Protein AF-0000000082784583 (afdb_homodimer)

Structure (mmCIF, N/CA/C/O backbone):
data_AF-0000000082784583-model_v1
#
loop_
_entity.id
_entity.type
_entity.pdbx_description
1 polymer Ependymin-like
#
loop_
_atom_site.group_PDB
_atom_site.id
_atom_site.type_symbol
_atom_site.label_atom_id
_atom_site.label_alt_id
_atom_site.label_comp_id
_atom_site.label_asym_id
_atom_site.label_entity_id
_atom_site.label_seq_id
_atom_site.pdbx_PDB_ins_code
_atom_site.Cartn_x
_atom_site.Cartn_y
_atom_site.Cartn_z
_atom_site.occupancy
_atom_site.B_iso_or_equiv
_atom_site.auth_seq_id
_atom_site.auth_comp_id
_atom_site.auth_asym_id
_atom_site.auth_atom_id
_atom_site.pdbx_PDB_model_num
ATOM 1 N N . SER A 1 1 ? 24.812 -27.5 45.125 1 31.61 1 SER A N 1
ATOM 2 C CA . SER A 1 1 ? 24.766 -26.297 44.312 1 31.61 1 SER A CA 1
ATOM 3 C C . SER A 1 1 ? 23.641 -26.375 43.281 1 31.61 1 SER A C 1
ATOM 5 O O . SER A 1 1 ? 23.688 -27.219 42.375 1 31.61 1 SER A O 1
ATOM 7 N N . LEU A 1 2 ? 22.359 -26.047 43.656 1 35.88 2 LEU A N 1
ATOM 8 C CA . LEU A 1 2 ? 21.047 -26 43.031 1 35.88 2 LEU A CA 1
ATOM 9 C C . LEU A 1 2 ? 21.047 -25 41.875 1 35.88 2 LEU A C 1
ATOM 11 O O . LEU A 1 2 ? 21.266 -23.797 42.062 1 35.88 2 LEU A O 1
ATOM 15 N N . LEU A 1 3 ? 21.453 -25.453 40.688 1 36.31 3 LEU A N 1
ATOM 16 C CA . LEU A 1 3 ? 21.406 -24.703 39.438 1 36.31 3 LEU A CA 1
ATOM 17 C C . LEU A 1 3 ? 20.031 -24.094 39.188 1 36.31 3 LEU A C 1
ATOM 19 O O . LEU A 1 3 ? 19.062 -24.812 38.969 1 36.31 3 LEU A O 1
ATOM 23 N N . LEU A 1 4 ? 19.672 -23.031 39.906 1 37.41 4 LEU A N 1
ATOM 24 C CA . LEU A 1 4 ? 18.5 -22.219 39.594 1 37.41 4 LEU A CA 1
ATOM 25 C C . LEU A 1 4 ? 18.453 -21.875 38.125 1 37.41 4 LEU A C 1
ATOM 27 O O . LEU A 1 4 ? 19.312 -21.141 37.625 1 37.41 4 LEU A O 1
ATOM 31 N N . CYS A 1 5 ? 18.141 -22.812 37.219 1 35.94 5 CYS A N 1
ATOM 32 C CA . CYS A 1 5 ? 17.766 -22.469 35.844 1 35.94 5 CYS A CA 1
ATOM 33 C C . CYS A 1 5 ? 16.781 -21.312 35.844 1 35.94 5 CYS A C 1
ATOM 35 O O . CYS A 1 5 ? 15.617 -21.469 36.219 1 35.94 5 CYS A O 1
ATOM 37 N N . LEU A 1 6 ? 17.188 -20.094 36.188 1 35.5 6 LEU A N 1
ATOM 38 C CA . LEU A 1 6 ? 16.344 -18.953 35.844 1 35.5 6 LEU A CA 1
ATOM 39 C C . LEU A 1 6 ? 15.828 -19.047 34.406 1 35.5 6 LEU A C 1
ATOM 41 O O . LEU A 1 6 ? 16.609 -18.922 33.469 1 35.5 6 LEU A O 1
ATOM 45 N N . ALA A 1 7 ? 14.883 -19.922 34.094 1 37.84 7 ALA A N 1
ATOM 46 C CA . ALA A 1 7 ? 14.07 -19.828 32.906 1 37.84 7 ALA A CA 1
ATOM 47 C C . ALA A 1 7 ? 13.766 -18.359 32.562 1 37.84 7 ALA A C 1
ATOM 49 O O . ALA A 1 7 ? 12.992 -17.703 33.25 1 37.84 7 ALA A O 1
ATOM 50 N N . ALA A 1 8 ? 14.734 -17.594 32.219 1 39.69 8 ALA A N 1
ATOM 51 C CA . ALA A 1 8 ? 14.398 -16.344 31.516 1 39.69 8 ALA A CA 1
ATOM 52 C C . ALA A 1 8 ? 13.234 -16.562 30.547 1 39.69 8 ALA A C 1
ATOM 54 O O . ALA A 1 8 ? 13.391 -17.219 29.516 1 39.69 8 ALA A O 1
ATOM 55 N N . GLY A 1 9 ? 12.047 -16.844 31 1 40.56 9 GLY A N 1
ATOM 56 C CA . GLY A 1 9 ? 10.953 -16.734 30.047 1 40.56 9 GLY A CA 1
ATOM 57 C C . GLY A 1 9 ? 11.188 -15.688 28.984 1 40.56 9 GLY A C 1
ATOM 58 O O . GLY A 1 9 ? 11.438 -14.523 29.297 1 40.56 9 GLY A O 1
ATOM 59 N N . CYS A 1 10 ? 11.953 -15.938 28.031 1 45 10 CYS A N 1
ATOM 60 C CA . CYS A 1 10 ? 11.906 -15.094 26.844 1 45 10 CYS A CA 1
ATOM 61 C C . CYS A 1 10 ? 10.508 -14.539 26.625 1 45 10 CYS A C 1
ATOM 63 O O . CYS A 1 10 ? 9.625 -15.25 26.125 1 45 10 CYS A O 1
ATOM 65 N N . PHE A 1 11 ? 9.828 -13.758 27.516 1 40.94 11 PHE A N 1
ATOM 66 C CA . PHE A 1 11 ? 8.602 -13.023 27.234 1 40.94 11 PHE A CA 1
ATOM 67 C C . PHE A 1 11 ? 8.602 -12.5 25.797 1 40.94 11 PHE A C 1
ATOM 69 O O . PHE A 1 11 ? 9.359 -11.586 25.469 1 40.94 11 PHE A O 1
ATOM 76 N N . ALA A 1 12 ? 8.523 -13.258 24.828 1 51.56 12 ALA A N 1
ATOM 77 C CA . ALA A 1 12 ? 8.156 -12.742 23.516 1 51.56 12 ALA A CA 1
ATOM 78 C C . ALA A 1 12 ? 7.309 -11.477 23.641 1 51.56 12 ALA A C 1
ATOM 80 O O . ALA A 1 12 ? 6.172 -11.531 24.125 1 51.56 12 ALA A O 1
ATOM 81 N N . GLN A 1 13 ? 7.762 -10.289 24.047 1 61.06 13 GLN A N 1
ATOM 82 C CA . GLN A 1 13 ? 7.109 -9 24.297 1 61.06 13 GLN A CA 1
ATOM 83 C C . GLN A 1 13 ? 6.07 -8.703 23.219 1 61.06 13 GLN A C 1
ATOM 85 O O . GLN A 1 13 ? 6.344 -8.852 22.016 1 61.06 13 GLN A O 1
ATOM 90 N N . THR A 1 14 ? 4.742 -8.82 23.422 1 78.06 14 THR A N 1
ATOM 91 C CA . THR A 1 14 ? 3.588 -8.461 22.609 1 78.06 14 THR A CA 1
ATOM 92 C C . THR A 1 14 ? 3.803 -7.105 21.938 1 78.06 14 THR A C 1
ATOM 94 O O . THR A 1 14 ? 4.219 -6.145 22.594 1 78.06 14 THR A O 1
ATOM 97 N N . PRO A 1 15 ? 3.75 -7.086 20.688 1 86.75 15 PRO A N 1
ATOM 98 C CA . PRO A 1 15 ? 3.9 -5.789 20.016 1 86.75 15 PRO A CA 1
ATOM 99 C C . PRO A 1 15 ? 3.023 -4.703 20.625 1 86.75 15 PRO A C 1
ATOM 101 O O . PRO A 1 15 ? 1.896 -4.977 21.047 1 86.75 15 PRO A O 1
ATOM 104 N N . GLN A 1 16 ? 3.531 -3.557 20.922 1 92.94 16 GLN A N 1
ATOM 105 C CA . GLN A 1 16 ? 2.797 -2.441 21.5 1 92.94 16 GLN A CA 1
ATOM 106 C C . GLN A 1 16 ? 2.58 -1.327 20.484 1 92.94 16 GLN A C 1
ATOM 108 O O . GLN A 1 16 ? 3.428 -1.098 19.625 1 92.94 16 GLN A O 1
ATOM 113 N N . PRO A 1 17 ? 1.4 -0.692 20.672 1 96.06 17 PRO A N 1
ATOM 114 C CA . PRO A 1 17 ? 1.2 0.5 19.844 1 96.06 17 PRO A CA 1
ATOM 115 C C . PRO A 1 17 ? 2.338 1.51 19.984 1 96.06 17 PRO A C 1
ATOM 117 O O . PRO A 1 17 ? 2.959 1.607 21.047 1 96.06 17 PRO A O 1
ATOM 120 N N . CYS A 1 18 ? 2.607 2.203 18.938 1 97.62 18 CYS A N 1
ATOM 121 C CA . CYS A 1 18 ? 3.752 3.107 18.922 1 97.62 18 CYS A CA 1
ATOM 122 C C . CYS A 1 18 ? 3.344 4.496 18.438 1 97.62 18 CYS A C 1
ATOM 124 O O . CYS A 1 18 ? 2.197 4.707 18.031 1 97.62 18 CYS A O 1
ATOM 126 N N . THR A 1 19 ? 4.273 5.461 18.594 1 97.62 19 THR A N 1
ATOM 127 C CA . THR A 1 19 ? 4.051 6.852 18.219 1 97.62 19 THR A CA 1
ATOM 128 C C . THR A 1 19 ? 5.145 7.336 17.266 1 97.62 19 THR A C 1
ATOM 130 O O . THR A 1 19 ? 6.328 7.047 17.484 1 97.62 19 THR A O 1
ATOM 133 N N . ALA A 1 20 ? 4.672 7.953 16.234 1 97.94 20 ALA A N 1
ATOM 134 C CA . ALA A 1 20 ? 5.633 8.523 15.289 1 97.94 20 ALA A CA 1
ATOM 135 C C . ALA A 1 20 ? 6.453 9.633 15.945 1 97.94 20 ALA A C 1
ATOM 137 O O . ALA A 1 20 ? 6.074 10.156 16.984 1 97.94 20 ALA A O 1
ATOM 138 N N . PRO A 1 21 ? 7.633 9.938 15.336 1 97.81 21 PRO A N 1
ATOM 139 C CA . PRO A 1 21 ? 8.383 11.094 15.836 1 97.81 21 PRO A CA 1
ATOM 140 C C . PRO A 1 21 ? 7.555 12.375 15.859 1 97.81 21 PRO A C 1
ATOM 142 O O . PRO A 1 21 ? 6.688 12.57 15.008 1 97.81 21 PRO A O 1
ATOM 145 N N . PRO A 1 22 ? 7.82 13.25 16.766 1 98.06 22 PRO A N 1
ATOM 146 C CA . PRO A 1 22 ? 6.977 14.438 16.938 1 98.06 22 PRO A CA 1
ATOM 147 C C . PRO A 1 22 ? 7.117 15.43 15.789 1 98.06 22 PRO A C 1
ATOM 149 O O . PRO A 1 22 ? 6.266 16.312 15.617 1 98.06 22 PRO A O 1
ATOM 152 N N . LEU A 1 23 ? 8.234 15.391 15.117 1 98.31 23 LEU A N 1
ATOM 153 C CA . LEU A 1 23 ? 8.438 16.188 13.914 1 98.31 23 LEU A CA 1
ATOM 154 C C . LEU A 1 23 ? 8.648 15.297 12.695 1 98.31 23 LEU A C 1
ATOM 156 O O . LEU A 1 23 ? 9.562 14.469 12.68 1 98.31 23 LEU A O 1
ATOM 160 N N . LEU A 1 24 ? 7.766 15.383 11.758 1 98.31 24 LEU A N 1
ATOM 161 C CA . LEU A 1 24 ? 7.777 14.531 10.57 1 98.31 24 LEU A CA 1
ATOM 162 C C . LEU A 1 24 ? 7.273 15.297 9.352 1 98.31 24 LEU A C 1
ATOM 164 O O . LEU A 1 24 ? 6.359 16.109 9.461 1 98.31 24 LEU A O 1
ATOM 168 N N . MET A 1 25 ? 7.855 15.062 8.211 1 98.62 25 MET A N 1
ATOM 169 C CA . MET A 1 25 ? 7.352 15.586 6.941 1 98.62 25 MET A CA 1
ATOM 170 C C . MET A 1 25 ? 7.504 14.555 5.828 1 98.62 25 MET A C 1
ATOM 172 O O . MET A 1 25 ? 8.289 13.617 5.949 1 98.62 25 MET A O 1
ATOM 176 N N . GLY A 1 26 ? 6.75 14.719 4.762 1 98.38 26 GLY A N 1
ATOM 177 C CA . GLY A 1 26 ? 6.809 13.781 3.652 1 98.38 26 GLY A CA 1
ATOM 178 C C . GLY A 1 26 ? 5.691 13.977 2.646 1 98.38 26 GLY A C 1
ATOM 179 O O . GLY A 1 26 ? 5.055 15.031 2.611 1 98.38 26 GLY A O 1
ATOM 180 N N . GLY A 1 27 ? 5.641 13.047 1.764 1 98.19 27 GLY A N 1
ATOM 181 C CA . GLY A 1 27 ? 4.566 13.016 0.784 1 98.19 27 GLY A CA 1
ATOM 182 C C . GLY A 1 27 ? 3.5 11.984 1.091 1 98.19 27 GLY A C 1
ATOM 183 O O . GLY A 1 27 ? 3.711 11.094 1.923 1 98.19 27 GLY A O 1
ATOM 184 N N . PHE A 1 28 ? 2.348 12.18 0.474 1 97.12 28 PHE A N 1
ATOM 185 C CA . PHE A 1 28 ? 1.3 11.172 0.612 1 97.12 28 PHE A CA 1
ATOM 186 C C . PHE A 1 28 ? 0.411 11.148 -0.625 1 97.12 28 PHE A C 1
ATOM 188 O O . PHE A 1 28 ? 0.353 12.117 -1.377 1 97.12 28 PHE A O 1
ATOM 195 N N . THR A 1 29 ? -0.112 10.016 -0.937 1 95.06 29 THR A N 1
ATOM 196 C CA . THR A 1 29 ? -1.164 9.844 -1.932 1 95.06 29 THR A CA 1
ATOM 197 C C . THR A 1 29 ? -2.438 9.312 -1.284 1 95.06 29 THR A C 1
ATOM 199 O O . THR A 1 29 ? -2.377 8.523 -0.334 1 95.06 29 THR A O 1
ATOM 202 N N . THR A 1 30 ? -3.572 9.805 -1.72 1 92.75 30 THR A N 1
ATOM 203 C CA . THR A 1 30 ? -4.859 9.328 -1.229 1 92.75 30 THR A CA 1
ATOM 204 C C . THR A 1 30 ? -5.742 8.867 -2.385 1 92.75 30 THR A C 1
ATOM 206 O O . THR A 1 30 ? -5.7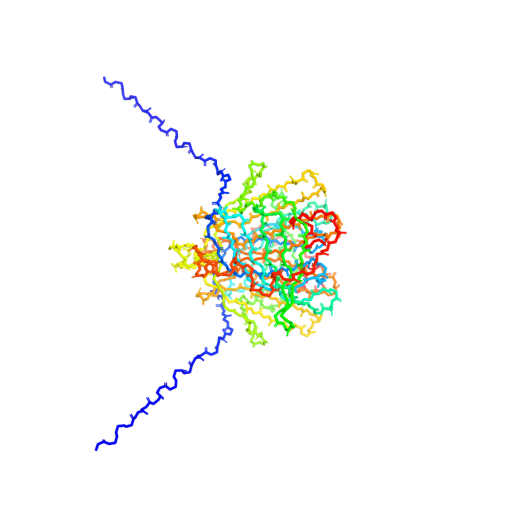66 9.492 -3.445 1 92.75 30 THR A O 1
ATOM 209 N N . SER A 1 31 ? -6.363 7.719 -2.205 1 88.75 31 SER A N 1
ATOM 210 C CA . SER A 1 31 ? -7.289 7.207 -3.211 1 88.75 31 SER A CA 1
ATOM 211 C C . SER A 1 31 ? -8.508 6.566 -2.561 1 88.75 31 SER A C 1
ATOM 213 O O . SER A 1 31 ? -8.391 5.879 -1.545 1 88.75 31 SER A O 1
ATOM 215 N N . SER A 1 32 ? -9.656 6.945 -3.127 1 85.56 32 SER A N 1
ATOM 216 C CA . SER A 1 32 ? -10.875 6.312 -2.637 1 85.56 32 SER A CA 1
ATOM 217 C C . SER A 1 32 ? -11.211 5.059 -3.441 1 85.56 32 SER A C 1
ATOM 219 O O . SER A 1 32 ? -10.75 4.898 -4.57 1 85.56 32 SER A O 1
ATOM 221 N N . GLN A 1 33 ? -12.023 4.242 -2.834 1 75.06 33 GLN A N 1
ATOM 222 C CA . GLN A 1 33 ? -12.398 2.961 -3.428 1 75.06 33 GLN A CA 1
ATOM 223 C C . GLN A 1 33 ? -13.062 3.16 -4.789 1 75.06 33 GLN A C 1
ATOM 225 O O . GLN A 1 33 ? -12.812 2.393 -5.723 1 75.06 33 GLN A O 1
ATOM 230 N N . ASN A 1 34 ? -13.836 4.129 -4.859 1 73.62 34 ASN A N 1
ATOM 231 C CA . ASN A 1 34 ? -14.602 4.34 -6.082 1 73.62 34 ASN A CA 1
ATOM 232 C C . ASN A 1 34 ? -13.836 5.203 -7.082 1 73.62 34 ASN A C 1
ATOM 234 O O . ASN A 1 34 ? -14.352 5.523 -8.156 1 73.62 34 ASN A O 1
ATOM 238 N N . GLY A 1 35 ? -12.625 5.504 -6.754 1 73.69 35 GLY A N 1
ATOM 239 C CA . GLY A 1 35 ? -11.797 6.301 -7.648 1 73.69 35 GLY A CA 1
ATOM 240 C C . GLY A 1 35 ? -12.203 7.762 -7.695 1 73.69 35 GLY A C 1
ATOM 241 O O . GLY A 1 35 ? -11.648 8.539 -8.477 1 73.69 35 GLY A O 1
ATOM 242 N N . GLU A 1 36 ? -13.094 8.055 -6.922 1 81.06 36 GLU A N 1
ATOM 243 C CA . GLU A 1 36 ? -13.594 9.422 -6.945 1 81.06 36 GLU A CA 1
ATOM 244 C C . GLU A 1 36 ? -12.547 10.406 -6.426 1 81.06 36 GLU A C 1
ATOM 246 O O . GLU A 1 36 ? -12.531 11.57 -6.828 1 81.06 36 GLU A O 1
ATOM 251 N N . VAL A 1 37 ? -11.758 9.852 -5.559 1 85.25 37 VAL A N 1
ATOM 252 C CA . VAL A 1 37 ? -10.711 10.711 -5.016 1 85.25 37 VAL A CA 1
ATOM 253 C C . VAL A 1 37 ? -9.336 10.148 -5.379 1 85.25 37 VAL A C 1
ATOM 255 O O . VAL A 1 37 ? -9.086 8.953 -5.203 1 85.25 37 VAL A O 1
ATOM 258 N N . MET A 1 38 ? -8.578 10.836 -5.918 1 88.56 38 MET A N 1
ATOM 259 C CA . MET A 1 38 ? -7.16 10.578 -6.145 1 88.56 38 MET A CA 1
ATOM 260 C C . MET A 1 38 ? -6.336 11.844 -5.941 1 88.56 38 MET A C 1
ATOM 262 O O . MET A 1 38 ? -6.551 12.844 -6.629 1 88.56 38 MET A O 1
ATOM 266 N N . SER A 1 39 ? -5.469 11.805 -5.078 1 93.19 39 SER A N 1
ATOM 267 C CA . SER A 1 39 ? -4.73 13.023 -4.781 1 93.19 39 SER A CA 1
ATOM 268 C C . SER A 1 39 ? -3.322 12.719 -4.285 1 93.19 39 SER A C 1
ATOM 270 O O . SER A 1 39 ? -3.025 11.578 -3.918 1 93.19 39 SER A O 1
ATOM 272 N N . THR A 1 40 ? -2.471 13.609 -4.398 1 95.62 40 THR A N 1
ATOM 273 C CA . THR A 1 40 ? -1.104 13.555 -3.895 1 95.62 40 THR A CA 1
ATOM 274 C C . THR A 1 40 ? -0.718 14.883 -3.238 1 95.62 40 THR A C 1
ATOM 276 O O . THR A 1 40 ? -1.341 15.914 -3.498 1 95.62 40 THR A O 1
ATOM 279 N N . GLY A 1 41 ? 0.193 14.758 -2.268 1 96.88 41 GLY A N 1
ATOM 280 C CA . GLY A 1 41 ? 0.553 15.977 -1.567 1 96.88 41 GLY A CA 1
ATOM 281 C C . GLY A 1 41 ? 1.744 15.812 -0.644 1 96.88 41 GLY A C 1
ATOM 282 O O . GLY A 1 41 ? 2.439 14.797 -0.698 1 96.88 41 GLY A O 1
ATOM 283 N N . LYS A 1 42 ? 1.916 16.906 0.108 1 97.81 42 LYS A N 1
ATOM 284 C CA . LYS A 1 42 ? 2.965 16.953 1.122 1 97.81 42 LYS A CA 1
ATOM 285 C C . LYS A 1 42 ? 2.395 17.328 2.486 1 97.81 42 LYS A C 1
ATOM 287 O O . LYS A 1 42 ? 1.422 18.078 2.572 1 97.81 42 LYS A O 1
ATOM 292 N N . TYR A 1 43 ? 3.006 16.781 3.428 1 97.5 43 TYR A N 1
ATOM 293 C CA . TYR A 1 43 ? 2.594 17.141 4.777 1 97.5 43 TYR A CA 1
ATOM 294 C C . TYR A 1 43 ? 3.797 17.531 5.629 1 97.5 43 TYR A C 1
ATOM 296 O O . TYR A 1 43 ? 4.914 17.078 5.379 1 97.5 43 TYR A O 1
ATOM 304 N N . THR A 1 44 ? 3.594 18.422 6.543 1 98.31 44 THR A N 1
ATOM 305 C CA . THR A 1 44 ? 4.492 18.766 7.637 1 98.31 44 THR A CA 1
ATOM 306 C C . THR A 1 44 ? 3.785 18.625 8.984 1 98.31 44 THR A C 1
ATOM 308 O O . THR A 1 44 ? 2.729 19.219 9.203 1 98.31 44 THR A O 1
ATOM 311 N N . TYR A 1 45 ? 4.312 17.781 9.758 1 98.12 45 TYR A N 1
ATOM 312 C CA . TYR A 1 45 ? 3.709 17.375 11.023 1 98.12 45 TYR A CA 1
ATOM 313 C C . TYR A 1 45 ? 4.566 17.828 12.203 1 98.12 45 TYR A C 1
ATOM 315 O O . TYR A 1 45 ? 5.727 17.422 12.32 1 98.12 45 TYR A O 1
ATOM 323 N N . ASP A 1 46 ? 3.967 18.688 13.039 1 98.31 46 ASP A N 1
ATOM 324 C CA . ASP A 1 46 ? 4.605 19.203 14.25 1 98.31 46 ASP A CA 1
ATOM 325 C C . ASP A 1 46 ? 3.746 18.922 15.484 1 98.31 46 ASP A C 1
ATOM 327 O O . ASP A 1 46 ? 2.883 19.734 15.836 1 98.31 46 ASP A O 1
ATOM 331 N N . ALA A 1 47 ? 4.098 17.844 16.141 1 97.62 47 ALA A N 1
ATOM 332 C CA . ALA A 1 47 ? 3.318 17.453 17.312 1 97.62 47 ALA A CA 1
ATOM 333 C C . ALA A 1 47 ? 3.645 18.344 18.5 1 97.62 47 ALA A C 1
ATOM 335 O O . ALA A 1 47 ? 2.789 18.578 19.359 1 97.62 47 ALA A O 1
ATOM 336 N N . LEU A 1 48 ? 4.824 18.812 18.578 1 96.94 48 LEU A N 1
ATOM 337 C CA . LEU A 1 48 ? 5.219 19.672 19.688 1 96.94 48 LEU A CA 1
ATOM 338 C C . LEU A 1 48 ? 4.426 20.969 19.656 1 96.94 48 LEU A C 1
ATOM 340 O O . LEU A 1 48 ? 3.938 21.422 20.703 1 96.94 48 LEU A O 1
ATOM 344 N N . GLY A 1 49 ? 4.297 21.531 18.484 1 96.94 49 GLY A N 1
ATOM 345 C CA . GLY A 1 49 ? 3.545 22.766 18.328 1 96.94 49 GLY A CA 1
ATOM 346 C C . GLY A 1 49 ? 2.08 22.531 18.016 1 96.94 49 GLY A C 1
ATOM 347 O O . GLY A 1 49 ? 1.297 23.484 17.953 1 96.94 49 GLY A O 1
ATOM 348 N N . GLN A 1 50 ? 1.676 21.297 17.812 1 97.31 50 GLN A N 1
ATOM 349 C CA . GLN A 1 50 ? 0.321 20.891 17.469 1 97.31 50 GLN A CA 1
ATOM 350 C C . GLN A 1 50 ? -0.161 21.594 16.203 1 97.31 50 GLN A C 1
ATOM 352 O O . GLN A 1 50 ? -1.244 22.172 16.188 1 97.31 50 GLN A O 1
ATOM 357 N N . LYS A 1 51 ? 0.647 21.438 15.188 1 97.62 51 LYS A N 1
ATOM 358 C CA . LYS A 1 51 ? 0.36 22.016 13.875 1 97.62 51 LYS A CA 1
ATOM 359 C C . LYS A 1 51 ? 0.576 20.984 12.766 1 97.62 51 LYS A C 1
ATOM 361 O O . LYS A 1 51 ? 1.462 20.141 12.859 1 97.62 51 LYS A O 1
ATOM 366 N N . ILE A 1 52 ? -0.177 21.125 11.773 1 97.44 52 ILE A N 1
ATOM 367 C CA . ILE A 1 52 ? -0.019 20.312 10.578 1 97.44 52 ILE A CA 1
ATOM 368 C C . ILE A 1 52 ? -0.178 21.172 9.328 1 97.44 52 ILE A C 1
ATOM 370 O O . ILE A 1 52 ? -1.097 22 9.25 1 97.44 52 ILE A O 1
ATOM 374 N N . ARG A 1 53 ? 0.737 21.109 8.461 1 97.56 53 ARG A N 1
ATOM 375 C CA . ARG A 1 53 ? 0.648 21.734 7.148 1 97.56 53 ARG A CA 1
ATOM 376 C C . ARG A 1 53 ? 0.379 20.703 6.062 1 97.56 53 ARG A C 1
ATOM 378 O O . ARG A 1 53 ? 1.068 19.688 5.984 1 97.56 53 ARG A O 1
ATOM 385 N N . LEU A 1 54 ? -0.678 20.953 5.273 1 96.56 54 LEU A N 1
ATOM 386 C CA . LEU A 1 54 ? -1.055 20.016 4.215 1 96.56 54 LEU A CA 1
ATOM 387 C C . LEU A 1 54 ? -1.141 20.734 2.869 1 96.56 54 LEU A C 1
ATOM 389 O O . LEU A 1 54 ? -1.817 21.766 2.748 1 96.56 54 LEU A O 1
ATOM 393 N N . PHE A 1 55 ? -0.393 20.281 1.938 1 96.38 55 PHE A N 1
ATOM 394 C CA . PHE A 1 55 ? -0.539 20.641 0.534 1 96.38 55 PHE A CA 1
ATOM 395 C C . PHE A 1 55 ? -0.996 19.453 -0.295 1 96.38 55 PHE A C 1
ATOM 397 O O . PHE A 1 55 ? -0.386 18.375 -0.239 1 96.38 55 PHE A O 1
ATOM 404 N N . GLN A 1 56 ? -2.07 19.609 -1.013 1 95 56 GLN A N 1
ATOM 405 C CA . GLN A 1 56 ? -2.613 18.469 -1.74 1 95 56 GLN A CA 1
ATOM 406 C C . GLN A 1 56 ? -3.27 18.906 -3.045 1 95 56 GLN A C 1
ATOM 408 O O . GLN A 1 56 ? -3.912 19.953 -3.1 1 95 56 GLN A O 1
ATOM 413 N N . PHE A 1 57 ? -3.094 18.125 -4.02 1 94.5 57 PHE A N 1
ATOM 414 C CA . PHE A 1 57 ? -3.791 18.359 -5.277 1 94.5 57 PHE A CA 1
ATOM 415 C C . PHE A 1 57 ? -4.223 17.047 -5.922 1 94.5 57 PHE A C 1
ATOM 417 O O . PHE A 1 57 ? -3.66 15.992 -5.621 1 94.5 57 PHE A O 1
ATOM 424 N N . GLY A 1 58 ? -5.273 17.078 -6.711 1 93.81 58 GLY A N 1
ATOM 425 C CA . GLY A 1 58 ? -5.809 15.883 -7.348 1 93.81 58 GLY A CA 1
ATOM 426 C C . GLY A 1 58 ? -7.199 16.094 -7.922 1 93.81 58 GLY A C 1
ATOM 427 O O . GLY A 1 58 ? -7.496 17.141 -8.477 1 93.81 58 GLY A O 1
ATOM 428 N N . GLN A 1 59 ? -7.887 14.984 -7.875 1 92.31 59 GLN A N 1
ATOM 429 C CA . GLN A 1 59 ? -9.227 15.047 -8.445 1 92.31 59 GLN A CA 1
ATOM 430 C C . GLN A 1 59 ? -10.266 14.477 -7.477 1 92.31 59 GLN A C 1
ATOM 432 O O . GLN A 1 59 ? -9.984 13.516 -6.754 1 92.31 59 GLN A O 1
ATOM 437 N N . TYR A 1 60 ? -11.375 15.125 -7.418 1 87.94 60 TYR A N 1
ATOM 438 C CA . TYR A 1 60 ? -12.57 14.656 -6.727 1 87.94 60 TYR A CA 1
ATOM 439 C C . TYR A 1 60 ? -13.758 14.609 -7.672 1 87.94 60 TYR A C 1
ATOM 441 O O . TYR A 1 60 ? -14.195 15.648 -8.188 1 87.94 60 TYR A O 1
ATOM 449 N N . LYS A 1 61 ? -14.328 13.508 -7.859 1 85.69 61 LYS A N 1
ATOM 450 C CA . LYS A 1 61 ? -15.414 13.328 -8.812 1 85.69 61 LYS A CA 1
ATOM 451 C C . LYS A 1 61 ? -15.086 13.984 -10.148 1 85.69 61 LYS A C 1
ATOM 453 O O . LYS A 1 61 ? -15.883 14.766 -10.672 1 85.69 61 LYS A O 1
ATOM 458 N N . ASN A 1 62 ? -13.93 13.812 -10.523 1 86.44 62 ASN A N 1
ATOM 459 C CA . ASN A 1 62 ? -13.414 14.242 -11.82 1 86.44 62 ASN A CA 1
ATOM 460 C C . ASN A 1 62 ? -13.18 15.742 -11.867 1 86.44 62 ASN A C 1
ATOM 462 O O . ASN A 1 62 ? -13.008 16.328 -12.945 1 86.44 62 ASN A O 1
ATOM 466 N N . HIS A 1 63 ? -13.25 16.359 -10.797 1 92.44 63 HIS A N 1
ATOM 467 C CA . HIS A 1 63 ? -12.922 17.781 -10.719 1 92.44 63 HIS A CA 1
ATOM 468 C C . HIS A 1 63 ? -11.578 18 -10.039 1 92.44 63 HIS A C 1
ATOM 470 O O . HIS A 1 63 ? -11.344 17.5 -8.938 1 92.44 63 HIS A O 1
ATOM 476 N N . PRO A 1 64 ? -10.734 18.672 -10.734 1 93.12 64 PRO A N 1
ATOM 477 C CA . PRO A 1 64 ? -9.43 18.938 -10.125 1 93.12 64 PRO A CA 1
ATOM 478 C C . PRO A 1 64 ? -9.516 19.875 -8.914 1 93.12 64 PRO A C 1
ATOM 480 O O . PRO A 1 64 ? -10.391 20.75 -8.867 1 93.12 64 PRO A O 1
ATOM 483 N N . PHE A 1 65 ? -8.664 19.688 -8 1 90.81 65 PHE A N 1
ATOM 484 C CA . PHE A 1 65 ? -8.602 20.578 -6.848 1 90.81 65 PHE A CA 1
ATOM 485 C C . PHE A 1 65 ? -7.16 20.75 -6.375 1 90.81 65 PHE A C 1
ATOM 487 O O . PHE A 1 65 ? -6.285 19.969 -6.73 1 90.81 65 PHE A O 1
ATOM 494 N N . ASN A 1 66 ? -6.938 21.828 -5.707 1 93.06 66 ASN A N 1
ATOM 495 C CA . ASN A 1 66 ? -5.691 22.156 -5.02 1 93.06 66 ASN A CA 1
ATOM 496 C C . ASN A 1 66 ? -5.949 22.797 -3.66 1 93.06 66 ASN A C 1
ATOM 498 O O . ASN A 1 66 ? -6.797 23.688 -3.539 1 93.06 66 ASN A O 1
ATOM 502 N N . LEU A 1 67 ? -5.32 22.234 -2.67 1 93.56 67 LEU A N 1
ATOM 503 C CA . LEU A 1 67 ? -5.531 22.703 -1.306 1 93.56 67 LEU A CA 1
ATOM 504 C C . LEU A 1 67 ? -4.199 22.984 -0.612 1 93.56 67 LEU A C 1
ATOM 506 O O . LEU A 1 67 ? -3.24 22.234 -0.788 1 93.56 67 LEU A O 1
ATOM 510 N N . ASP A 1 68 ? -4.148 24.047 0.056 1 96.62 68 ASP A N 1
ATOM 511 C CA . ASP A 1 68 ? -3.076 24.406 0.983 1 96.62 68 ASP A CA 1
ATOM 512 C C . ASP A 1 68 ? -3.639 24.797 2.35 1 96.62 68 ASP A C 1
ATOM 514 O O . ASP A 1 68 ? -4.207 25.875 2.506 1 96.62 68 ASP A O 1
ATOM 518 N N . LEU A 1 69 ? -3.412 23.875 3.293 1 96.62 69 LEU A N 1
ATOM 519 C CA . LEU A 1 69 ? -4.039 24.031 4.602 1 96.62 69 LEU A CA 1
ATOM 520 C C . LEU A 1 69 ? -2.986 24.125 5.699 1 96.62 69 LEU A C 1
ATOM 522 O O . LEU A 1 69 ? -2.02 23.359 5.699 1 96.62 69 LEU A O 1
ATOM 526 N N . LEU A 1 70 ? -3.189 25.047 6.508 1 97.5 70 LEU A N 1
ATOM 527 C CA . LEU A 1 70 ? -2.436 25.125 7.754 1 97.5 70 LEU A CA 1
ATOM 528 C C . LEU A 1 70 ? -3.346 24.906 8.953 1 97.5 70 LEU A C 1
ATOM 530 O O . LEU A 1 70 ? -4.191 25.75 9.258 1 97.5 70 LEU A O 1
ATOM 534 N N . LEU A 1 71 ? -3.15 23.797 9.641 1 96.88 71 LEU A N 1
ATOM 535 C CA . LEU A 1 71 ? -3.965 23.438 10.789 1 96.88 71 LEU A CA 1
ATOM 536 C C . LEU A 1 71 ? -3.244 23.766 12.094 1 96.88 71 LEU A C 1
ATOM 538 O O . LEU A 1 71 ? -2.248 23.125 12.438 1 96.88 71 LEU A O 1
ATOM 542 N N . MET A 1 72 ? -3.744 24.719 12.758 1 96.62 72 MET A N 1
ATOM 543 C CA . MET A 1 72 ? -3.156 25.156 14.023 1 96.62 72 MET A CA 1
ATOM 544 C C . MET A 1 72 ? -4.047 24.766 15.195 1 96.62 72 MET A C 1
ATOM 546 O O . MET A 1 72 ? -4.828 25.578 15.68 1 96.62 72 MET A O 1
ATOM 550 N N . PHE A 1 73 ? -3.832 23.609 15.68 1 96.12 73 PHE A N 1
ATOM 551 C CA . PHE A 1 73 ? -4.664 23.078 16.75 1 96.12 73 PHE A CA 1
ATOM 552 C C . PHE A 1 73 ? -4.465 23.875 18.031 1 96.12 73 PHE A C 1
ATOM 554 O O . PHE A 1 73 ? -5.414 24.062 18.797 1 96.12 73 PHE A O 1
ATOM 561 N N . ASN A 1 74 ? -3.293 24.297 18.219 1 95 74 ASN A N 1
ATOM 562 C CA . ASN A 1 74 ? -2.977 25.047 19.438 1 95 74 ASN A CA 1
ATOM 563 C C . ASN A 1 74 ? -3.744 26.359 19.516 1 95 74 ASN A C 1
ATOM 565 O O . ASN A 1 74 ? -3.971 26.891 20.594 1 95 74 ASN A O 1
ATOM 569 N N . GLN A 1 75 ? -4.254 26.828 18.359 1 95.25 75 GLN A N 1
ATOM 570 C CA . GLN A 1 75 ? -4.973 28.109 18.312 1 95.25 75 GLN A CA 1
ATOM 571 C C . GLN A 1 75 ? -6.43 27.891 17.906 1 95.25 75 GLN A C 1
ATOM 573 O O . GLN A 1 75 ? -7.211 28.844 17.844 1 95.25 75 GLN A O 1
ATOM 578 N N . GLY A 1 76 ? -6.719 26.703 17.547 1 95.31 76 GLY A N 1
ATOM 579 C CA . GLY A 1 76 ? -8.094 26.375 17.188 1 95.31 76 GLY A CA 1
ATOM 580 C C . GLY A 1 76 ? -8.523 26.969 15.859 1 95.31 76 GLY A C 1
ATOM 581 O O . GLY A 1 76 ? -9.664 27.406 15.703 1 95.31 76 GLY A O 1
ATOM 582 N N . VAL A 1 77 ? -7.562 27.016 14.977 1 95.38 77 VAL A N 1
ATOM 583 C CA . VAL A 1 77 ? -7.902 27.641 13.695 1 95.38 77 VAL A CA 1
ATOM 584 C C . VAL A 1 77 ? -7.23 26.875 12.562 1 95.38 77 VAL A C 1
ATOM 586 O O . VAL A 1 77 ? -6.113 26.375 12.711 1 95.38 77 VAL A O 1
ATOM 589 N N . MET A 1 78 ? -7.859 26.766 11.453 1 96.44 78 MET A N 1
ATOM 590 C CA . MET A 1 78 ? -7.316 26.266 10.188 1 96.44 78 MET A CA 1
ATOM 591 C C . MET A 1 78 ? -7.309 27.375 9.133 1 96.44 78 MET A C 1
ATOM 593 O O . MET A 1 78 ? -8.297 28.094 8.969 1 96.44 78 MET A O 1
ATOM 597 N N . TYR A 1 79 ? -6.227 27.531 8.461 1 96.62 79 TYR A N 1
ATOM 598 C CA . TYR A 1 79 ? -6.156 28.469 7.344 1 96.62 79 TYR A CA 1
ATOM 599 C C . TYR A 1 79 ? -6.184 27.734 6.012 1 96.62 79 TYR A C 1
ATOM 601 O O . TYR A 1 79 ? -5.441 26.781 5.809 1 96.62 79 TYR A O 1
ATOM 609 N N . LYS A 1 80 ? -7.086 28.172 5.184 1 96.25 80 LYS A N 1
ATOM 610 C CA . LYS A 1 80 ? -7.012 27.828 3.764 1 96.25 80 LYS A CA 1
ATOM 611 C C . LYS A 1 80 ? -6.234 28.891 2.986 1 96.25 80 LYS A C 1
ATOM 613 O O . LYS A 1 80 ? -6.672 30.047 2.887 1 96.25 80 LYS A O 1
ATOM 618 N N . ILE A 1 81 ? -5.16 28.484 2.402 1 97 81 ILE A N 1
ATOM 619 C CA . ILE A 1 81 ? -4.246 29.469 1.82 1 97 81 ILE A CA 1
ATOM 620 C C . ILE A 1 81 ? -4.312 29.391 0.297 1 97 81 ILE A C 1
ATOM 622 O O . ILE A 1 81 ? -4.207 28.297 -0.281 1 97 81 ILE A O 1
ATOM 626 N N . ASN A 1 82 ? -4.551 30.531 -0.295 1 95.06 82 ASN A N 1
ATOM 627 C CA . ASN A 1 82 ? -4.535 30.656 -1.748 1 95.06 82 ASN A CA 1
ATOM 628 C C . ASN A 1 82 ? -3.367 31.516 -2.225 1 95.06 82 ASN A C 1
ATOM 630 O O . ASN A 1 82 ? -3.41 32.75 -2.119 1 95.06 82 ASN A O 1
ATOM 634 N N . TRP A 1 83 ? -2.416 30.844 -2.807 1 93.31 83 TRP A N 1
ATOM 635 C CA . TRP A 1 83 ? -1.198 31.547 -3.203 1 93.31 83 TRP A CA 1
ATOM 636 C C . TRP A 1 83 ? -1.397 32.281 -4.523 1 93.31 83 TRP A C 1
ATOM 638 O O . TRP A 1 83 ? -0.592 33.156 -4.891 1 93.31 83 TRP A O 1
ATOM 648 N N . LEU A 1 84 ? -2.408 31.891 -5.242 1 92.25 84 LEU A N 1
ATOM 649 C CA . LEU A 1 84 ? -2.668 32.531 -6.52 1 92.25 84 LEU A CA 1
ATOM 650 C C . LEU A 1 84 ? -3.094 34 -6.309 1 92.25 84 LEU A C 1
ATOM 652 O O . LEU A 1 84 ? -2.629 34.875 -7.016 1 92.25 84 LEU A O 1
ATOM 656 N N . ASN A 1 85 ? -3.996 34.188 -5.375 1 92.62 85 ASN A N 1
ATOM 657 C CA . ASN A 1 85 ? -4.504 35.562 -5.145 1 92.62 85 ASN A CA 1
ATOM 658 C C . ASN A 1 85 ? -4.02 36.094 -3.809 1 92.62 85 ASN A C 1
ATOM 660 O O . ASN A 1 85 ? -4.457 37.188 -3.387 1 92.62 85 ASN A O 1
ATOM 664 N N . PHE A 1 86 ? -3.182 35.344 -3.117 1 94.5 86 PHE A N 1
ATOM 665 C CA . PHE A 1 86 ? -2.602 35.75 -1.841 1 94.5 86 PHE A CA 1
ATOM 666 C C . PHE A 1 86 ? -3.693 36.062 -0.826 1 94.5 86 PHE A C 1
ATOM 668 O O . PHE A 1 86 ? -3.68 37.156 -0.207 1 94.5 86 PHE A O 1
ATOM 675 N N . THR A 1 87 ? -4.668 35.125 -0.709 1 95.5 87 THR A N 1
ATOM 676 C CA . THR A 1 87 ? -5.75 35.25 0.258 1 95.5 87 THR A CA 1
ATOM 677 C C . THR A 1 87 ? -5.809 34.062 1.188 1 95.5 87 THR A C 1
ATOM 679 O O . THR A 1 87 ? -5.211 33 0.905 1 95.5 87 THR A O 1
ATOM 682 N N . CYS A 1 88 ? -6.422 34.281 2.305 1 96.88 88 CYS A N 1
ATOM 683 C CA . CYS A 1 88 ? -6.633 33.219 3.285 1 96.88 88 CYS A CA 1
ATOM 684 C C . CYS A 1 88 ? -8.07 33.219 3.785 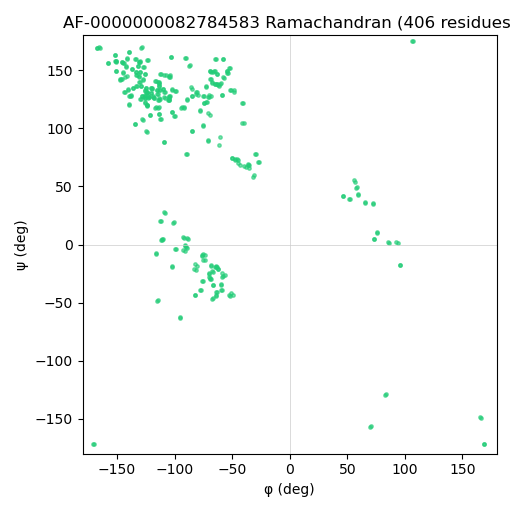1 96.88 88 CYS A C 1
ATOM 686 O O . CYS A 1 88 ? -8.719 34.25 3.832 1 96.88 88 CYS A O 1
ATOM 688 N N . THR A 1 89 ? -8.508 32.062 4.035 1 96.31 89 THR A N 1
ATOM 689 C CA . THR A 1 89 ? -9.734 31.859 4.797 1 96.31 89 THR A CA 1
ATOM 690 C C . THR A 1 89 ? -9.453 31.172 6.129 1 96.31 89 THR A C 1
ATOM 692 O O . THR A 1 89 ? -8.719 30.188 6.176 1 96.31 89 THR A O 1
ATOM 695 N N . SER A 1 90 ? -10 31.781 7.18 1 96.06 90 SER A N 1
ATOM 696 C CA . SER A 1 90 ? -9.844 31.172 8.5 1 96.06 90 SER A CA 1
ATOM 697 C C . SER A 1 90 ? -11.086 30.391 8.906 1 96.06 90 SER A C 1
ATOM 699 O O . SER A 1 90 ? -12.203 30.906 8.797 1 96.06 90 SER A O 1
ATOM 701 N N . VAL A 1 91 ? -10.859 29.188 9.367 1 95.19 91 VAL A N 1
ATOM 702 C CA . VAL A 1 91 ? -11.945 28.297 9.766 1 95.19 91 VAL A CA 1
ATOM 703 C C . VAL A 1 91 ? -11.727 27.812 11.195 1 95.19 91 VAL A C 1
ATOM 705 O O . VAL A 1 91 ? -10.648 27.312 11.531 1 95.19 91 VAL A O 1
ATOM 708 N N . PRO A 1 92 ? -12.758 28.016 12.039 1 94.75 92 PRO A N 1
ATOM 709 C CA . PRO A 1 92 ? -12.594 27.5 13.398 1 94.75 92 PRO A CA 1
ATOM 710 C C . PRO A 1 92 ? -12.398 25.984 13.43 1 94.75 92 PRO A C 1
ATOM 712 O O . PRO A 1 92 ? -13.031 25.25 12.664 1 94.75 92 PRO A O 1
ATOM 715 N N . MET A 1 93 ? -11.461 25.516 14.281 1 93.12 93 MET A N 1
ATOM 716 C CA . MET A 1 93 ? -11.109 24.094 14.352 1 93.12 93 MET A CA 1
ATOM 717 C C . MET A 1 93 ? -11.117 23.609 15.797 1 93.12 93 MET A C 1
ATOM 719 O O . MET A 1 93 ? -10.734 24.344 16.703 1 93.12 93 MET A O 1
ATOM 723 N N . LYS A 1 94 ? -11.555 22.328 15.922 1 91.25 94 LYS A N 1
ATOM 724 C CA . LYS A 1 94 ? -11.422 21.703 17.234 1 91.25 94 LYS A CA 1
ATOM 725 C C . LYS A 1 94 ? -9.953 21.547 17.625 1 91.25 94 LYS A C 1
ATOM 727 O O . LYS A 1 94 ? -9.109 21.25 16.766 1 91.25 94 LYS A O 1
ATOM 732 N N . THR A 1 95 ? -9.68 21.609 18.906 1 87.06 95 THR A N 1
ATOM 733 C CA . THR A 1 95 ? -8.297 21.672 19.375 1 87.06 95 THR A CA 1
ATOM 734 C C . THR A 1 95 ? -7.75 20.281 19.672 1 87.06 95 THR A C 1
ATOM 736 O O . THR A 1 95 ? -6.594 20.141 20.078 1 87.06 95 THR A O 1
ATOM 739 N N . ASP A 1 96 ? -8.492 19.281 19.359 1 88.81 96 ASP A N 1
ATOM 740 C CA . ASP A 1 96 ? -8.016 17.922 19.562 1 88.81 96 ASP A CA 1
ATOM 741 C C . ASP A 1 96 ? -7 17.531 18.5 1 88.81 96 ASP A C 1
ATOM 743 O O . ASP A 1 96 ? -7.383 17.156 17.375 1 88.81 96 ASP A O 1
ATOM 747 N N . PHE A 1 97 ? -5.75 17.547 18.875 1 91.25 97 PHE A N 1
ATOM 748 C CA . PHE A 1 97 ? -4.668 17.234 17.938 1 91.25 97 PHE A CA 1
ATOM 749 C C . PHE A 1 97 ? -4.605 15.742 17.672 1 91.25 97 PHE A C 1
ATOM 751 O O . PHE A 1 97 ? -4.559 14.93 18.594 1 91.25 97 PHE A O 1
ATOM 758 N N . PRO A 1 98 ? -4.621 15.406 16.406 1 88.19 98 PRO A N 1
ATOM 759 C CA . PRO A 1 98 ? -4.516 13.984 16.047 1 88.19 98 PRO A CA 1
ATOM 760 C C . PRO A 1 98 ? -3.072 13.5 15.984 1 88.19 98 PRO A C 1
ATOM 762 O O . PRO A 1 98 ? -2.416 13.641 14.953 1 88.19 98 PRO A O 1
ATOM 765 N N . PRO A 1 99 ? -2.561 12.898 16.969 1 89.75 99 PRO A N 1
ATOM 766 C CA . PRO A 1 99 ? -1.174 12.43 16.891 1 89.75 99 PRO A CA 1
ATOM 767 C C . PRO A 1 99 ? -0.986 11.305 15.883 1 89.75 99 PRO A C 1
ATOM 769 O O . PRO A 1 99 ? -1.878 10.469 15.719 1 89.75 99 PRO A O 1
ATOM 772 N N . LEU A 1 100 ? 0.089 11.336 15.141 1 94.94 100 LEU A N 1
ATOM 773 C CA . LEU A 1 100 ? 0.473 10.188 14.328 1 94.94 100 LEU A CA 1
ATOM 774 C C . LEU A 1 100 ? 0.967 9.039 15.203 1 94.94 100 LEU A C 1
ATOM 776 O O . LEU A 1 100 ? 2.148 8.984 15.555 1 94.94 100 LEU A O 1
ATOM 780 N N . GLN A 1 101 ? 0.005 8.234 15.57 1 95.81 101 GLN A N 1
ATOM 781 C CA . GLN A 1 101 ? 0.289 7.117 16.469 1 95.81 101 GLN A CA 1
ATOM 782 C C . GLN A 1 101 ? -0.683 5.965 16.234 1 95.81 101 GLN A C 1
ATOM 784 O O . GLN A 1 101 ? -1.763 6.16 15.68 1 95.81 101 GLN A O 1
ATOM 789 N N . ILE A 1 102 ? -0.31 4.797 16.609 1 96.25 102 ILE A N 1
ATOM 790 C CA . ILE A 1 102 ? -1.227 3.666 16.703 1 96.25 102 ILE A CA 1
ATOM 791 C C . ILE A 1 102 ? -2.059 3.768 17.969 1 96.25 102 ILE A C 1
ATOM 793 O O . ILE A 1 102 ? -1.511 3.799 19.078 1 96.25 102 ILE A O 1
ATOM 797 N N . PRO A 1 103 ? -3.369 3.939 17.781 1 93.12 103 PRO A N 1
ATOM 798 C CA . PRO A 1 103 ? -4.203 4.043 18.969 1 93.12 103 PRO A CA 1
ATOM 799 C C . PRO A 1 103 ? -3.984 2.889 19.953 1 93.12 103 PRO A C 1
ATOM 801 O O . PRO A 1 103 ? -3.721 1.761 19.531 1 93.12 103 PRO A O 1
ATOM 804 N N . GLN A 1 104 ? -4.227 3.182 21.234 1 93.12 104 GLN A N 1
ATOM 805 C CA . GLN A 1 104 ? -4.008 2.186 22.266 1 93.12 104 GLN A CA 1
ATOM 806 C C . GLN A 1 104 ? -4.996 1.028 22.141 1 93.12 104 GLN A C 1
ATOM 808 O O . GLN A 1 104 ? -4.711 -0.088 22.578 1 93.12 104 GLN A O 1
ATOM 813 N N . THR A 1 105 ? -6.098 1.295 21.5 1 92.19 105 THR A N 1
ATOM 814 C CA . THR A 1 105 ? -7.145 0.284 21.391 1 92.19 105 THR A CA 1
ATOM 815 C C . THR A 1 105 ? -6.938 -0.57 20.141 1 92.19 105 THR A C 1
ATOM 817 O O . THR A 1 105 ? -7.699 -1.506 19.891 1 92.19 105 THR A O 1
ATOM 820 N N . ALA A 1 106 ? -5.914 -0.251 19.344 1 95.06 106 ALA A N 1
ATOM 821 C CA . ALA A 1 106 ? -5.672 -0.983 18.109 1 95.06 106 ALA A CA 1
ATOM 822 C C . ALA A 1 106 ? -5.211 -2.408 18.391 1 95.06 106 ALA A C 1
ATOM 824 O O . ALA A 1 106 ? -4.613 -2.678 19.438 1 95.06 106 ALA A O 1
ATOM 825 N N . SER A 1 107 ? -5.535 -3.336 17.516 1 95.81 107 SER A N 1
ATOM 826 C CA . SER A 1 107 ? -5.082 -4.719 17.594 1 95.81 107 SER A CA 1
ATOM 827 C C . SER A 1 107 ? -3.945 -4.984 16.609 1 95.81 107 SER A C 1
ATOM 829 O O . SER A 1 107 ? -4.027 -4.602 15.445 1 95.81 107 SER A O 1
ATOM 831 N N . PHE A 1 108 ? -3.006 -5.602 17.141 1 96.88 108 PHE A N 1
ATOM 832 C CA . PHE A 1 108 ? -1.885 -6.004 16.297 1 96.88 108 PHE A CA 1
ATOM 833 C C . PHE A 1 108 ? -2.297 -7.121 15.344 1 96.88 108 PHE A C 1
ATOM 835 O O . PHE A 1 108 ? -2.852 -8.133 15.766 1 96.88 108 PHE A O 1
ATOM 842 N N . LEU A 1 109 ? -2.041 -6.887 14.062 1 95.25 109 LEU A N 1
ATOM 843 C CA . LEU A 1 109 ? -2.395 -7.895 13.07 1 95.25 109 LEU A CA 1
ATOM 844 C C . LEU A 1 109 ? -1.2 -8.789 12.758 1 95.25 109 LEU A C 1
ATOM 846 O O . LEU A 1 109 ? -1.25 -10 12.977 1 95.25 109 LEU A O 1
ATOM 850 N N . ASN A 1 110 ? -0.108 -8.242 12.219 1 95.62 110 ASN A N 1
ATOM 851 C CA . ASN A 1 110 ? 1.092 -9.008 11.883 1 95.62 110 ASN A CA 1
ATOM 852 C C . ASN A 1 110 ? 2.283 -8.086 11.617 1 95.62 110 ASN A C 1
ATOM 854 O O . ASN A 1 110 ? 2.152 -6.863 11.68 1 95.62 110 ASN A O 1
ATOM 858 N N . GLN A 1 111 ? 3.393 -8.672 11.523 1 96.88 111 GLN A N 1
ATOM 859 C CA . GLN A 1 111 ? 4.645 -8.055 11.102 1 96.88 111 GLN A CA 1
ATOM 860 C C . GLN A 1 111 ? 5.188 -8.711 9.836 1 96.88 111 GLN A C 1
ATOM 862 O O . GLN A 1 111 ? 5.305 -9.938 9.773 1 96.88 111 GLN A O 1
ATOM 867 N N . VAL A 1 112 ? 5.48 -7.887 8.812 1 97.88 112 VAL A N 1
ATOM 868 C CA . VAL A 1 112 ? 5.953 -8.469 7.562 1 97.88 112 VAL A CA 1
ATOM 869 C C . VAL A 1 112 ? 7.074 -7.602 6.984 1 97.88 112 VAL A C 1
ATOM 871 O O . VAL A 1 112 ? 7.277 -6.465 7.422 1 97.88 112 VAL A O 1
ATOM 874 N N . VAL A 1 113 ? 7.785 -8.195 6.016 1 98.38 113 VAL A N 1
ATOM 875 C CA . VAL A 1 113 ? 8.805 -7.465 5.266 1 98.38 113 VAL A CA 1
ATOM 876 C C . VAL A 1 113 ? 8.25 -7.074 3.896 1 98.38 113 VAL A C 1
ATOM 878 O O . VAL A 1 113 ? 7.902 -7.941 3.092 1 98.38 113 VAL A O 1
ATOM 881 N N . MET A 1 114 ? 8.086 -5.785 3.676 1 98.44 114 MET A N 1
ATOM 882 C CA . MET A 1 114 ? 7.848 -5.309 2.316 1 98.44 114 MET A CA 1
ATOM 883 C C . MET A 1 114 ? 9.117 -5.398 1.475 1 98.44 114 MET A C 1
ATOM 885 O O . MET A 1 114 ? 10.203 -5.07 1.947 1 98.44 114 MET A O 1
ATOM 889 N N . GLY A 1 115 ? 8.992 -5.871 0.263 1 98.06 115 GLY A N 1
ATOM 890 C CA . GLY A 1 115 ? 10.18 -6.195 -0.515 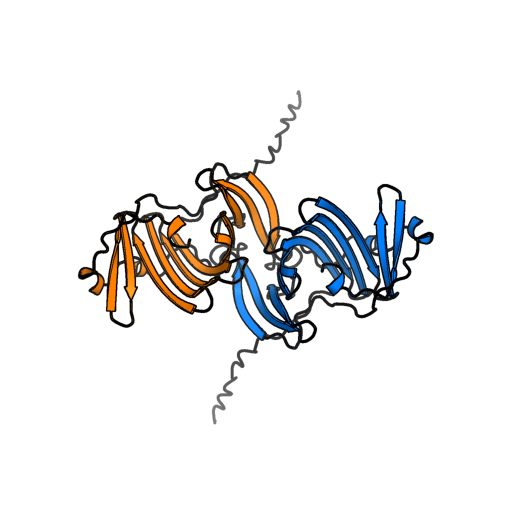1 98.06 115 GLY A CA 1
ATOM 891 C C . GLY A 1 115 ? 10.742 -7.566 -0.199 1 98.06 115 GLY A C 1
ATOM 892 O O . GLY A 1 115 ? 10.023 -8.57 -0.245 1 98.06 115 GLY A O 1
ATOM 893 N N . THR A 1 116 ? 12.047 -7.535 0.069 1 98.12 116 THR A N 1
ATOM 894 C CA . THR A 1 116 ? 12.672 -8.836 0.287 1 98.12 116 THR A CA 1
ATOM 895 C C . THR A 1 116 ? 13.766 -8.742 1.345 1 98.12 116 THR A C 1
ATOM 897 O O . THR A 1 116 ? 14.445 -7.719 1.455 1 98.12 116 THR A O 1
ATOM 900 N N . SER A 1 117 ? 13.875 -9.883 2.049 1 94.44 117 SER A N 1
ATOM 901 C CA . SER A 1 117 ? 14.977 -9.977 3 1 94.44 117 SER A CA 1
ATOM 902 C C . SER A 1 117 ? 16.219 -10.586 2.352 1 94.44 117 SER A C 1
ATOM 904 O O . SER A 1 117 ? 17.266 -10.703 2.99 1 94.44 117 SER A O 1
ATOM 906 N N . SER A 1 118 ? 16.062 -10.938 1.076 1 95.12 118 SER A N 1
ATOM 907 C CA . SER A 1 118 ? 17.141 -11.641 0.394 1 95.12 118 SER A CA 1
ATOM 908 C C . SER A 1 118 ? 18.219 -10.672 -0.11 1 95.12 118 SER A C 1
ATOM 910 O O . SER A 1 118 ? 19.328 -11.086 -0.451 1 95.12 118 SER A O 1
ATOM 912 N N . ILE A 1 119 ? 17.938 -9.461 -0.298 1 92.44 119 ILE A N 1
ATOM 913 C CA . ILE A 1 119 ? 18.844 -8.438 -0.814 1 92.44 119 ILE A CA 1
ATOM 914 C C . ILE A 1 119 ? 18.953 -7.289 0.187 1 92.44 119 ILE A C 1
ATOM 916 O O . ILE A 1 119 ? 17.938 -6.703 0.576 1 92.44 119 ILE A O 1
ATOM 920 N N . LEU A 1 120 ? 20.172 -6.945 0.549 1 90.38 120 LEU A N 1
ATOM 921 C CA . LEU A 1 120 ? 20.391 -5.895 1.537 1 90.38 120 LEU A CA 1
ATOM 922 C C . LEU A 1 120 ? 19.766 -4.582 1.073 1 90.38 120 LEU A C 1
ATOM 924 O O . LEU A 1 120 ? 19.938 -4.176 -0.077 1 90.38 120 LEU A O 1
ATOM 928 N N . GLY A 1 121 ? 18.953 -3.982 1.947 1 91.62 121 GLY A N 1
ATOM 929 C CA . GLY A 1 121 ? 18.375 -2.674 1.677 1 91.62 121 GLY A CA 1
ATOM 930 C C . GLY A 1 121 ? 17.094 -2.738 0.876 1 91.62 121 GLY A C 1
ATOM 931 O O . GLY A 1 121 ? 16.5 -1.704 0.551 1 91.62 121 GLY A O 1
ATOM 932 N N . GLN A 1 122 ? 16.641 -3.961 0.57 1 95.06 122 GLN A N 1
ATOM 933 C CA . GLN A 1 122 ? 15.461 -4.09 -0.27 1 95.06 122 GLN A CA 1
ATOM 934 C C . GLN A 1 122 ? 14.289 -4.668 0.518 1 95.06 122 GLN A C 1
ATOM 936 O O . GLN A 1 122 ? 13.375 -5.258 -0.062 1 95.06 122 GLN A O 1
ATOM 941 N N . GLY A 1 123 ? 14.406 -4.543 1.758 1 97.19 123 GLY A N 1
ATOM 942 C CA . GLY A 1 123 ? 13.344 -4.945 2.66 1 97.19 123 GLY A CA 1
ATOM 943 C C . GLY A 1 123 ? 13.031 -3.906 3.721 1 97.19 123 GLY A C 1
ATOM 944 O O . GLY A 1 123 ? 13.945 -3.273 4.262 1 97.19 123 GLY A O 1
ATOM 945 N N . LEU A 1 124 ? 11.758 -3.693 3.943 1 98.12 124 LEU A N 1
ATOM 946 C CA . LEU A 1 124 ? 11.273 -2.805 4.996 1 98.12 124 LEU A CA 1
ATOM 947 C C . LEU A 1 124 ? 10.375 -3.553 5.969 1 98.12 124 LEU A C 1
ATOM 949 O O . LEU A 1 124 ? 9.281 -3.992 5.598 1 98.12 124 LEU A O 1
ATOM 953 N N . LEU A 1 125 ? 10.867 -3.719 7.156 1 97.69 125 LEU A N 1
ATOM 954 C CA . LEU A 1 125 ? 10.07 -4.387 8.18 1 97.69 125 LEU A CA 1
ATOM 955 C C . LEU A 1 125 ? 8.969 -3.465 8.695 1 97.69 125 LEU A C 1
ATOM 957 O O . LEU A 1 125 ? 9.25 -2.365 9.18 1 97.69 125 LEU A O 1
ATOM 961 N N . VAL A 1 126 ? 7.684 -3.93 8.562 1 98.06 126 VAL A N 1
ATOM 962 C CA . VAL A 1 126 ? 6.559 -3.092 8.961 1 98.06 126 VAL A CA 1
ATOM 963 C C . VAL A 1 126 ? 5.617 -3.889 9.867 1 98.06 126 VAL A C 1
ATOM 965 O O . VAL A 1 126 ? 5.66 -5.121 9.883 1 98.06 126 VAL A O 1
ATOM 968 N N . SER A 1 127 ? 4.836 -3.15 10.672 1 97.62 127 SER A N 1
ATOM 969 C CA . SER A 1 127 ? 3.764 -3.727 11.477 1 97.62 127 SER A CA 1
ATOM 970 C C . SER A 1 127 ? 2.396 -3.242 11.008 1 97.62 127 SER A C 1
ATOM 972 O O . SER A 1 127 ? 2.236 -2.076 10.641 1 97.62 127 SER A O 1
ATOM 974 N N . ASN A 1 128 ? 1.484 -4.164 11 1 97.44 128 ASN A N 1
ATOM 975 C CA . ASN A 1 128 ? 0.108 -3.863 10.617 1 97.44 128 ASN A CA 1
ATOM 976 C C . ASN A 1 128 ? -0.828 -3.9 11.82 1 97.44 128 ASN A C 1
ATOM 978 O O . ASN A 1 128 ? -0.769 -4.828 12.633 1 97.44 128 ASN A O 1
ATOM 982 N N . TRP A 1 129 ? -1.641 -2.834 11.945 1 97.06 129 TRP A N 1
ATOM 983 C CA . TRP A 1 129 ? -2.58 -2.684 13.055 1 97.06 129 TRP A CA 1
ATOM 984 C C . TRP A 1 129 ? -3.988 -2.412 12.539 1 97.06 129 TRP A C 1
ATOM 986 O O . TRP A 1 129 ? -4.164 -1.731 11.523 1 97.06 129 TRP A O 1
ATOM 996 N N . VAL A 1 130 ? -4.949 -3.006 13.234 1 95.19 130 VAL A N 1
ATOM 997 C CA . VAL A 1 130 ? -6.34 -2.781 12.844 1 95.19 130 VAL A CA 1
ATOM 998 C C . VAL A 1 130 ? -7.145 -2.305 14.055 1 95.19 130 VAL A C 1
ATOM 1000 O O . VAL A 1 130 ? -6.75 -2.535 15.195 1 95.19 130 VAL A O 1
ATOM 1003 N N . GLY A 1 131 ? -8.156 -1.57 13.719 1 94.06 131 GLY A N 1
ATOM 1004 C CA . GLY A 1 131 ? -9.023 -1.113 14.789 1 94.06 131 GLY A CA 1
ATOM 1005 C C . GLY A 1 131 ? -10.328 -0.521 14.289 1 94.06 131 GLY A C 1
ATOM 1006 O O . GLY A 1 131 ? -10.578 -0.494 13.086 1 94.06 131 GLY A O 1
ATOM 1007 N N . GLU A 1 132 ? -11.219 -0.319 15.266 1 90.06 132 GLU A N 1
ATOM 1008 C CA . GLU A 1 132 ? -12.516 0.301 15.008 1 90.06 132 GLU A CA 1
ATOM 1009 C C . GLU A 1 132 ? -12.742 1.508 15.914 1 90.06 132 GLU A C 1
ATOM 1011 O O . GLU A 1 132 ? -12.273 1.531 17.047 1 90.06 132 GLU A O 1
ATOM 1016 N N . GLU A 1 133 ? -13.078 2.549 15.242 1 78.25 133 GLU A N 1
ATOM 1017 C CA . GLU A 1 133 ? -13.484 3.713 16.031 1 78.25 133 GLU A CA 1
ATOM 1018 C C . GLU A 1 133 ? -14.992 3.756 16.219 1 78.25 133 GLU A C 1
ATOM 1020 O O . GLU A 1 133 ? -15.75 3.717 15.242 1 78.25 133 GLU A O 1
ATOM 1025 N N . PRO A 1 134 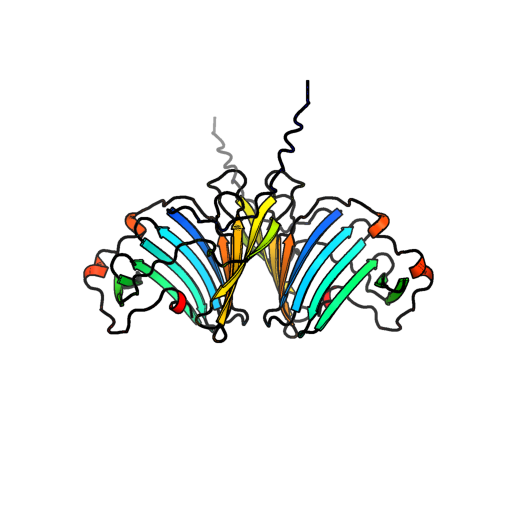? -15.336 3.652 17.516 1 65.88 134 PRO A N 1
ATOM 1026 C CA . PR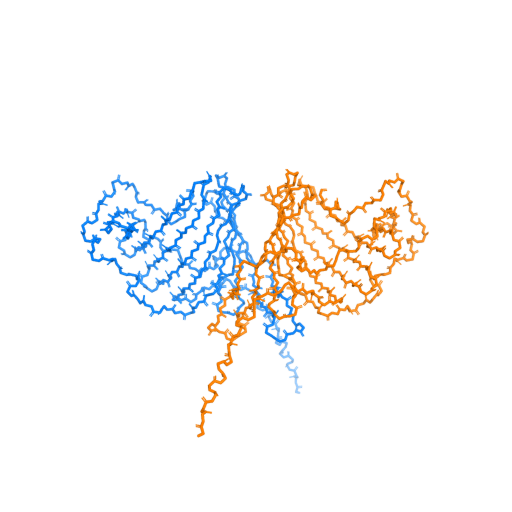O A 1 134 ? -16.781 3.621 17.797 1 65.88 134 PRO A CA 1
ATOM 1027 C C . PRO A 1 134 ? -17.531 4.777 17.141 1 65.88 134 PRO A C 1
ATOM 1029 O O . PRO A 1 134 ? -18.609 4.578 16.578 1 65.88 134 PRO A O 1
ATOM 1032 N N . ALA A 1 135 ? -16.906 5.934 17.281 1 64.19 135 ALA A N 1
ATOM 1033 C CA . ALA A 1 135 ? -17.641 7.059 16.719 1 64.19 135 ALA A CA 1
ATOM 1034 C C . ALA A 1 135 ? -17.672 6.988 15.195 1 64.19 135 ALA A C 1
ATOM 1036 O O . ALA A 1 135 ? -16.625 6.91 14.547 1 64.19 135 ALA A O 1
ATOM 1037 N N . GLY A 1 136 ? -18.844 6.742 14.594 1 66.44 136 GLY A N 1
ATOM 1038 C CA . GLY A 1 136 ? -19.062 6.82 13.156 1 66.44 136 GLY A CA 1
ATOM 1039 C C . GLY A 1 136 ? -18.891 5.488 12.453 1 66.44 136 GLY A C 1
ATOM 1040 O O . GLY A 1 136 ? -18.969 5.414 11.227 1 66.44 136 GLY A O 1
ATOM 1041 N N . GLN A 1 137 ? -18.594 4.418 13.258 1 77.38 137 GLN A N 1
ATOM 1042 C CA . GLN A 1 137 ? -18.453 3.066 12.727 1 77.38 137 GLN A CA 1
ATOM 1043 C C . GLN A 1 137 ? -17.25 2.969 11.781 1 77.38 137 GLN A C 1
ATOM 1045 O O . GLN A 1 137 ? -17.328 2.338 10.727 1 77.38 137 GLN A O 1
ATOM 1050 N N . ALA A 1 138 ? -16.203 3.74 12.172 1 83.81 138 ALA A N 1
ATOM 1051 C CA . ALA A 1 138 ? -15.031 3.758 11.305 1 83.81 138 ALA A CA 1
ATOM 1052 C C . ALA A 1 138 ? -14.094 2.594 11.617 1 83.81 138 ALA A C 1
ATOM 1054 O O . ALA A 1 138 ? -13.938 2.211 12.781 1 83.81 138 ALA A O 1
ATOM 1055 N N . LYS A 1 139 ? -13.609 1.926 10.57 1 89.38 139 LYS A N 1
ATOM 1056 C CA . LYS A 1 139 ? -12.578 0.892 10.664 1 89.38 139 LYS A CA 1
ATOM 1057 C C . LYS A 1 139 ? -11.281 1.342 10 1 89.38 139 LYS A C 1
ATOM 1059 O O . LYS A 1 139 ? -11.312 2.129 9.047 1 89.38 139 LYS A O 1
ATOM 1064 N N . TYR A 1 140 ? -10.219 0.865 10.602 1 91.25 140 TYR A N 1
ATOM 1065 C CA . TYR A 1 140 ? -8.969 1.294 9.977 1 91.25 140 TYR A CA 1
ATOM 1066 C C . TYR A 1 140 ? -7.922 0.191 10.031 1 91.25 140 TYR A C 1
ATOM 1068 O O . TYR A 1 140 ? -8.031 -0.734 10.844 1 91.25 140 TYR A O 1
ATOM 1076 N N . MET A 1 141 ? -6.988 0.253 9.141 1 93.38 141 MET A N 1
ATOM 1077 C CA . MET A 1 141 ? -5.734 -0.495 9.141 1 93.38 141 MET A CA 1
ATOM 1078 C C . MET A 1 141 ? -4.547 0.439 8.945 1 93.38 141 MET A C 1
ATOM 1080 O O . MET A 1 141 ? -4.551 1.28 8.047 1 93.38 141 MET A O 1
ATOM 1084 N N . SER A 1 142 ? -3.637 0.326 9.805 1 96.62 142 SER A N 1
ATOM 1085 C CA . SER A 1 142 ? -2.449 1.173 9.742 1 96.62 142 SER A CA 1
ATOM 1086 C C . SER A 1 142 ? -1.18 0.337 9.617 1 96.62 142 SER A C 1
ATOM 1088 O O . SER A 1 142 ? -1.035 -0.684 10.297 1 96.62 142 SER A O 1
ATOM 1090 N N . THR A 1 143 ? -0.323 0.736 8.742 1 97.88 143 THR A N 1
ATOM 1091 C CA . THR A 1 143 ? 0.994 0.131 8.57 1 97.88 143 THR A CA 1
ATOM 1092 C C . THR A 1 143 ? 2.096 1.12 8.945 1 97.88 143 THR A C 1
ATOM 1094 O O . THR A 1 143 ? 2.139 2.234 8.414 1 97.88 143 THR A O 1
ATOM 1097 N N . VAL A 1 144 ? 2.932 0.722 9.852 1 98.5 144 VAL A N 1
ATOM 1098 C CA . VAL A 1 144 ? 4.031 1.58 10.281 1 98.5 144 VAL A CA 1
ATOM 1099 C C . VAL A 1 144 ? 5.336 0.784 10.289 1 98.5 144 VAL A C 1
ATOM 1101 O O . VAL A 1 144 ? 5.316 -0.445 10.391 1 98.5 144 VAL A O 1
ATOM 1104 N N . THR A 1 145 ? 6.434 1.525 10.117 1 98.25 145 THR A N 1
ATOM 1105 C CA . THR A 1 145 ? 7.719 0.852 10.242 1 98.25 145 THR A CA 1
ATOM 1106 C C . THR A 1 145 ? 7.914 0.314 11.656 1 98.25 145 THR A C 1
ATOM 1108 O O . THR A 1 145 ? 7.453 0.922 12.625 1 98.25 145 THR A O 1
ATOM 1111 N N . GLU A 1 146 ? 8.609 -0.819 11.688 1 94.25 146 GLU A N 1
ATOM 1112 C CA . GLU A 1 146 ? 8.852 -1.44 12.984 1 94.25 146 GLU A CA 1
ATOM 1113 C C . GLU A 1 146 ? 9.711 -0.543 13.875 1 94.25 146 GLU A C 1
ATOM 1115 O O . GLU A 1 146 ? 9.484 -0.458 15.078 1 94.25 146 GLU A O 1
ATOM 1120 N N . ILE A 1 147 ? 10.68 0.047 13.25 1 93.5 147 ILE A N 1
ATOM 1121 C CA . ILE A 1 147 ? 11.547 0.973 13.969 1 93.5 147 ILE A CA 1
ATOM 1122 C C . ILE A 1 147 ? 11.203 2.41 13.578 1 93.5 147 ILE A C 1
ATOM 1124 O O . ILE A 1 147 ? 11.117 2.734 12.391 1 93.5 147 ILE A O 1
ATOM 1128 N N . GLY A 1 148 ? 10.891 3.213 14.609 1 95.44 148 GLY A N 1
ATOM 1129 C CA . GLY A 1 148 ? 10.633 4.629 14.398 1 95.44 148 GLY A CA 1
ATOM 1130 C C . GLY A 1 148 ? 9.156 4.957 14.258 1 95.44 148 GLY A C 1
ATOM 1131 O O . GLY A 1 148 ? 8.766 6.121 14.359 1 95.44 148 GLY A O 1
ATOM 1132 N N . CYS A 1 149 ? 8.375 3.936 13.977 1 98 149 CYS A N 1
ATOM 1133 C CA . CYS A 1 149 ? 6.934 4.109 13.859 1 98 149 CYS A CA 1
ATOM 1134 C C . CYS A 1 149 ? 6.59 5.121 12.773 1 98 149 CYS A C 1
ATOM 1136 O O . CYS A 1 149 ? 5.762 6.008 12.984 1 98 149 CYS A O 1
ATOM 1138 N N . ILE A 1 150 ? 7.289 5.016 11.656 1 98.62 150 ILE A N 1
ATOM 1139 C CA . ILE A 1 150 ? 7.059 5.895 10.516 1 98.62 150 ILE A CA 1
ATOM 1140 C C . ILE A 1 150 ? 5.84 5.414 9.727 1 98.62 150 ILE A C 1
ATOM 1142 O O . ILE A 1 150 ? 5.734 4.23 9.398 1 98.62 150 ILE A O 1
ATOM 1146 N N . PRO A 1 151 ? 4.93 6.285 9.461 1 98.38 151 PRO A N 1
ATOM 1147 C CA . PRO A 1 151 ? 3.752 5.824 8.727 1 98.38 151 PRO A CA 1
ATOM 1148 C C . PRO A 1 151 ? 4.086 5.355 7.312 1 98.38 151 PRO A C 1
ATOM 1150 O O . PRO A 1 151 ? 4.898 5.98 6.625 1 98.38 151 PRO A O 1
ATOM 1153 N N . VAL A 1 152 ? 3.48 4.258 6.898 1 98.5 152 VAL A N 1
ATOM 1154 C CA . VAL A 1 152 ? 3.676 3.709 5.562 1 98.5 152 VAL A CA 1
ATOM 1155 C C . VAL A 1 152 ? 2.367 3.777 4.777 1 98.5 152 VAL A C 1
ATOM 1157 O O . VAL A 1 152 ? 2.346 4.234 3.633 1 98.5 152 VAL A O 1
ATOM 1160 N N . SER A 1 153 ? 1.32 3.324 5.402 1 96.75 153 SER A N 1
ATOM 1161 C CA . SER A 1 153 ? 0.009 3.404 4.766 1 96.75 153 SER A CA 1
ATOM 1162 C C . SER A 1 153 ? -1.111 3.346 5.797 1 96.75 153 SER A C 1
ATOM 1164 O O . SER A 1 153 ? -0.893 2.922 6.934 1 96.75 153 SER A O 1
ATOM 1166 N N . MET A 1 154 ? -2.188 3.861 5.41 1 93.81 154 MET A N 1
ATOM 1167 C CA . MET A 1 154 ? -3.391 3.82 6.234 1 93.81 154 MET A CA 1
ATOM 1168 C C . MET A 1 154 ? -4.637 3.641 5.371 1 93.81 154 MET A C 1
ATOM 1170 O O . MET A 1 154 ? -4.754 4.25 4.309 1 93.81 154 MET A O 1
ATOM 1174 N N . MET A 1 155 ? -5.418 2.742 5.766 1 90.19 155 MET A N 1
ATOM 1175 C CA . MET A 1 155 ? -6.746 2.588 5.18 1 90.19 155 MET A CA 1
ATOM 1176 C C . MET A 1 155 ? -7.836 2.914 6.199 1 90.19 155 MET A C 1
ATOM 1178 O O . MET A 1 155 ? -7.738 2.52 7.363 1 90.19 155 MET A O 1
ATOM 1182 N N . TYR A 1 156 ? -8.773 3.639 5.703 1 88.06 156 TYR A N 1
ATOM 1183 C CA . TYR A 1 156 ? -9.852 4.066 6.586 1 88.06 156 TYR A CA 1
ATOM 1184 C C . TYR A 1 156 ? -11.203 3.91 5.902 1 88.06 156 TYR A C 1
ATOM 1186 O O . TYR A 1 156 ? -11.344 4.184 4.711 1 88.06 156 TYR A O 1
ATOM 1194 N N . HIS A 1 157 ? -12.25 3.332 6.652 1 86.06 157 HIS A N 1
ATOM 1195 C CA . HIS A 1 157 ? -13.578 3.092 6.109 1 86.06 157 HIS A CA 1
ATOM 1196 C C . HIS A 1 157 ? -14.648 3.768 6.957 1 86.06 157 HIS A C 1
ATOM 1198 O O . HIS A 1 157 ? -14.641 3.656 8.18 1 86.06 157 HIS A O 1
ATOM 1204 N N . THR A 1 158 ? -15.5 4.469 6.312 1 83.94 158 THR A N 1
ATOM 1205 C CA . THR A 1 158 ? -16.75 4.934 6.906 1 83.94 158 THR A CA 1
ATOM 1206 C C . THR A 1 158 ? -17.938 4.617 5.996 1 83.94 158 THR A C 1
ATOM 1208 O O . THR A 1 158 ? -17.766 4.43 4.789 1 83.94 158 THR A O 1
ATOM 1211 N N . PRO A 1 159 ? -19.078 4.559 6.574 1 82.5 159 PRO A N 1
ATOM 1212 C CA . PRO A 1 159 ? -20.25 4.332 5.715 1 82.5 159 PRO A CA 1
ATOM 1213 C C . PRO A 1 159 ? -20.406 5.41 4.645 1 82.5 159 PRO A C 1
ATOM 1215 O O . PRO A 1 159 ? -20.906 5.125 3.551 1 82.5 159 PRO A O 1
ATOM 1218 N N . LYS A 1 160 ? -19.953 6.543 4.887 1 79.31 160 LYS A N 1
ATOM 1219 C CA . LYS A 1 160 ? -20.125 7.672 3.98 1 79.31 160 LYS A CA 1
ATOM 1220 C C . LYS A 1 160 ? -19.094 7.652 2.863 1 79.31 160 LYS A C 1
ATOM 1222 O O . LYS A 1 160 ? -19.422 7.879 1.697 1 79.31 160 LYS A O 1
ATOM 1227 N N . THR A 1 161 ? -17.891 7.391 3.104 1 79.88 161 THR A N 1
ATOM 1228 C CA . THR A 1 161 ? -16.812 7.562 2.135 1 79.88 161 THR A CA 1
ATOM 1229 C C . THR A 1 161 ? -16.406 6.219 1.532 1 79.88 161 THR A C 1
ATOM 1231 O O . THR A 1 161 ? -15.797 6.172 0.467 1 79.88 161 THR A O 1
ATOM 1234 N N . GLY A 1 162 ? -16.797 5.129 2.275 1 81.94 162 GLY A N 1
ATOM 1235 C CA . GLY A 1 162 ? -16.172 3.867 1.922 1 81.94 162 GLY A CA 1
ATOM 1236 C C . GLY A 1 162 ? -14.703 3.809 2.297 1 81.94 162 GLY A C 1
ATOM 1237 O O . GLY A 1 162 ? -14.281 4.453 3.258 1 81.94 162 GLY A O 1
ATOM 1238 N N . TRP A 1 163 ? -13.945 2.949 1.613 1 84.12 163 TRP A N 1
ATOM 1239 C CA . TRP A 1 163 ? -12.531 2.811 1.932 1 84.12 163 TRP A CA 1
ATOM 1240 C C . TRP A 1 163 ? -11.711 3.922 1.277 1 84.12 163 TRP A C 1
ATOM 1242 O O . TRP A 1 163 ? -11.883 4.207 0.089 1 84.12 163 TRP A O 1
ATOM 1252 N N . ILE A 1 164 ? -10.891 4.531 2.045 1 87.94 164 ILE A N 1
ATOM 1253 C CA . ILE A 1 164 ? -9.891 5.484 1.574 1 87.94 164 ILE A CA 1
ATOM 1254 C C . ILE A 1 164 ? -8.492 4.996 1.948 1 87.94 164 ILE A C 1
ATOM 1256 O O . ILE A 1 164 ? -8.25 4.598 3.09 1 87.94 164 ILE A O 1
ATOM 1260 N N . ALA A 1 165 ? -7.664 5.004 0.987 1 89.88 165 ALA A N 1
ATOM 1261 C CA . ALA A 1 165 ? -6.293 4.566 1.223 1 89.88 165 ALA A CA 1
ATOM 1262 C C . ALA A 1 165 ? -5.32 5.738 1.149 1 89.88 165 ALA A C 1
ATOM 1264 O O . ALA A 1 165 ? -5.406 6.566 0.239 1 89.88 165 ALA A O 1
ATOM 1265 N N . THR A 1 166 ? -4.457 5.793 2.109 1 93.06 166 THR A N 1
ATOM 1266 C CA . THR A 1 166 ? -3.391 6.785 2.129 1 93.06 166 THR A CA 1
ATOM 1267 C C . THR A 1 166 ? -2.023 6.113 2.199 1 93.06 166 THR A C 1
ATOM 1269 O O . THR A 1 166 ? -1.803 5.23 3.029 1 93.06 166 THR A O 1
ATOM 1272 N N . SER A 1 167 ? -1.156 6.434 1.317 1 95.94 167 SER A N 1
ATOM 1273 C CA . SER A 1 167 ? 0.223 5.957 1.345 1 95.94 167 SER A CA 1
ATOM 1274 C C . SER A 1 167 ? 1.197 7.105 1.593 1 95.94 167 SER A C 1
ATOM 1276 O O . SER A 1 167 ? 1.098 8.156 0.961 1 95.94 167 SER A O 1
ATOM 1278 N N . PHE A 1 168 ? 2.1 6.875 2.488 1 98.25 168 PHE A N 1
ATOM 1279 C CA . PHE A 1 168 ? 3.098 7.879 2.838 1 98.25 168 PHE A CA 1
ATOM 1280 C C . PHE A 1 168 ? 4.453 7.531 2.234 1 98.25 168 PHE A C 1
ATOM 1282 O O . PHE A 1 168 ? 4.84 6.359 2.201 1 98.25 168 PHE A O 1
ATOM 1289 N N . PHE A 1 169 ? 5.137 8.555 1.853 1 98.62 169 PHE A N 1
ATOM 1290 C CA . PHE A 1 169 ? 6.43 8.273 1.241 1 98.62 169 PHE A CA 1
ATOM 1291 C C . PHE A 1 169 ? 7.395 9.438 1.465 1 98.62 169 PHE A C 1
ATOM 1293 O O . PHE A 1 169 ? 6.973 10.531 1.837 1 98.62 169 PHE A O 1
ATOM 1300 N N . ASN A 1 170 ? 8.609 9.141 1.268 1 98.62 170 ASN A N 1
ATOM 1301 C CA . ASN A 1 170 ? 9.68 10.125 1.41 1 98.62 170 ASN A CA 1
ATOM 1302 C C . ASN A 1 170 ? 9.609 10.836 2.758 1 98.62 170 ASN A C 1
ATOM 1304 O O . ASN A 1 170 ? 9.773 12.055 2.828 1 98.62 170 ASN A O 1
ATOM 1308 N N . ASN A 1 171 ? 9.289 10.062 3.74 1 98.69 171 ASN A N 1
ATOM 1309 C CA . ASN A 1 171 ? 9.219 10.656 5.07 1 98.69 171 ASN A CA 1
ATOM 1310 C C . ASN A 1 171 ? 10.594 11.062 5.582 1 98.69 171 ASN A C 1
ATOM 1312 O O . ASN A 1 171 ? 11.57 10.344 5.383 1 98.69 171 ASN A O 1
ATOM 1316 N N . ILE A 1 172 ? 10.648 12.18 6.27 1 98.38 172 ILE A N 1
ATOM 1317 C CA . ILE A 1 172 ? 11.859 12.703 6.898 1 98.38 172 ILE A CA 1
ATOM 1318 C C . ILE A 1 172 ? 11.57 13.047 8.359 1 98.38 172 ILE A C 1
ATOM 1320 O O . ILE A 1 172 ? 10.594 13.734 8.664 1 98.38 172 ILE A O 1
ATOM 1324 N N . VAL A 1 173 ? 12.391 12.453 9.188 1 98 173 VAL A N 1
ATOM 1325 C CA . VAL A 1 173 ? 12.258 12.812 10.602 1 98 173 VAL A CA 1
ATOM 1326 C C . VAL A 1 173 ? 12.797 14.227 10.82 1 98 173 VAL A C 1
ATOM 1328 O O . VAL A 1 173 ? 13.961 14.508 10.531 1 98 173 VAL A O 1
ATOM 1331 N N . GLY A 1 174 ? 11.961 15.062 11.336 1 97.44 174 GLY A N 1
ATOM 1332 C CA . GLY A 1 174 ? 12.297 16.469 11.453 1 97.44 174 GLY A CA 1
ATOM 1333 C C . GLY A 1 174 ? 11.562 17.344 10.461 1 97.44 174 GLY A C 1
ATOM 1334 O O . GLY A 1 174 ? 10.719 16.859 9.695 1 97.44 174 GLY A O 1
ATOM 1335 N N . ILE A 1 175 ? 11.734 18.625 10.57 1 96.94 175 ILE A N 1
ATOM 1336 C CA . ILE A 1 175 ? 11.148 19.625 9.672 1 96.94 175 ILE A CA 1
ATOM 1337 C C . ILE A 1 175 ? 12.25 20.5 9.078 1 96.94 175 ILE A C 1
ATOM 1339 O O . ILE A 1 175 ? 13.125 20.984 9.805 1 96.94 175 ILE A O 1
ATOM 1343 N N . ASP A 1 176 ? 12.227 20.656 7.824 1 94 176 ASP A N 1
ATOM 1344 C CA . ASP A 1 176 ? 13.305 21.391 7.148 1 94 176 ASP A CA 1
ATOM 1345 C C . ASP A 1 176 ? 13.133 22.891 7.32 1 94 176 ASP A C 1
ATOM 1347 O O . ASP A 1 176 ? 14.117 23.625 7.465 1 94 176 ASP A O 1
ATOM 1351 N N . ASP A 1 177 ? 11.891 23.359 7.246 1 94.75 177 ASP A N 1
ATOM 1352 C CA . ASP A 1 177 ? 11.578 24.781 7.355 1 94.75 177 ASP A CA 1
ATOM 1353 C C . ASP A 1 177 ? 10.391 25.016 8.281 1 94.75 177 ASP A C 1
ATOM 1355 O O . ASP A 1 177 ? 9.234 24.922 7.859 1 94.75 177 ASP A O 1
ATOM 1359 N N . PRO A 1 178 ? 10.695 25.469 9.492 1 93.19 178 PRO A N 1
ATOM 1360 C CA . PRO A 1 178 ? 9.594 25.719 10.43 1 93.19 178 PRO A CA 1
ATOM 1361 C C . PRO A 1 178 ? 8.664 26.828 9.961 1 93.19 178 PRO A C 1
ATOM 1363 O O . PRO A 1 178 ? 7.527 26.938 10.438 1 93.19 178 PRO A O 1
ATOM 1366 N N . GLY A 1 179 ? 9.133 27.641 9.062 1 94.19 179 GLY A N 1
ATOM 1367 C CA . GLY A 1 179 ? 8.32 28.734 8.531 1 94.19 179 GLY A CA 1
ATOM 1368 C C . GLY A 1 179 ? 7.086 28.25 7.801 1 94.19 179 GLY A C 1
ATOM 1369 O O . GLY A 1 179 ? 6.102 28.984 7.68 1 94.19 179 GLY A O 1
ATOM 1370 N N . LYS A 1 180 ? 7.121 27.016 7.379 1 94.12 180 LYS A N 1
ATOM 1371 C CA . LYS A 1 180 ? 5.977 26.453 6.672 1 94.12 180 LYS A CA 1
ATOM 1372 C C . LYS A 1 180 ? 4.777 26.297 7.605 1 94.12 180 LYS A C 1
ATOM 1374 O O . LYS A 1 180 ? 3.645 26.141 7.145 1 94.12 180 LYS A O 1
ATOM 1379 N N . LEU A 1 181 ? 5.105 26.312 8.906 1 97.69 181 LEU A N 1
ATOM 1380 C CA . LEU A 1 181 ? 4.047 26.125 9.891 1 97.69 181 LEU A CA 1
ATOM 1381 C C . LEU A 1 181 ? 3.621 27.453 10.492 1 97.69 181 LEU A C 1
ATOM 1383 O O . LEU A 1 181 ? 3.057 27.5 11.594 1 97.69 181 LEU A O 1
ATOM 1387 N N . LEU A 1 182 ? 3.936 28.516 9.82 1 96.56 182 LEU A N 1
ATOM 1388 C CA . LEU A 1 182 ? 3.447 29.859 10.133 1 96.56 182 LEU A CA 1
ATOM 1389 C C . LEU A 1 182 ? 2.543 30.375 9.023 1 96.56 182 LEU A C 1
ATOM 1391 O O . LEU A 1 182 ? 2.818 30.156 7.84 1 96.56 182 LEU A O 1
ATOM 1395 N N . PRO A 1 183 ? 1.454 31.031 9.469 1 96.38 183 PRO A N 1
ATOM 1396 C CA . PRO A 1 183 ? 0.63 31.625 8.414 1 96.38 183 PRO A CA 1
ATOM 1397 C C . PRO A 1 183 ? 1.367 32.688 7.625 1 96.38 183 PRO A C 1
ATOM 1399 O O . PRO A 1 183 ? 2.117 33.5 8.211 1 96.38 183 PRO A O 1
ATOM 1402 N N . PRO A 1 184 ? 1.18 32.656 6.383 1 95.88 184 PRO A N 1
ATOM 1403 C CA . PRO A 1 184 ? 1.748 33.75 5.613 1 95.88 184 PRO A CA 1
ATOM 1404 C C . PRO A 1 184 ? 1.236 35.125 6.074 1 95.88 184 PRO A C 1
ATOM 1406 O O . PRO A 1 184 ? 0.165 35.219 6.68 1 95.88 184 PRO A O 1
ATOM 1409 N N . PRO A 1 185 ? 2 36.125 5.723 1 95.06 185 PRO A N 1
ATOM 1410 C CA . PRO A 1 185 ? 1.651 37.469 6.227 1 95.06 185 PRO A CA 1
ATOM 1411 C C . PRO A 1 185 ? 0.262 37.906 5.785 1 95.06 185 PRO A C 1
ATOM 1413 O O . PRO A 1 185 ? -0.452 38.562 6.551 1 95.06 185 PRO A O 1
ATOM 1416 N N . PHE A 1 186 ? -0.185 37.562 4.637 1 95.69 186 PHE A N 1
ATOM 1417 C CA . PHE A 1 186 ? -1.46 38.031 4.121 1 95.69 186 PHE A CA 1
ATOM 1418 C C . PHE A 1 186 ? -2.625 37.344 4.82 1 95.69 186 PHE A C 1
ATOM 1420 O O . PHE A 1 186 ? -3.777 37.75 4.664 1 95.69 186 PHE A O 1
ATOM 1427 N N . CYS A 1 187 ? -2.305 36.344 5.609 1 95.94 187 CYS A N 1
ATOM 1428 C CA . CYS A 1 187 ? -3.365 35.656 6.355 1 95.94 187 CYS A CA 1
ATOM 1429 C C . CYS A 1 187 ? -3.812 36.5 7.543 1 95.94 187 CYS A C 1
ATOM 1431 O O . CYS A 1 187 ? -4.812 36.188 8.195 1 95.94 187 CYS A O 1
ATOM 1433 N N . ARG A 1 188 ? -3.123 37.562 7.871 1 92.38 188 ARG A N 1
ATOM 1434 C CA . ARG A 1 188 ? -3.539 38.531 8.906 1 92.38 188 ARG A CA 1
ATOM 1435 C C . ARG A 1 188 ? -4.918 39.094 8.609 1 92.38 188 ARG A C 1
ATOM 1437 O O . ARG A 1 188 ? -5.676 39.406 9.523 1 92.38 188 ARG A O 1
ATOM 1444 N N . PHE A 1 189 ? -5.254 39.094 7.305 1 90.19 189 PHE A N 1
ATOM 1445 C CA . PHE A 1 189 ? -6.527 39.656 6.848 1 90.19 189 PHE A CA 1
ATOM 1446 C C . PHE A 1 189 ? -7.469 38.562 6.402 1 90.19 189 PHE A C 1
ATOM 1448 O O . PHE A 1 189 ? -8.32 38.75 5.539 1 90.19 189 PHE A O 1
ATOM 1455 N N . ALA A 1 190 ? -7.293 37.406 6.973 1 93.75 190 ALA A N 1
ATOM 1456 C CA . ALA A 1 190 ? -8.055 36.25 6.531 1 93.75 190 ALA A CA 1
ATOM 1457 C C . ALA A 1 190 ? -9.555 36.469 6.734 1 93.75 190 ALA A C 1
ATOM 1459 O O . ALA A 1 190 ? -9.969 37.031 7.754 1 93.75 190 ALA A O 1
ATOM 1460 N N . LYS A 1 191 ? -10.289 36.094 5.746 1 93.38 191 LYS A N 1
ATOM 1461 C CA . LYS A 1 191 ? -11.742 36.062 5.895 1 93.38 191 LYS A CA 1
ATOM 1462 C C . LYS A 1 191 ? -12.18 34.969 6.863 1 93.38 191 LYS A C 1
ATOM 1464 O O . LYS A 1 191 ? -11.828 33.812 6.691 1 93.38 191 LYS A O 1
ATOM 1469 N N . LYS A 1 192 ? -12.977 35.312 7.84 1 93.56 192 LYS A N 1
ATOM 1470 C CA . LYS A 1 192 ? -13.406 34.344 8.844 1 93.56 192 LYS A CA 1
ATOM 1471 C C . LYS A 1 192 ? -14.688 33.625 8.406 1 93.56 192 LYS A C 1
ATOM 1473 O O . LYS A 1 192 ? -15.656 34.281 8.008 1 93.56 192 LYS A O 1
ATOM 1478 N N . GLU A 1 193 ? -14.539 32.312 8.414 1 93.56 193 GLU A N 1
ATOM 1479 C CA . GLU A 1 193 ? -15.742 31.531 8.156 1 93.56 193 GLU A CA 1
ATOM 1480 C C . GLU A 1 193 ? -16.547 31.312 9.43 1 93.56 193 GLU A C 1
ATOM 1482 O O . GLU A 1 193 ? -15.992 30.922 10.461 1 93.56 193 GLU A O 1
ATOM 1487 N N . GLU A 1 194 ? -17.875 31.641 9.406 1 90.75 194 GLU A N 1
ATOM 1488 C CA . GLU A 1 194 ? -18.75 31.469 10.555 1 90.75 194 GLU A CA 1
ATOM 1489 C C . GLU A 1 194 ? -19.391 30.078 10.539 1 90.75 194 GLU A C 1
ATOM 1491 O O . GLU A 1 194 ? -20.547 29.938 10.125 1 90.75 194 GLU A O 1
ATOM 1496 N N . THR A 1 195 ? -18.656 29.078 10.93 1 90.19 195 THR A N 1
ATOM 1497 C CA . THR A 1 195 ? -19.109 27.703 10.969 1 90.19 195 THR A CA 1
ATOM 1498 C C . THR A 1 195 ? -18.719 27.047 12.297 1 90.19 195 THR A C 1
ATOM 1500 O O . THR A 1 195 ? -17.953 27.609 13.078 1 90.19 195 THR A O 1
ATOM 1503 N N . GLU A 1 196 ? -19.422 26 12.594 1 90 196 GLU A N 1
ATOM 1504 C CA . GLU A 1 196 ? -18.984 25.203 13.727 1 90 196 GLU A CA 1
ATOM 1505 C C . GLU A 1 196 ? -17.547 24.719 13.539 1 90 196 GLU A C 1
ATOM 1507 O O . GLU A 1 196 ? -17.125 24.469 12.406 1 90 196 GLU A O 1
ATOM 1512 N N . PRO A 1 197 ? -16.828 24.688 14.617 1 91 197 PRO A N 1
ATOM 1513 C CA . PRO A 1 197 ? -15.461 24.188 14.508 1 91 197 PRO A CA 1
ATOM 1514 C C . PRO A 1 197 ? -15.383 22.828 13.805 1 91 197 PRO A C 1
ATOM 1516 O O . PRO A 1 197 ? -16.172 21.938 14.109 1 91 197 PRO A O 1
ATOM 1519 N N . VAL A 1 198 ? -14.453 22.781 12.883 1 87.62 198 VAL A N 1
ATOM 1520 C CA . VAL A 1 198 ? -14.289 21.547 12.125 1 87.62 198 VAL A CA 1
ATOM 1521 C C . VAL A 1 198 ? -13.336 20.594 12.867 1 87.62 198 VAL A C 1
ATOM 1523 O O . VAL A 1 198 ? -12.516 21.047 13.68 1 87.62 198 VAL A O 1
ATOM 1526 N N . ASN A 1 199 ? -13.602 19.297 12.539 1 83.88 199 ASN A N 1
ATOM 1527 C CA . ASN A 1 199 ? -12.719 18.25 13.047 1 83.88 199 ASN A CA 1
ATOM 1528 C C . ASN A 1 199 ? -11.773 17.734 11.961 1 83.88 199 ASN A C 1
ATOM 1530 O O . ASN A 1 199 ? -12.148 17.672 10.789 1 83.88 199 ASN A O 1
ATOM 1534 N N . PHE A 1 200 ? -10.562 17.375 12.406 1 81.94 200 PHE A N 1
ATOM 1535 C CA . PHE A 1 200 ? -9.562 16.906 11.453 1 81.94 200 PHE A CA 1
ATOM 1536 C C . PHE A 1 200 ? -10.125 15.812 10.562 1 81.94 200 PHE A C 1
ATOM 1538 O O . PHE A 1 200 ? -9.898 15.805 9.352 1 81.94 200 PHE A O 1
ATOM 1545 N N . PHE A 1 201 ? -10.859 14.922 11.125 1 70.06 201 PHE A N 1
ATOM 1546 C CA . PHE A 1 201 ? -11.305 13.719 10.438 1 70.06 201 PHE A CA 1
ATOM 1547 C C . PHE A 1 201 ? -12.422 14.039 9.453 1 70.06 201 PHE A C 1
ATOM 1549 O O . PHE A 1 201 ? -12.695 13.258 8.539 1 70.06 201 PHE A O 1
ATOM 1556 N N . THR A 1 202 ? -12.969 15.219 9.578 1 68.19 202 THR A N 1
ATOM 1557 C CA . THR A 1 202 ? -14.055 15.609 8.688 1 68.19 202 THR A CA 1
ATOM 1558 C C . THR A 1 202 ? -13.539 16.484 7.551 1 68.19 202 THR A C 1
ATOM 1560 O O . THR A 1 202 ? -14.281 16.812 6.625 1 68.19 202 THR A O 1
ATOM 1563 N N . LEU A 1 203 ? -12.258 16.781 7.637 1 70.62 203 LEU A N 1
ATOM 1564 C CA . LEU A 1 203 ? -11.688 17.656 6.609 1 70.62 203 LEU A CA 1
ATOM 1565 C C . LEU A 1 203 ? -11.609 16.938 5.27 1 70.62 203 LEU A C 1
ATOM 1567 O O . LEU A 1 203 ? -11.656 17.562 4.215 1 70.62 203 LEU A O 1
ATOM 1571 N N . PHE A 1 204 ? -11.492 15.617 5.395 1 62.88 204 PHE A N 1
ATOM 1572 C CA . PHE A 1 204 ? -11.266 14.891 4.145 1 62.88 204 PHE A CA 1
ATOM 1573 C C . PHE A 1 204 ? -12.477 14.031 3.797 1 62.88 204 PHE A C 1
ATOM 1575 O O . PHE A 1 204 ? -12.406 13.195 2.895 1 62.88 204 PHE A O 1
ATOM 1582 N N . ALA A 1 205 ? -13.547 14.148 4.617 1 54.69 205 ALA A N 1
ATOM 1583 C CA . ALA A 1 205 ? -14.758 13.375 4.383 1 54.69 205 ALA A CA 1
ATOM 1584 C C . ALA A 1 205 ? -15.703 14.102 3.428 1 54.69 205 ALA A C 1
ATOM 1586 O O . ALA A 1 205 ? -15.688 15.336 3.355 1 54.69 205 ALA A O 1
ATOM 1587 N N . SER B 1 1 ? 46.656 23.391 -26.297 1 31.67 1 SER B N 1
ATOM 1588 C CA . SER B 1 1 ? 46.094 22.188 -25.688 1 31.67 1 SER B CA 1
ATOM 1589 C C . SER B 1 1 ? 44.625 22.438 -25.312 1 31.67 1 SER B C 1
ATOM 1591 O O . SER B 1 1 ? 44.312 23.266 -24.453 1 31.67 1 SER B O 1
ATOM 1593 N N . LEU B 1 2 ? 43.656 22.312 -26.297 1 35.66 2 LEU B N 1
ATOM 1594 C CA . LEU B 1 2 ? 42.188 22.453 -26.328 1 35.66 2 LEU B CA 1
ATOM 1595 C C . LEU B 1 2 ? 41.531 21.453 -25.375 1 35.66 2 LEU B C 1
ATOM 1597 O O . LEU B 1 2 ? 41.719 20.25 -25.531 1 35.66 2 LEU B O 1
ATOM 1601 N N . LEU B 1 3 ? 41.281 21.859 -24.125 1 35.28 3 LEU B N 1
ATOM 1602 C CA . LEU B 1 3 ? 40.531 21.156 -23.078 1 35.28 3 LEU B CA 1
ATOM 1603 C C . LEU B 1 3 ? 39.188 20.688 -23.609 1 35.28 3 LEU B C 1
ATOM 1605 O O . LEU B 1 3 ? 38.312 21.5 -23.859 1 35.28 3 LEU B O 1
ATOM 1609 N N . LEU B 1 4 ? 39.125 19.625 -24.453 1 36.41 4 LEU B N 1
ATOM 1610 C CA . LEU B 1 4 ? 37.875 18.938 -24.766 1 36.41 4 LEU B CA 1
ATOM 1611 C C . LEU B 1 4 ? 37.094 18.625 -23.5 1 36.41 4 LEU B C 1
ATOM 1613 O O . LEU B 1 4 ? 37.531 17.812 -22.688 1 36.41 4 LEU B O 1
ATOM 1617 N N . CYS B 1 5 ? 36.469 19.578 -22.828 1 35.72 5 CYS B N 1
ATOM 1618 C CA . CYS B 1 5 ? 35.406 19.312 -21.844 1 35.72 5 CYS B CA 1
ATOM 1619 C C . CYS B 1 5 ? 34.438 18.25 -22.359 1 35.72 5 CYS B C 1
ATOM 1621 O O . CYS B 1 5 ? 33.656 18.5 -23.266 1 35.72 5 CYS B O 1
ATOM 1623 N N . LEU B 1 6 ? 34.875 16.984 -22.484 1 35.34 6 LEU B N 1
ATOM 1624 C CA . LEU B 1 6 ? 33.875 15.938 -22.656 1 35.34 6 LEU B CA 1
ATOM 1625 C C . LEU B 1 6 ? 32.719 16.109 -21.672 1 35.34 6 LEU B C 1
ATOM 1627 O O . LEU B 1 6 ? 32.906 15.906 -20.469 1 35.34 6 LEU B O 1
ATOM 1631 N N . ALA B 1 7 ? 31.828 17.047 -21.828 1 37.34 7 ALA B N 1
ATOM 1632 C CA . ALA B 1 7 ? 30.516 17.016 -21.172 1 37.34 7 ALA B CA 1
ATOM 1633 C C . ALA B 1 7 ? 29.969 15.602 -21.094 1 37.34 7 ALA B C 1
ATOM 1635 O O . ALA B 1 7 ? 29.609 15.016 -22.109 1 37.34 7 ALA B O 1
ATOM 1636 N N . ALA B 1 8 ? 30.547 14.75 -20.328 1 39.56 8 ALA B N 1
ATOM 1637 C CA . ALA B 1 8 ? 29.797 13.547 -19.969 1 39.56 8 ALA B CA 1
ATOM 1638 C C . ALA B 1 8 ? 28.328 13.883 -19.703 1 39.56 8 ALA B C 1
ATOM 1640 O O . ALA B 1 8 ? 28 14.523 -18.703 1 39.56 8 ALA B O 1
ATOM 1641 N N . GLY B 1 9 ? 27.562 14.273 -20.688 1 40.28 9 GLY B N 1
ATOM 1642 C CA . GLY B 1 9 ? 26.141 14.281 -20.438 1 40.28 9 GLY B CA 1
ATOM 1643 C C . GLY B 1 9 ? 25.703 13.234 -19.422 1 40.28 9 GLY B C 1
ATOM 1644 O O . GLY B 1 9 ? 25.969 12.047 -19.609 1 40.28 9 GLY B O 1
ATOM 1645 N N . CYS B 1 10 ? 25.875 13.438 -18.188 1 45.94 10 CYS B N 1
ATOM 1646 C CA . CYS B 1 10 ? 25.156 12.625 -17.203 1 45.94 10 CYS B CA 1
ATOM 1647 C C . CYS B 1 10 ? 23.781 12.219 -17.75 1 45.94 10 CYS B C 1
ATOM 1649 O O . CYS B 1 10 ? 22.859 13.023 -17.75 1 45.94 10 CYS B O 1
ATOM 1651 N N . PHE B 1 11 ? 23.625 11.516 -18.906 1 41.12 11 PHE B N 1
ATOM 1652 C CA . PHE B 1 11 ? 22.344 10.93 -19.312 1 41.12 11 PHE B CA 1
ATOM 1653 C C . PHE B 1 11 ? 21.578 10.414 -18.109 1 41.12 11 PHE B C 1
ATOM 1655 O O . PHE B 1 11 ? 21.953 9.414 -17.5 1 41.12 11 PHE B O 1
ATOM 1662 N N . ALA B 1 12 ? 21.094 11.203 -17.281 1 52.59 12 ALA B N 1
ATOM 1663 C CA . ALA B 1 12 ? 20.078 10.742 -16.344 1 52.59 12 ALA B CA 1
ATOM 1664 C C . ALA B 1 12 ? 19.281 9.578 -16.938 1 52.59 12 ALA B C 1
ATOM 1666 O O . ALA B 1 12 ? 18.562 9.75 -17.922 1 52.59 12 ALA B O 1
ATOM 1667 N N . GLN B 1 13 ? 19.766 8.344 -17.125 1 61.41 13 GLN B N 1
ATOM 1668 C CA . GLN B 1 13 ? 19.188 7.129 -17.703 1 61.41 13 GLN B CA 1
ATOM 1669 C C . GLN B 1 13 ? 17.734 6.973 -17.297 1 61.41 13 GLN B C 1
ATOM 1671 O O . GLN B 1 13 ? 17.391 7.102 -16.125 1 61.41 13 GLN B O 1
ATOM 1676 N N . THR B 1 14 ? 16.719 7.227 -18.156 1 78.19 14 THR B N 1
ATOM 1677 C CA . THR B 1 14 ? 15.273 7.004 -18.047 1 78.19 14 THR B CA 1
ATOM 1678 C C . THR B 1 14 ? 14.992 5.652 -17.391 1 78.19 14 THR B C 1
ATOM 1680 O O . THR B 1 14 ? 15.57 4.637 -17.781 1 78.19 14 THR B O 1
ATOM 1683 N N . PRO B 1 15 ? 14.32 5.68 -16.344 1 86.94 15 PRO B N 1
ATOM 1684 C CA . PRO B 1 15 ? 13.984 4.395 -15.719 1 86.94 15 PRO B CA 1
ATOM 1685 C C . PRO B 1 15 ? 13.43 3.385 -16.719 1 86.94 15 PRO B C 1
ATOM 1687 O O . PRO B 1 15 ? 12.688 3.76 -17.641 1 86.94 15 PRO B O 1
ATOM 1690 N N . GLN B 1 16 ? 13.875 2.193 -16.734 1 92.88 16 GLN B N 1
ATOM 1691 C CA . GLN B 1 16 ? 13.422 1.142 -17.641 1 92.88 16 GLN B CA 1
ATOM 1692 C C . GLN B 1 16 ? 12.609 0.086 -16.891 1 92.88 16 GLN B C 1
ATOM 1694 O O . GLN B 1 16 ? 12.891 -0.203 -15.727 1 92.88 16 GLN B O 1
ATOM 1699 N N . PRO B 1 17 ? 11.625 -0.421 -17.656 1 96.12 17 PRO B N 1
ATOM 1700 C CA . PRO B 1 17 ? 10.922 -1.562 -17.078 1 96.12 17 PRO B CA 1
ATOM 1701 C C . PRO B 1 17 ? 11.867 -2.686 -16.656 1 96.12 17 PRO B C 1
ATOM 1703 O O . PRO B 1 17 ? 12.914 -2.877 -17.266 1 96.12 17 PRO B O 1
ATOM 1706 N N . CYS B 1 18 ? 11.508 -3.369 -15.625 1 97.62 18 CYS B N 1
ATOM 1707 C CA . CYS B 1 18 ? 12.391 -4.383 -15.062 1 97.62 18 CYS B CA 1
ATOM 1708 C C . CYS B 1 18 ? 11.664 -5.711 -14.891 1 97.62 18 CYS B C 1
ATOM 1710 O O . CYS B 1 18 ? 10.453 -5.797 -15.125 1 97.62 18 CYS B O 1
ATOM 1712 N N . THR B 1 19 ? 12.445 -6.766 -14.586 1 97.62 19 THR B N 1
ATOM 1713 C CA . THR B 1 19 ? 11.922 -8.117 -14.406 1 97.62 19 THR B CA 1
ATOM 1714 C C . THR B 1 19 ? 12.352 -8.68 -13.055 1 97.62 19 THR B C 1
ATOM 1716 O O . THR B 1 19 ? 13.5 -8.523 -12.641 1 97.62 19 THR B O 1
ATOM 1719 N N . ALA B 1 20 ? 11.375 -9.227 -12.414 1 97.94 20 ALA B N 1
ATOM 1720 C CA . ALA B 1 20 ? 11.672 -9.859 -11.133 1 97.94 20 ALA B CA 1
ATOM 1721 C C . ALA B 1 20 ? 12.594 -11.062 -11.32 1 97.94 20 ALA B C 1
ATOM 1723 O O . ALA B 1 20 ? 12.727 -11.586 -12.43 1 97.94 20 ALA B O 1
ATOM 1724 N N . PRO B 1 21 ? 13.281 -11.477 -10.211 1 97.81 21 PRO B N 1
ATOM 1725 C CA . PRO B 1 21 ? 14.062 -12.711 -10.305 1 97.81 21 PRO B CA 1
ATOM 1726 C C . PRO B 1 21 ? 13.227 -13.898 -10.773 1 97.81 21 PRO B C 1
ATOM 1728 O O . PRO B 1 21 ? 12.031 -13.984 -10.461 1 97.81 21 PRO B O 1
ATOM 1731 N N . PRO B 1 22 ? 13.812 -14.82 -11.461 1 98.06 22 PRO B N 1
ATOM 1732 C CA . PRO B 1 22 ? 13.047 -15.922 -12.062 1 98.06 22 PRO B CA 1
ATOM 1733 C C . PRO B 1 22 ? 12.5 -16.891 -11.016 1 98.06 22 PRO B C 1
ATOM 1735 O O . PRO B 1 22 ? 11.602 -17.688 -11.32 1 98.06 22 PRO B O 1
ATOM 1738 N N . LEU B 1 23 ? 13.141 -16.953 -9.883 1 98.31 23 LEU B N 1
ATOM 1739 C CA . LEU B 1 23 ? 12.633 -17.734 -8.758 1 98.31 23 LEU B CA 1
ATOM 1740 C C . LEU B 1 23 ? 12.305 -16.828 -7.574 1 98.31 23 LEU B C 1
ATOM 1742 O O . LEU B 1 23 ? 13.164 -16.109 -7.082 1 98.31 23 LEU B O 1
ATOM 1746 N N . LEU B 1 24 ? 11.062 -16.812 -7.195 1 98.31 24 LEU B N 1
ATOM 1747 C CA . LEU B 1 24 ? 10.57 -15.938 -6.137 1 98.31 24 LEU B CA 1
ATOM 1748 C C . LEU B 1 24 ? 9.453 -16.609 -5.352 1 98.31 24 LEU B C 1
ATOM 1750 O O . LEU B 1 24 ? 8.641 -17.344 -5.922 1 98.31 24 LEU B O 1
ATOM 1754 N N . MET B 1 25 ? 9.398 -16.406 -4.074 1 98.62 25 MET B N 1
ATOM 1755 C CA . MET B 1 25 ? 8.281 -16.844 -3.238 1 98.62 25 MET B CA 1
ATOM 1756 C C . MET B 1 25 ? 7.961 -15.805 -2.172 1 98.62 25 MET B C 1
ATOM 1758 O O . MET B 1 25 ? 8.797 -14.953 -1.858 1 98.62 25 MET B O 1
ATOM 1762 N N . GLY B 1 26 ? 6.77 -15.859 -1.617 1 98.38 26 GLY B N 1
ATOM 1763 C CA . GLY B 1 26 ? 6.367 -14.898 -0.601 1 98.38 26 GLY B CA 1
ATOM 1764 C C . GLY B 1 26 ? 4.883 -14.953 -0.286 1 98.38 26 GLY B C 1
ATOM 1765 O O . GLY B 1 26 ? 4.211 -15.938 -0.608 1 98.38 26 GLY B O 1
ATOM 1766 N N . GLY B 1 27 ? 4.496 -14.008 0.483 1 98.19 27 GLY B N 1
ATOM 1767 C CA . GLY B 1 27 ? 3.086 -13.852 0.8 1 98.19 27 GLY B CA 1
ATOM 1768 C C . GLY B 1 27 ? 2.428 -12.719 0.035 1 98.19 27 GLY B C 1
ATOM 1769 O O . GLY B 1 27 ? 3.111 -11.875 -0.553 1 98.19 27 GLY B O 1
ATOM 1770 N N . PHE B 1 28 ? 1.105 -12.773 -0.006 1 97.19 28 PHE B N 1
ATOM 1771 C CA . PHE B 1 28 ? 0.373 -11.672 -0.617 1 97.19 28 PHE B CA 1
ATOM 1772 C C . PHE B 1 28 ? -1.004 -11.523 0.018 1 97.19 28 PHE B C 1
ATOM 1774 O O . PHE B 1 28 ? -1.524 -12.461 0.62 1 97.19 28 PHE B O 1
ATOM 1781 N N . THR B 1 29 ? -1.496 -10.344 0.052 1 95.19 29 THR B N 1
ATOM 1782 C CA . THR B 1 29 ? -2.879 -10.031 0.398 1 95.19 29 THR B CA 1
ATOM 1783 C C . THR B 1 29 ? -3.598 -9.383 -0.781 1 95.19 29 THR B C 1
ATOM 1785 O O . THR B 1 29 ? -2.992 -8.633 -1.549 1 95.19 29 THR B O 1
ATOM 1788 N N . THR B 1 30 ? -4.844 -9.742 -0.988 1 92.94 30 THR B N 1
ATOM 1789 C CA . THR B 1 30 ? -5.664 -9.148 -2.041 1 92.94 30 THR B CA 1
ATOM 1790 C C . THR B 1 30 ? -6.949 -8.57 -1.464 1 92.94 30 THR B C 1
ATOM 1792 O O . THR B 1 30 ? -7.562 -9.164 -0.573 1 92.94 30 THR B O 1
ATOM 1795 N N . SER B 1 31 ? -7.277 -7.371 -1.893 1 88.88 31 SER B N 1
ATOM 1796 C CA . SER B 1 31 ? -8.523 -6.742 -1.467 1 88.88 31 SER B CA 1
ATOM 1797 C C . SER B 1 31 ? -9.188 -5.992 -2.619 1 88.88 31 SER B C 1
ATOM 1799 O O . SER B 1 31 ? -8.508 -5.34 -3.414 1 88.88 31 SER B O 1
ATOM 1801 N N . SER B 1 32 ? -10.484 -6.254 -2.713 1 85.62 32 SER B N 1
ATOM 1802 C CA . SER B 1 32 ? -11.227 -5.508 -3.727 1 85.62 32 SER B CA 1
ATOM 1803 C C . SER B 1 32 ? -11.781 -4.207 -3.16 1 85.62 32 SER B C 1
ATOM 1805 O O . SER B 1 32 ? -11.93 -4.062 -1.944 1 85.62 32 SER B O 1
ATOM 1807 N N . GLN B 1 33 ? -12.086 -3.32 -4.062 1 75.25 33 GLN B N 1
ATOM 1808 C CA . GLN B 1 33 ? -12.562 -1.993 -3.691 1 75.25 33 GLN B CA 1
ATOM 1809 C C . GLN B 1 33 ? -13.844 -2.08 -2.861 1 75.25 33 GLN B C 1
ATOM 1811 O O . GLN B 1 33 ? -14.023 -1.313 -1.914 1 75.25 33 GLN B O 1
ATOM 1816 N N . ASN B 1 34 ? -14.641 -2.949 -3.215 1 73.88 34 ASN B N 1
ATOM 1817 C CA . ASN B 1 34 ? -15.938 -3.045 -2.549 1 73.88 34 ASN B CA 1
ATOM 1818 C C . ASN B 1 34 ? -15.867 -3.955 -1.324 1 73.88 34 ASN B C 1
ATOM 1820 O O . ASN B 1 34 ? -16.891 -4.188 -0.663 1 73.88 34 ASN B O 1
ATOM 1824 N N . GLY B 1 35 ? -14.703 -4.406 -1.02 1 74.19 35 GLY B N 1
ATOM 1825 C CA . GLY B 1 35 ? -14.508 -5.254 0.145 1 74.19 35 GLY B CA 1
ATOM 1826 C C . GLY B 1 35 ? -15.039 -6.664 -0.052 1 74.19 35 GLY B C 1
ATOM 1827 O O . GLY B 1 35 ? -15.039 -7.469 0.882 1 74.19 35 GLY B O 1
ATOM 1828 N N . GLU B 1 36 ? -15.453 -6.879 -1.166 1 81.31 36 GLU B N 1
ATOM 1829 C CA . GLU B 1 36 ? -16.047 -8.188 -1.427 1 81.31 36 GLU B CA 1
ATOM 1830 C C . GLU B 1 36 ? -14.984 -9.289 -1.393 1 81.31 36 GLU B C 1
ATOM 1832 O O . GLU B 1 36 ? -15.289 -10.438 -1.067 1 81.31 36 GLU B O 1
ATOM 1837 N N . VAL B 1 37 ? -13.812 -8.852 -1.748 1 85.31 37 VAL B N 1
ATOM 1838 C CA . VAL B 1 37 ? -12.734 -9.836 -1.727 1 85.31 37 VAL B CA 1
ATOM 1839 C C . VAL B 1 37 ? -11.672 -9.406 -0.714 1 85.31 37 VAL B C 1
ATOM 1841 O O . VAL B 1 37 ? -11.242 -8.258 -0.708 1 85.31 37 VAL B O 1
ATOM 1844 N N . MET B 1 38 ? -11.359 -10.156 0.116 1 88.69 38 MET B N 1
ATOM 1845 C CA . MET B 1 38 ? -10.227 -10.039 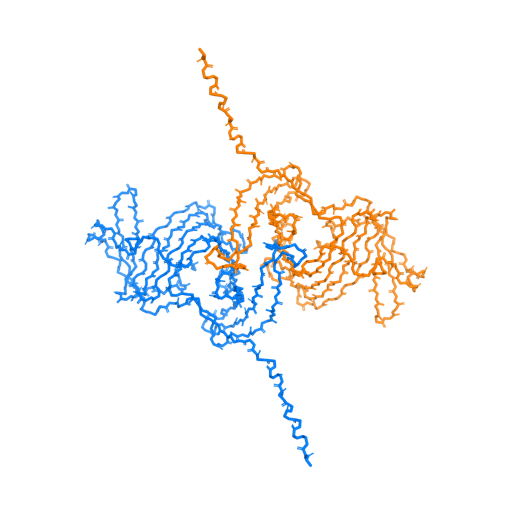1.03 1 88.69 38 MET B CA 1
ATOM 1846 C C . MET B 1 38 ? -9.547 -11.391 1.229 1 88.69 38 MET B C 1
ATOM 1848 O O . MET B 1 38 ? -10.172 -12.344 1.687 1 88.69 38 MET B O 1
ATOM 1852 N N . SER B 1 39 ? -8.367 -11.461 0.91 1 93.25 39 SER B N 1
ATOM 1853 C CA . SER B 1 39 ? -7.711 -12.758 0.988 1 93.25 39 SER B CA 1
ATOM 1854 C C . SER B 1 39 ? -6.219 -12.609 1.271 1 93.25 39 SER B C 1
ATOM 1856 O O . SER B 1 39 ? -5.664 -11.516 1.131 1 93.25 39 SER B O 1
ATOM 1858 N N . THR B 1 40 ? -5.625 -13.578 1.766 1 95.75 40 THR B N 1
ATOM 1859 C CA . THR B 1 40 ? -4.191 -13.68 2.012 1 95.75 40 THR B CA 1
ATOM 1860 C C . THR B 1 40 ? -3.668 -15.055 1.595 1 95.75 40 THR B C 1
ATOM 1862 O O . THR B 1 40 ? -4.438 -16.016 1.482 1 95.75 40 THR B O 1
ATOM 1865 N N . GLY B 1 41 ? -2.383 -15.039 1.21 1 97 41 GLY B N 1
ATOM 1866 C CA . GLY B 1 41 ? -1.851 -16.312 0.742 1 97 41 GLY B CA 1
ATOM 1867 C C . GLY B 1 41 ? -0.347 -16.297 0.542 1 97 41 GLY B C 1
ATOM 1868 O O . GLY B 1 41 ? 0.329 -15.352 0.97 1 97 41 GLY B O 1
ATOM 1869 N N . LYS B 1 42 ? 0.061 -17.422 -0.061 1 97.88 42 LYS B N 1
ATOM 1870 C CA . LYS B 1 42 ? 1.465 -17.609 -0.419 1 97.88 42 LYS B CA 1
ATOM 1871 C C . LYS B 1 42 ? 1.613 -17.953 -1.896 1 97.88 42 LYS B C 1
ATOM 1873 O O . LYS B 1 42 ? 0.744 -18.609 -2.475 1 97.88 42 LYS B O 1
ATOM 1878 N N . TYR B 1 43 ? 2.668 -17.5 -2.389 1 97.5 43 TYR B N 1
ATOM 1879 C CA . TYR B 1 43 ? 2.949 -17.844 -3.775 1 97.5 43 TYR B CA 1
ATOM 1880 C C . TYR B 1 43 ? 4.371 -18.375 -3.924 1 97.5 43 TYR B C 1
ATOM 1882 O O . TYR B 1 43 ? 5.254 -18.031 -3.141 1 97.5 43 TYR B O 1
ATOM 1890 N N . THR B 1 44 ? 4.57 -19.266 -4.844 1 98.31 44 THR B N 1
ATOM 1891 C CA . THR B 1 44 ? 5.855 -19.719 -5.355 1 98.31 44 THR B CA 1
ATOM 1892 C C . THR B 1 44 ? 5.934 -19.547 -6.871 1 98.31 44 THR B C 1
ATOM 1894 O O . THR B 1 44 ? 5.074 -20.047 -7.602 1 98.31 44 THR B O 1
ATOM 1897 N N . TYR B 1 45 ? 6.855 -18.797 -7.25 1 98.19 45 TYR B N 1
ATOM 1898 C CA . TYR B 1 45 ? 7.008 -18.359 -8.633 1 98.19 45 TYR B CA 1
ATOM 1899 C C . TYR B 1 45 ? 8.289 -18.922 -9.242 1 98.19 45 TYR B C 1
ATOM 1901 O O . TYR B 1 45 ? 9.383 -18.656 -8.758 1 98.19 45 TYR B O 1
ATOM 1909 N N . ASP B 1 46 ? 8.094 -19.75 -10.305 1 98.31 46 ASP B N 1
ATOM 1910 C CA . ASP B 1 46 ? 9.195 -20.344 -11.047 1 98.31 46 ASP B CA 1
ATOM 1911 C C . ASP B 1 46 ? 9.094 -20.016 -12.539 1 98.31 46 ASP B C 1
ATOM 1913 O O . ASP B 1 46 ? 8.453 -20.75 -13.297 1 98.31 46 ASP B O 1
ATOM 1917 N N . ALA B 1 47 ? 9.836 -19 -12.898 1 97.69 47 ALA B N 1
ATOM 1918 C CA . ALA B 1 47 ? 9.789 -18.562 -14.289 1 97.69 47 ALA B CA 1
ATOM 1919 C C . ALA B 1 47 ? 10.57 -19.5 -15.188 1 97.69 47 ALA B C 1
ATOM 1921 O O . ALA B 1 47 ? 10.242 -19.672 -16.359 1 97.69 47 ALA B O 1
ATOM 1922 N N . LEU B 1 48 ? 11.586 -20.094 -14.68 1 97 48 LEU B N 1
ATOM 1923 C CA . LEU B 1 48 ? 12.383 -21.016 -15.469 1 97 48 LEU B CA 1
ATOM 1924 C C . LEU B 1 48 ? 11.562 -22.234 -15.875 1 97 48 LEU B C 1
ATOM 1926 O O . LEU B 1 48 ? 11.617 -22.672 -17.031 1 97 48 LEU B O 1
ATOM 1930 N N . GLY B 1 49 ? 10.812 -22.734 -14.945 1 97 49 GLY B N 1
ATOM 1931 C CA . GLY B 1 49 ? 9.969 -23.891 -15.227 1 97 49 GLY B CA 1
ATOM 1932 C C . GLY B 1 49 ? 8.57 -23.5 -15.664 1 97 49 GLY B C 1
ATOM 1933 O O . GLY B 1 49 ? 7.766 -24.375 -16.016 1 97 49 GLY B O 1
ATOM 1934 N N . GLN B 1 50 ? 8.234 -22.234 -15.648 1 97.31 50 GLN B N 1
ATOM 1935 C CA . GLN B 1 50 ? 6.938 -21.672 -16 1 97.31 50 GLN B CA 1
ATOM 1936 C C . GLN B 1 50 ? 5.824 -22.297 -15.164 1 97.31 50 GLN B C 1
ATOM 1938 O O . GLN B 1 50 ? 4.824 -22.766 -15.711 1 97.31 50 GLN B O 1
ATOM 1943 N N . LYS B 1 51 ? 6.027 -22.188 -13.883 1 97.62 51 LYS B N 1
ATOM 1944 C CA . LYS B 1 51 ? 5.07 -22.703 -12.906 1 97.62 51 LYS B CA 1
ATOM 1945 C C . LYS B 1 51 ? 4.805 -21.688 -11.812 1 97.62 51 LYS B C 1
ATOM 1947 O O . LYS B 1 51 ? 5.703 -20.938 -11.43 1 97.62 51 LYS B O 1
ATOM 1952 N N . ILE B 1 52 ? 3.656 -21.719 -11.328 1 97.5 52 ILE B N 1
ATOM 1953 C CA . ILE B 1 52 ? 3.279 -20.891 -10.188 1 97.5 52 ILE B CA 1
ATOM 1954 C C . ILE B 1 52 ? 2.438 -21.703 -9.211 1 97.5 52 ILE B C 1
ATOM 1956 O O . ILE B 1 52 ? 1.525 -22.422 -9.625 1 97.5 52 ILE B O 1
ATOM 1960 N N . ARG B 1 53 ? 2.795 -21.703 -8 1 97.56 53 ARG B N 1
ATOM 1961 C CA . ARG B 1 53 ? 2.002 -22.281 -6.922 1 97.56 53 ARG B CA 1
ATOM 1962 C C . ARG B 1 53 ? 1.332 -21.188 -6.09 1 97.56 53 ARG B C 1
ATOM 1964 O O . ARG B 1 53 ? 1.988 -20.25 -5.648 1 97.56 53 ARG B O 1
ATOM 1971 N N . LEU B 1 54 ? -0 -21.312 -5.934 1 96.56 54 LEU B N 1
ATOM 1972 C CA . LEU B 1 54 ? -0.761 -20.328 -5.18 1 96.56 54 LEU B CA 1
ATOM 1973 C C . LEU B 1 54 ? -1.578 -20.984 -4.078 1 96.56 54 LEU B C 1
ATOM 1975 O O . LEU B 1 54 ? -2.324 -21.938 -4.34 1 96.56 54 LEU B O 1
ATOM 1979 N N . PHE B 1 55 ? -1.348 -20.578 -2.893 1 96.38 55 PHE B N 1
ATOM 1980 C CA . PHE B 1 55 ? -2.211 -20.891 -1.762 1 96.38 55 PHE B CA 1
ATOM 1981 C C . PHE B 1 55 ? -2.895 -19.641 -1.233 1 96.38 55 PHE B C 1
ATOM 1983 O O . PHE B 1 55 ? -2.232 -18.641 -0.947 1 96.38 55 PHE B O 1
ATOM 1990 N N . GLN B 1 56 ? -4.184 -19.672 -1.144 1 95.06 56 GLN B N 1
ATOM 1991 C CA . GLN B 1 56 ? -4.895 -18.469 -0.746 1 95.06 56 GLN B CA 1
ATOM 1992 C C . GLN B 1 56 ? -6.156 -18.797 0.045 1 95.06 56 GLN B C 1
ATOM 1994 O O . GLN B 1 56 ? -6.84 -19.781 -0.259 1 95.06 56 GLN B O 1
ATOM 1999 N N . PHE B 1 57 ? -6.422 -18.016 0.999 1 94.62 57 PHE B N 1
ATOM 2000 C CA . PHE B 1 57 ? -7.676 -18.141 1.733 1 94.62 57 PHE B CA 1
ATOM 2001 C C . PHE B 1 57 ? -8.234 -16.781 2.111 1 94.62 57 PHE B C 1
ATOM 2003 O O . PHE B 1 57 ? -7.496 -15.797 2.156 1 94.62 57 PHE B O 1
ATOM 2010 N N . GLY B 1 58 ? -9.531 -16.688 2.283 1 93.94 58 GLY B N 1
ATOM 2011 C CA . GLY B 1 58 ? -10.195 -15.43 2.602 1 93.94 58 GLY B CA 1
ATOM 2012 C C . GLY B 1 58 ? -11.695 -15.477 2.4 1 93.94 58 GLY B C 1
ATOM 2013 O O . GLY B 1 58 ? -12.336 -16.484 2.695 1 93.94 58 GLY B O 1
ATOM 2014 N N . GLN B 1 59 ? -12.148 -14.305 2.037 1 92.5 59 GLN B N 1
ATOM 2015 C CA . GLN B 1 59 ? -13.594 -14.219 1.854 1 92.5 59 GLN B CA 1
ATOM 2016 C C . GLN B 1 59 ? -13.945 -13.57 0.52 1 92.5 59 GLN B C 1
ATOM 2018 O O . GLN B 1 59 ? -13.242 -12.672 0.057 1 92.5 59 GLN B O 1
ATOM 2023 N N . TYR B 1 60 ? -14.93 -14.102 -0.085 1 88 60 TYR B N 1
ATOM 2024 C CA . TYR B 1 60 ? -15.57 -13.531 -1.264 1 88 60 TYR B CA 1
ATOM 2025 C C . TYR B 1 60 ? -17.062 -13.336 -1.035 1 88 60 TYR B C 1
ATOM 2027 O O . TYR B 1 60 ? -17.797 -14.305 -0.845 1 88 60 TYR B O 1
ATOM 2035 N N . LYS B 1 61 ? -17.547 -12.18 -1.123 1 85.88 61 LYS B N 1
ATOM 2036 C CA . LYS B 1 61 ? -18.938 -11.859 -0.826 1 85.88 61 LYS B CA 1
ATOM 2037 C C . LYS B 1 61 ? -19.391 -12.508 0.479 1 85.88 61 LYS B C 1
ATOM 2039 O O . LYS B 1 61 ? -20.406 -13.195 0.518 1 85.88 61 LYS B O 1
ATOM 2044 N N . ASN B 1 62 ? -18.562 -12.453 1.361 1 86.5 62 ASN B N 1
ATOM 2045 C CA . ASN B 1 62 ? -18.797 -12.898 2.729 1 86.5 62 ASN B CA 1
ATOM 2046 C C . ASN B 1 62 ? -18.766 -14.422 2.836 1 86.5 62 ASN B C 1
ATOM 2048 O O . ASN B 1 62 ? -19.219 -14.984 3.834 1 86.5 62 ASN B O 1
ATOM 2052 N N . HIS B 1 63 ? -18.375 -15.047 1.865 1 92.44 63 HIS B N 1
ATOM 2053 C CA . HIS B 1 63 ? -18.203 -16.5 1.914 1 92.44 63 HIS B CA 1
ATOM 2054 C C . HIS B 1 63 ? -16.734 -16.859 1.99 1 92.44 63 HIS B C 1
ATOM 2056 O O . HIS B 1 63 ? -15.93 -16.422 1.158 1 92.44 63 HIS B O 1
ATOM 2062 N N . PRO B 1 64 ? -16.422 -17.625 2.99 1 93.31 64 PRO B N 1
ATOM 2063 C CA . PRO B 1 64 ? -15.016 -18.031 3.102 1 93.31 64 PRO B CA 1
ATOM 2064 C C . PRO B 1 64 ? -14.586 -18.984 1.982 1 93.31 64 PRO B C 1
ATOM 2066 O O . PRO B 1 64 ? -15.406 -19.75 1.479 1 93.31 64 PRO B O 1
ATOM 2069 N N . PHE B 1 65 ? -13.367 -18.906 1.619 1 90.94 65 PHE B N 1
ATOM 2070 C CA . PHE B 1 65 ? -12.828 -19.828 0.628 1 90.94 65 PHE B CA 1
ATOM 2071 C C . PHE B 1 65 ? -11.375 -20.156 0.933 1 90.94 65 PHE B C 1
ATOM 2073 O O . PHE B 1 65 ? -10.719 -19.453 1.701 1 90.94 65 PHE B O 1
ATOM 2080 N N . ASN B 1 66 ? -10.961 -21.266 0.43 1 93.19 66 ASN B N 1
ATOM 2081 C CA . ASN B 1 66 ? -9.578 -21.734 0.448 1 93.19 66 ASN B CA 1
ATOM 2082 C C . ASN B 1 66 ? -9.188 -22.391 -0.875 1 93.19 66 ASN B C 1
ATOM 2084 O O . ASN B 1 66 ? -9.938 -23.203 -1.416 1 93.19 66 ASN B O 1
ATOM 2088 N N . LEU B 1 67 ? -8.094 -21.922 -1.412 1 93.69 67 LEU B N 1
ATOM 2089 C CA . LEU B 1 67 ? -7.645 -22.406 -2.711 1 93.69 67 LEU B CA 1
ATOM 2090 C C . LEU B 1 67 ? -6.18 -22.828 -2.652 1 93.69 67 LEU B C 1
ATOM 2092 O O . LEU B 1 67 ? -5.363 -22.172 -1.998 1 93.69 67 LEU B O 1
ATOM 2096 N N . ASP B 1 68 ? -5.902 -23.922 -3.236 1 96.75 68 ASP B N 1
ATOM 2097 C CA . ASP B 1 68 ? -4.555 -24.406 -3.516 1 96.75 68 ASP B CA 1
ATOM 2098 C C . ASP B 1 68 ? -4.395 -24.781 -4.988 1 96.75 68 ASP B C 1
ATOM 2100 O O . ASP B 1 68 ? -4.918 -25.797 -5.438 1 96.75 68 ASP B O 1
ATOM 2104 N N . LEU B 1 69 ? -3.65 -23.906 -5.668 1 96.69 69 LEU B N 1
ATOM 2105 C CA . LEU B 1 69 ? -3.555 -24.047 -7.117 1 96.69 69 LEU B CA 1
ATOM 2106 C C . LEU B 1 69 ? -2.109 -24.266 -7.551 1 96.69 69 LEU B C 1
ATOM 2108 O O . LEU B 1 69 ? -1.199 -23.594 -7.047 1 96.69 69 LEU B O 1
ATOM 2112 N N . LEU B 1 70 ? -1.961 -25.188 -8.391 1 97.5 70 LEU B N 1
ATOM 2113 C CA . LEU B 1 70 ? -0.7 -25.375 -9.094 1 97.5 70 LEU B CA 1
ATOM 2114 C C . LEU B 1 70 ? -0.862 -25.094 -10.586 1 97.5 70 LEU B C 1
ATOM 2116 O O . LEU B 1 70 ? -1.528 -25.859 -11.297 1 97.5 70 LEU B O 1
ATOM 2120 N N . LEU B 1 71 ? -0.24 -24.031 -11.039 1 96.94 71 LEU B N 1
ATOM 2121 C CA . LEU B 1 71 ? -0.332 -23.609 -12.438 1 96.94 71 LEU B CA 1
ATOM 2122 C C . LEU B 1 71 ? 0.902 -24.047 -13.219 1 96.94 71 LEU B C 1
ATOM 2124 O O . LEU B 1 71 ? 1.998 -23.516 -12.992 1 96.94 71 LEU B O 1
ATOM 2128 N N . MET B 1 72 ? 0.707 -24.953 -14.078 1 96.69 72 MET B N 1
ATOM 2129 C CA . MET B 1 72 ? 1.798 -25.484 -14.898 1 96.69 72 MET B CA 1
ATOM 2130 C C . MET B 1 72 ? 1.653 -25.031 -16.344 1 96.69 72 MET B C 1
ATOM 2132 O O . MET B 1 72 ? 1.133 -25.766 -17.188 1 96.69 72 MET B O 1
ATOM 2136 N N . PHE B 1 73 ? 2.197 -23.922 -16.609 1 96.25 73 PHE B N 1
ATOM 2137 C CA . PHE B 1 73 ? 2.072 -23.328 -17.938 1 96.25 73 PHE B CA 1
ATOM 2138 C C . PHE B 1 73 ? 2.805 -24.172 -18.984 1 96.25 73 PHE B C 1
ATOM 2140 O O . PHE B 1 73 ? 2.352 -24.281 -20.125 1 96.25 73 PHE B O 1
ATOM 2147 N N . ASN B 1 74 ? 3.863 -24.719 -18.562 1 95.06 74 ASN B N 1
ATOM 2148 C CA . ASN B 1 74 ? 4.664 -25.531 -19.484 1 95.06 74 ASN B CA 1
ATOM 2149 C C . ASN B 1 74 ? 3.904 -26.766 -19.953 1 95.06 74 ASN B C 1
ATOM 2151 O O . ASN B 1 74 ? 4.195 -27.297 -21.031 1 95.06 74 ASN B O 1
ATOM 2155 N N . GLN B 1 75 ? 2.844 -27.156 -19.234 1 95.38 75 GLN B N 1
ATOM 2156 C CA . GLN B 1 75 ? 2.066 -28.328 -19.578 1 95.38 75 GLN B CA 1
ATOM 2157 C C . GLN B 1 75 ? 0.632 -27.969 -19.953 1 95.38 75 GLN B C 1
ATOM 2159 O O . GLN B 1 75 ? -0.164 -28.828 -20.312 1 95.38 75 GLN B O 1
ATOM 2164 N N . GLY B 1 76 ? 0.326 -26.75 -19.75 1 95.44 76 GLY B N 1
ATOM 2165 C CA . GLY B 1 76 ? -0.999 -26.266 -20.125 1 95.44 76 GLY B CA 1
ATOM 2166 C C . GLY B 1 76 ? -2.09 -26.781 -19.188 1 95.44 76 GLY B C 1
ATOM 2167 O O . GLY B 1 76 ? -3.191 -27.094 -19.641 1 95.44 76 GLY B O 1
ATOM 2168 N N . VAL B 1 77 ? -1.721 -26.891 -17.938 1 95.44 77 VAL B N 1
ATOM 2169 C CA . VAL B 1 77 ? -2.713 -27.453 -17.031 1 95.44 77 VAL B CA 1
ATOM 2170 C C . VAL B 1 77 ? -2.623 -26.734 -15.68 1 95.44 77 VAL B C 1
ATOM 2172 O O . VAL B 1 77 ? -1.534 -26.344 -15.242 1 95.44 77 VAL B O 1
ATOM 2175 N N . MET B 1 78 ? -3.697 -26.531 -15.039 1 96.56 78 MET B N 1
ATOM 2176 C CA . MET B 1 78 ? -3.809 -26.062 -13.656 1 96.56 78 MET B CA 1
ATOM 2177 C C . MET B 1 78 ? -4.438 -27.141 -12.773 1 96.56 78 MET B C 1
ATOM 2179 O O . MET B 1 78 ? -5.445 -27.734 -13.141 1 96.56 78 MET B O 1
ATOM 2183 N N . TYR B 1 79 ? -3.869 -27.391 -11.648 1 96.75 79 TYR B N 1
ATOM 2184 C CA . TYR B 1 79 ? -4.453 -28.297 -10.672 1 96.75 79 TYR B CA 1
ATOM 2185 C C . TYR B 1 79 ? -5.07 -27.531 -9.508 1 96.75 79 TYR B C 1
ATOM 2187 O O . TYR B 1 79 ? -4.434 -26.641 -8.93 1 96.75 79 TYR B O 1
ATOM 2195 N N . LYS B 1 80 ? -6.305 -27.859 -9.25 1 96.38 80 LYS B N 1
ATOM 2196 C CA . LYS B 1 80 ? -6.914 -27.484 -7.977 1 96.38 80 LYS B CA 1
ATOM 2197 C C . LYS B 1 80 ? -6.738 -28.594 -6.945 1 96.38 80 LYS B C 1
ATOM 2199 O O . LYS B 1 80 ? -7.273 -29.703 -7.109 1 96.38 80 LYS B O 1
ATOM 2204 N N . ILE B 1 81 ? -6.055 -28.297 -5.895 1 97.06 81 ILE B N 1
ATOM 2205 C CA . ILE B 1 81 ? -5.652 -29.344 -4.965 1 97.06 81 ILE B CA 1
ATOM 2206 C C . ILE B 1 81 ? -6.457 -29.219 -3.672 1 97.06 81 ILE B C 1
ATOM 2208 O O . ILE B 1 81 ? -6.551 -28.141 -3.088 1 97.06 81 ILE B O 1
ATOM 2212 N N . ASN B 1 82 ? -7.07 -30.312 -3.312 1 95.25 82 ASN B N 1
ATOM 2213 C CA . ASN B 1 82 ? -7.793 -30.406 -2.049 1 95.25 82 ASN B CA 1
ATOM 2214 C C . ASN B 1 82 ? -7.113 -31.359 -1.078 1 95.25 82 ASN B C 1
ATOM 2216 O O . ASN B 1 82 ? -7.215 -32.594 -1.229 1 95.25 82 ASN B O 1
ATOM 2220 N N . TRP B 1 83 ? -6.516 -30.781 -0.07 1 93.44 83 TRP B N 1
ATOM 2221 C CA . TRP B 1 83 ? -5.734 -31.594 0.863 1 93.44 83 TRP B CA 1
ATOM 2222 C C . TRP B 1 83 ? -6.637 -32.25 1.891 1 93.44 83 TRP B C 1
ATOM 2224 O O . TRP B 1 83 ? -6.215 -33.188 2.59 1 93.44 83 TRP B O 1
ATOM 2234 N N . LEU B 1 84 ? -7.828 -31.75 2.012 1 92.38 84 LEU B N 1
ATOM 2235 C CA . LEU B 1 84 ? -8.758 -32.344 2.973 1 92.38 84 LEU B CA 1
ATOM 2236 C C . LEU B 1 84 ? -9.156 -33.75 2.543 1 92.38 84 LEU B C 1
ATOM 2238 O O . LEU B 1 84 ? -9.195 -34.656 3.367 1 92.38 84 LEU B O 1
ATOM 2242 N N . ASN B 1 85 ? -9.5 -33.875 1.279 1 92.69 85 ASN B N 1
ATOM 2243 C CA . ASN B 1 85 ? -9.953 -35.188 0.796 1 92.69 85 ASN B CA 1
ATOM 2244 C C . ASN B 1 85 ? -8.93 -35.812 -0.145 1 92.69 85 ASN B C 1
ATOM 2246 O O . ASN B 1 85 ? -9.203 -36.844 -0.762 1 92.69 85 ASN B O 1
ATOM 2250 N N . PHE B 1 86 ? -7.785 -35.188 -0.328 1 94.5 86 PHE B N 1
ATOM 2251 C CA . PHE B 1 86 ? -6.691 -35.688 -1.159 1 94.5 86 PHE B CA 1
ATOM 2252 C C . PHE B 1 86 ? -7.16 -35.906 -2.592 1 94.5 86 PHE B C 1
ATOM 2254 O O . PHE B 1 86 ? -6.949 -37 -3.154 1 94.5 86 PHE B O 1
ATOM 2261 N N . THR B 1 87 ? -7.848 -34.844 -3.156 1 95.62 87 THR B N 1
ATOM 2262 C CA . THR B 1 87 ? -8.312 -34.906 -4.535 1 95.62 87 THR B CA 1
ATOM 2263 C C . THR B 1 87 ? -7.773 -33.719 -5.34 1 95.62 87 THR B C 1
ATOM 2265 O O . THR B 1 87 ? -7.293 -32.75 -4.766 1 95.62 87 THR B O 1
ATOM 2268 N N . CYS B 1 88 ? -7.773 -33.938 -6.613 1 96.94 88 CYS B N 1
ATOM 2269 C CA . CYS B 1 88 ? -7.359 -32.875 -7.539 1 96.94 88 CYS B CA 1
ATOM 2270 C C . CYS B 1 88 ? -8.352 -32.75 -8.688 1 96.94 88 CYS B C 1
ATOM 2272 O O . CYS B 1 88 ? -8.984 -33.719 -9.086 1 96.94 88 CYS B O 1
ATOM 2274 N N . THR B 1 89 ? -8.477 -31.531 -9.086 1 96.5 89 THR B N 1
ATOM 2275 C CA . THR B 1 89 ? -9.141 -31.25 -10.359 1 96.5 89 THR B CA 1
ATOM 2276 C C . THR B 1 89 ? -8.164 -30.625 -11.352 1 96.5 89 THR B C 1
ATOM 2278 O O . THR B 1 89 ? -7.414 -29.719 -11 1 96.5 89 THR B O 1
ATOM 2281 N N . SER B 1 90 ? -8.156 -31.219 -12.547 1 96.19 90 SER B N 1
ATOM 2282 C CA . SER B 1 90 ? -7.305 -30.656 -13.594 1 96.19 90 SER B CA 1
ATOM 2283 C C . SER B 1 90 ? -8.102 -29.766 -14.539 1 96.19 90 SER B C 1
ATOM 2285 O O . SER B 1 90 ? -9.164 -30.156 -15.023 1 96.19 90 SER B O 1
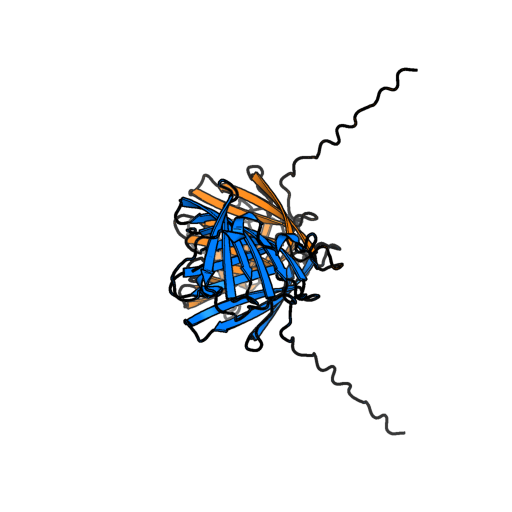ATOM 2287 N N . VAL B 1 91 ? -7.562 -28.578 -14.789 1 95.31 91 VAL B N 1
ATOM 2288 C CA . VAL B 1 91 ? -8.219 -27.609 -15.648 1 95.31 91 VAL B CA 1
ATOM 2289 C C . VAL B 1 91 ? -7.266 -27.172 -16.766 1 95.31 91 VAL B C 1
ATOM 2291 O O . VAL B 1 91 ? -6.117 -26.812 -16.5 1 95.31 91 VAL B O 1
ATOM 2294 N N . PRO B 1 92 ? -7.75 -27.312 -18.016 1 94.94 92 PRO B N 1
ATOM 2295 C CA . PRO B 1 92 ? -6.875 -26.844 -19.094 1 94.94 92 PRO B CA 1
ATOM 2296 C C . PRO B 1 92 ? -6.531 -25.359 -18.969 1 94.94 92 PRO B C 1
ATOM 2298 O O . PRO B 1 92 ? -7.391 -24.547 -18.609 1 94.94 92 PRO B O 1
ATOM 2301 N N . MET B 1 93 ?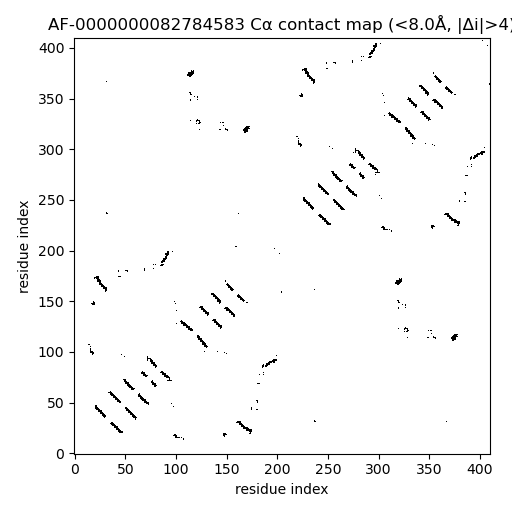 -5.258 -25 -19.234 1 93.31 93 MET B N 1
ATOM 2302 C CA . MET B 1 93 ? -4.773 -23.641 -19.078 1 93.31 93 MET B CA 1
ATOM 2303 C C . MET B 1 93 ? -4.008 -23.188 -20.328 1 93.31 93 MET B C 1
ATOM 2305 O O . MET B 1 93 ? -3.297 -23.984 -20.938 1 93.31 93 MET B O 1
ATOM 2309 N N . LYS B 1 94 ? -4.207 -21.844 -20.609 1 91.31 94 LYS B N 1
ATOM 2310 C CA . LYS B 1 94 ? -3.375 -21.281 -21.672 1 91.31 94 LYS B CA 1
ATOM 2311 C C . LYS B 1 94 ? -1.901 -21.281 -21.266 1 91.31 94 LYS B C 1
ATOM 2313 O O . LYS B 1 94 ? -1.569 -21.047 -20.109 1 91.31 94 LYS B O 1
ATOM 2318 N N . THR B 1 95 ? -1.026 -21.406 -22.266 1 87.19 95 THR B N 1
ATOM 2319 C CA . THR B 1 95 ? 0.387 -21.625 -21.984 1 87.19 95 THR B CA 1
ATOM 2320 C C . THR B 1 95 ? 1.14 -20.297 -21.922 1 87.19 95 THR B C 1
ATOM 2322 O O . THR B 1 95 ? 2.35 -20.281 -21.688 1 87.19 95 THR B O 1
ATOM 2325 N N . ASP B 1 96 ? 0.448 -19.234 -22 1 88.88 96 ASP B N 1
ATOM 2326 C CA . ASP B 1 96 ? 1.093 -17.922 -21.906 1 88.88 96 ASP B CA 1
ATOM 2327 C C . ASP B 1 96 ? 1.472 -17.609 -20.453 1 88.88 96 ASP B C 1
ATOM 2329 O O . ASP B 1 96 ? 0.628 -17.172 -19.672 1 88.88 96 ASP B O 1
ATOM 2333 N N . PHE B 1 97 ? 2.734 -17.766 -20.156 1 91.38 97 PHE B N 1
ATOM 2334 C CA . PHE B 1 97 ? 3.234 -17.547 -18.797 1 91.38 97 PHE B CA 1
ATOM 2335 C C . PHE B 1 97 ? 3.297 -16.062 -18.484 1 91.38 97 PHE B C 1
ATOM 2337 O O . PHE B 1 97 ? 3.873 -15.281 -19.25 1 91.38 97 PHE B O 1
ATOM 2344 N N . PRO B 1 98 ? 2.697 -15.703 -17.375 1 88.38 98 PRO B N 1
ATOM 2345 C CA . PRO B 1 98 ? 2.75 -14.297 -16.984 1 88.38 98 PRO B CA 1
ATOM 2346 C C . PRO B 1 98 ? 4.016 -13.945 -16.203 1 88.38 98 PRO B C 1
ATOM 2348 O O . PRO B 1 98 ? 4.059 -14.125 -14.984 1 88.38 98 PRO B O 1
ATOM 2351 N N . PRO B 1 99 ? 4.996 -13.422 -16.797 1 89.81 99 PRO B N 1
ATOM 2352 C CA . PRO B 1 99 ? 6.203 -13.086 -16.031 1 89.81 99 PRO B CA 1
ATOM 2353 C C . PRO B 1 99 ? 5.977 -11.961 -15.031 1 89.81 99 PRO B C 1
ATOM 2355 O O . PRO B 1 99 ? 5.207 -11.031 -15.305 1 89.81 99 PRO B O 1
ATOM 2358 N N . LEU B 1 100 ? 6.539 -12.086 -13.852 1 95 100 LEU B N 1
ATOM 2359 C CA . LEU B 1 100 ? 6.582 -10.961 -12.922 1 95 100 LEU B CA 1
ATOM 2360 C C . LEU B 1 100 ? 7.559 -9.891 -13.398 1 95 100 LEU B C 1
ATOM 2362 O O . LEU B 1 100 ? 8.75 -9.953 -13.094 1 95 100 LEU B O 1
ATOM 2366 N N . GLN B 1 101 ? 6.992 -9.008 -14.18 1 95.88 101 GLN B N 1
ATOM 2367 C CA . GLN B 1 101 ? 7.797 -7.949 -14.789 1 95.88 101 GLN B CA 1
ATOM 2368 C C . GLN B 1 101 ? 6.957 -6.699 -15.039 1 95.88 101 GLN B C 1
ATOM 2370 O O . GLN B 1 101 ? 5.727 -6.773 -15.102 1 95.88 101 GLN B O 1
ATOM 2375 N N . ILE B 1 102 ? 7.582 -5.598 -15.133 1 96.25 102 ILE B N 1
ATOM 2376 C CA . ILE B 1 102 ? 6.945 -4.383 -15.633 1 96.25 102 ILE B CA 1
ATOM 2377 C C . ILE B 1 102 ? 6.852 -4.434 -17.156 1 96.25 102 ILE B C 1
ATOM 2379 O O . ILE B 1 102 ? 7.867 -4.551 -17.844 1 96.25 102 ILE B O 1
ATOM 2383 N N . PRO B 1 103 ? 5.605 -4.461 -17.641 1 93.12 103 PRO B N 1
ATOM 2384 C CA . PRO B 1 103 ? 5.473 -4.512 -19.109 1 93.12 103 PRO B CA 1
ATOM 2385 C C . PRO B 1 103 ? 6.266 -3.412 -19.812 1 93.12 103 PRO B C 1
ATOM 2387 O O . PRO B 1 103 ? 6.398 -2.305 -19.281 1 93.12 103 PRO B O 1
ATOM 2390 N N . GLN B 1 104 ? 6.66 -3.713 -21.031 1 93.12 104 GLN B N 1
ATOM 2391 C CA . GLN B 1 104 ? 7.469 -2.775 -21.812 1 93.12 104 GLN B CA 1
ATOM 2392 C C . GLN B 1 104 ? 6.672 -1.519 -22.156 1 93.12 104 GLN B C 1
ATOM 2394 O O . GLN B 1 104 ? 7.25 -0.449 -22.359 1 93.12 104 GLN B O 1
ATOM 2399 N N . THR B 1 105 ? 5.379 -1.65 -22.156 1 92.19 105 THR B N 1
ATOM 2400 C CA . THR B 1 105 ? 4.523 -0.535 -22.547 1 92.19 105 THR B CA 1
ATOM 2401 C C . THR B 1 105 ? 4.168 0.326 -21.344 1 92.19 105 THR B C 1
ATOM 2403 O O . THR B 1 105 ? 3.486 1.343 -21.484 1 92.19 105 THR B O 1
ATOM 2406 N N . ALA B 1 106 ? 4.625 -0.082 -20.156 1 95.12 106 ALA B N 1
ATOM 2407 C CA . ALA B 1 106 ? 4.289 0.656 -18.938 1 95.12 106 ALA B CA 1
ATOM 2408 C C . ALA B 1 106 ? 4.977 2.018 -18.922 1 95.12 106 ALA B C 1
ATOM 2410 O O . ALA B 1 106 ? 6.039 2.193 -19.516 1 95.12 106 ALA B O 1
ATOM 2411 N N . SER B 1 107 ? 4.359 3.006 -18.297 1 95.81 107 SER B N 1
ATOM 2412 C CA . SER B 1 107 ? 4.926 4.336 -18.094 1 95.81 107 SER B CA 1
ATOM 2413 C C . SER B 1 107 ? 5.445 4.508 -16.672 1 95.81 107 SER B C 1
ATOM 2415 O O . SER B 1 107 ? 4.762 4.152 -15.711 1 95.81 107 SER B O 1
ATOM 2417 N N . PHE B 1 108 ? 6.586 5.008 -16.656 1 96.88 108 PHE B N 1
ATOM 2418 C CA . PHE B 1 108 ? 7.172 5.316 -15.352 1 96.88 108 PHE B CA 1
ATOM 2419 C C . PHE B 1 108 ? 6.457 6.492 -14.695 1 96.88 108 PHE B C 1
ATOM 2421 O O . PHE B 1 108 ? 6.297 7.547 -15.312 1 96.88 108 PHE B O 1
ATOM 2428 N N . LEU B 1 109 ? 6.016 6.27 -13.469 1 95.31 109 LEU B N 1
ATOM 2429 C CA . LEU B 1 109 ? 5.32 7.332 -12.75 1 95.31 109 LEU B CA 1
ATOM 2430 C C . LEU B 1 109 ? 6.281 8.102 -11.859 1 95.31 109 LEU B C 1
ATOM 2432 O O . LEU B 1 109 ? 6.488 9.305 -12.055 1 95.31 109 LEU B O 1
ATOM 2436 N N . ASN B 1 110 ? 6.895 7.465 -10.852 1 95.5 110 ASN B N 1
ATOM 2437 C CA . ASN B 1 110 ? 7.836 8.109 -9.945 1 95.5 110 ASN B CA 1
ATOM 2438 C C . ASN B 1 110 ? 8.641 7.078 -9.156 1 95.5 110 ASN B C 1
ATOM 2440 O O . ASN B 1 110 ? 8.438 5.871 -9.305 1 95.5 110 ASN B O 1
ATOM 2444 N N . GLN B 1 111 ? 9.617 7.547 -8.508 1 96.81 111 GLN B N 1
ATOM 2445 C CA . GLN B 1 111 ? 10.422 6.812 -7.539 1 96.81 111 GLN B CA 1
ATOM 2446 C C . GLN B 1 111 ? 10.336 7.449 -6.152 1 96.81 111 GLN B C 1
ATOM 2448 O O . GLN B 1 111 ? 10.531 8.656 -6.008 1 96.81 111 GLN B O 1
ATOM 2453 N N . VAL B 1 112 ? 10 6.629 -5.152 1 97.88 112 VAL B N 1
ATOM 2454 C CA . VAL B 1 112 ? 9.852 7.191 -3.812 1 97.88 112 VAL B CA 1
ATOM 2455 C C . VAL B 1 112 ? 10.438 6.234 -2.779 1 97.88 112 VAL B C 1
ATOM 2457 O O . VAL B 1 112 ? 10.711 5.07 -3.088 1 97.88 112 VAL B O 1
ATOM 2460 N N . VAL B 1 113 ? 10.633 6.773 -1.564 1 98.38 113 VAL B N 1
ATOM 2461 C CA . VAL B 1 113 ? 11.055 5.965 -0.427 1 98.38 113 VAL B CA 1
ATOM 2462 C C . VAL B 1 113 ? 9.859 5.676 0.478 1 98.38 113 VAL B C 1
ATOM 2464 O O . VAL B 1 113 ? 9.25 6.598 1.021 1 98.38 113 VAL B O 1
ATOM 2467 N N . MET B 1 114 ? 9.477 4.422 0.555 1 98.44 114 MET B N 1
ATOM 2468 C CA . MET B 1 114 ? 8.547 4.016 1.601 1 98.44 114 MET B CA 1
ATOM 2469 C C . MET B 1 114 ? 9.227 3.998 2.965 1 98.44 114 MET B C 1
ATOM 2471 O O . MET B 1 114 ? 10.367 3.537 3.088 1 98.44 114 MET B O 1
ATOM 2475 N N . GLY B 1 115 ? 8.57 4.523 3.969 1 98.06 115 GLY B N 1
ATOM 2476 C CA . GLY B 1 115 ? 9.234 4.746 5.242 1 98.06 115 GLY B CA 1
ATOM 2477 C C . GLY B 1 115 ? 10.023 6.043 5.289 1 98.06 115 GLY B C 1
ATOM 2478 O O . GLY B 1 115 ? 9.477 7.109 4.996 1 98.06 115 GLY B O 1
ATOM 2479 N N . THR B 1 116 ? 11.273 5.871 5.703 1 98.19 116 THR B N 1
ATOM 2480 C CA . THR B 1 116 ? 12.055 7.098 5.859 1 98.19 116 THR B CA 1
ATOM 2481 C C . THR B 1 116 ? 13.516 6.859 5.488 1 98.19 116 THR B C 1
ATOM 2483 O O . THR B 1 116 ? 14.047 5.766 5.699 1 98.19 116 THR B O 1
ATOM 2486 N N . SER B 1 117 ? 14.078 7.957 4.953 1 94.5 117 SER B N 1
ATOM 2487 C CA . SER B 1 117 ? 15.508 7.91 4.684 1 94.5 117 SER B CA 1
ATOM 2488 C C . SER B 1 117 ? 16.312 8.414 5.879 1 94.5 117 SER B C 1
ATOM 2490 O O . SER B 1 117 ? 17.547 8.406 5.852 1 94.5 117 SER B O 1
ATOM 2492 N N . SER B 1 118 ? 15.578 8.812 6.926 1 95.25 118 SER B N 1
ATOM 2493 C CA . SER B 1 118 ? 16.25 9.43 8.07 1 95.25 118 SER B CA 1
ATOM 2494 C C . SER B 1 118 ? 16.812 8.375 9.016 1 95.25 118 SER B C 1
ATOM 2496 O O . SER B 1 118 ? 17.641 8.688 9.875 1 95.25 118 SER B O 1
ATOM 2498 N N . ILE B 1 119 ? 16.359 7.211 9.008 1 92.69 119 ILE B N 1
ATOM 2499 C CA . ILE B 1 119 ? 16.781 6.113 9.875 1 92.69 119 ILE B CA 1
ATOM 2500 C C . ILE B 1 119 ? 17.25 4.934 9.023 1 92.69 119 ILE B C 1
ATOM 2502 O O . ILE B 1 119 ? 16.516 4.449 8.164 1 92.69 119 ILE B O 1
ATOM 2506 N N . LEU B 1 120 ? 18.453 4.457 9.312 1 90.69 120 LEU B N 1
ATOM 2507 C CA . LEU B 1 120 ? 19.016 3.361 8.531 1 90.69 120 LEU B CA 1
ATOM 2508 C C . LEU B 1 120 ? 18.125 2.131 8.594 1 90.69 120 LEU B C 1
ATOM 2510 O O . LEU B 1 120 ? 17.672 1.736 9.672 1 90.69 120 LEU B O 1
ATOM 2514 N N . GLY B 1 121 ? 17.797 1.589 7.418 1 91.88 121 GLY B N 1
ATOM 2515 C CA . GLY B 1 121 ? 17.047 0.351 7.336 1 91.88 121 GLY B CA 1
ATOM 2516 C C . GLY B 1 121 ? 15.547 0.565 7.387 1 91.88 121 GLY B C 1
ATOM 2517 O O . GLY B 1 121 ? 14.773 -0.395 7.34 1 91.88 121 GLY B O 1
ATOM 2518 N N . GLN B 1 122 ? 15.125 1.842 7.465 1 95.12 122 GLN B N 1
ATOM 2519 C CA . GLN B 1 122 ? 13.695 2.113 7.609 1 95.12 122 GLN B CA 1
ATOM 2520 C C . GLN B 1 122 ? 13.141 2.781 6.355 1 95.12 122 GLN B C 1
ATOM 2522 O O . GLN B 1 122 ? 12.117 3.477 6.418 1 95.12 122 GLN B O 1
ATOM 2527 N N . GLY B 1 123 ? 13.844 2.609 5.34 1 97.19 123 GLY B N 1
ATOM 2528 C CA . GLY B 1 123 ? 13.414 3.088 4.035 1 97.19 123 GLY B CA 1
ATOM 2529 C C . GLY B 1 123 ? 13.57 2.055 2.936 1 97.19 123 GLY B C 1
ATOM 2530 O O . GLY B 1 123 ? 14.562 1.323 2.904 1 97.19 123 GLY B O 1
ATOM 2531 N N . LEU B 1 124 ? 12.555 1.956 2.094 1 98.12 124 LEU B N 1
ATOM 2532 C CA . LEU B 1 124 ? 12.578 1.091 0.92 1 98.12 124 LEU B CA 1
ATOM 2533 C C . LEU B 1 124 ? 12.367 1.899 -0.355 1 98.12 124 LEU B C 1
ATOM 2535 O O . LEU B 1 124 ? 11.289 2.457 -0.565 1 98.12 124 LEU B O 1
ATOM 2539 N N . LEU B 1 125 ? 13.391 1.985 -1.131 1 97.69 125 LEU B N 1
ATOM 2540 C CA . LEU B 1 125 ? 13.281 2.701 -2.398 1 97.69 125 LEU B CA 1
ATOM 2541 C C . LEU B 1 125 ? 12.5 1.886 -3.422 1 97.69 125 LEU B C 1
ATOM 2543 O O . LEU B 1 125 ? 12.867 0.749 -3.727 1 97.69 125 LEU B O 1
ATOM 2547 N N . VAL B 1 126 ? 11.375 2.486 -3.936 1 98.06 126 VAL B N 1
ATOM 2548 C CA . VAL B 1 126 ? 10.523 1.755 -4.867 1 98.06 126 VAL B CA 1
ATOM 2549 C C . VAL B 1 126 ? 10.242 2.619 -6.094 1 98.06 126 VAL B C 1
ATOM 2551 O O . VAL B 1 126 ? 10.414 3.84 -6.059 1 98.06 126 VAL B O 1
ATOM 2554 N N . SER B 1 127 ? 9.883 1.947 -7.199 1 97.62 127 SER B N 1
ATOM 2555 C CA . SER B 1 127 ? 9.422 2.607 -8.414 1 97.62 127 SER B CA 1
ATOM 2556 C C . SER B 1 127 ? 7.957 2.279 -8.695 1 97.62 127 SER B C 1
ATOM 2558 O O . SER B 1 127 ? 7.52 1.146 -8.492 1 97.62 127 SER B O 1
ATOM 2560 N N . ASN B 1 128 ? 7.258 3.279 -9.133 1 97.38 128 ASN B N 1
ATOM 2561 C CA . ASN B 1 128 ? 5.852 3.133 -9.492 1 97.38 128 ASN B CA 1
ATOM 2562 C C . ASN B 1 128 ? 5.645 3.234 -11 1 97.38 128 ASN B C 1
ATOM 2564 O O . ASN B 1 128 ? 6.191 4.129 -11.648 1 97.38 128 ASN B O 1
ATOM 2568 N N . TRP B 1 129 ? 4.895 2.258 -11.531 1 97.06 129 TRP B N 1
ATOM 2569 C CA . TRP B 1 129 ? 4.617 2.174 -12.961 1 97.06 129 TRP B CA 1
ATOM 2570 C C . TRP B 1 129 ? 3.119 2.062 -13.219 1 97.06 129 TRP B C 1
ATOM 2572 O O . TRP B 1 129 ? 2.395 1.437 -12.445 1 97.06 129 TRP B O 1
ATOM 2582 N N . VAL B 1 130 ? 2.699 2.727 -14.297 1 95.19 130 VAL B N 1
ATOM 2583 C CA . VAL B 1 130 ? 1.285 2.656 -14.648 1 95.19 130 VAL B CA 1
ATOM 2584 C C . VAL B 1 130 ? 1.142 2.23 -16.109 1 95.19 130 VAL B C 1
ATOM 2586 O O . VAL B 1 130 ? 2.074 2.381 -16.906 1 95.19 130 VAL B O 1
ATOM 2589 N N . GLY B 1 131 ? 0.033 1.619 -16.344 1 94.06 131 GLY B N 1
ATOM 2590 C CA . GLY B 1 131 ? -0.234 1.225 -17.719 1 94.06 131 GLY B CA 1
ATOM 2591 C C . GLY B 1 131 ? -1.668 0.783 -17.953 1 94.06 131 GLY B C 1
ATOM 2592 O O . GLY B 1 131 ? -2.486 0.819 -17.031 1 94.06 131 GLY B O 1
ATOM 2593 N N . GLU B 1 132 ? -1.976 0.638 -19.25 1 90 132 GLU B N 1
ATOM 2594 C CA . GLU B 1 132 ? -3.285 0.16 -19.688 1 90 132 GLU B CA 1
ATOM 2595 C C . GLU B 1 132 ? -3.152 -1.037 -20.625 1 90 132 GLU B C 1
ATOM 2597 O O . GLU B 1 132 ? -2.193 -1.127 -21.391 1 90 132 GLU B O 1
ATOM 2602 N N . GLU B 1 133 ? -3.877 -2.02 -20.219 1 78.12 133 GLU B N 1
ATOM 2603 C CA . GLU B 1 133 ? -3.949 -3.152 -21.141 1 78.12 133 GLU B CA 1
ATOM 2604 C C . GLU B 1 133 ? -5.16 -3.043 -22.062 1 78.12 133 GLU B C 1
ATOM 2606 O O . GLU B 1 133 ? -6.289 -2.879 -21.594 1 78.12 133 GLU B O 1
ATOM 2611 N N . PRO B 1 134 ? -4.797 -2.965 -23.344 1 65.88 134 PRO B N 1
ATOM 2612 C CA . PRO B 1 134 ? -5.891 -2.791 -24.312 1 65.88 134 PRO B CA 1
ATOM 2613 C C . PRO B 1 134 ? -6.988 -3.838 -24.156 1 65.88 134 PRO B C 1
ATOM 2615 O O . PRO B 1 134 ? -8.18 -3.504 -24.203 1 65.88 134 PRO B O 1
ATOM 2618 N N . ALA B 1 135 ? -6.508 -5.035 -23.984 1 63.97 135 ALA B N 1
ATOM 2619 C CA . ALA B 1 135 ? -7.547 -6.055 -23.891 1 63.97 135 ALA B CA 1
ATOM 2620 C C . ALA B 1 135 ? -8.32 -5.934 -22.578 1 63.97 135 ALA B C 1
ATOM 2622 O O . ALA B 1 135 ? -7.723 -5.953 -21.5 1 63.97 135 ALA B O 1
ATOM 2623 N N . GLY B 1 136 ? -9.609 -5.57 -22.625 1 66.62 136 GLY B N 1
ATOM 2624 C CA . GLY B 1 136 ? -10.523 -5.582 -21.5 1 66.62 136 GLY B CA 1
ATOM 2625 C C . GLY B 1 136 ? -10.578 -4.258 -20.766 1 66.62 136 GLY B C 1
ATOM 2626 O O . GLY B 1 136 ? -11.242 -4.145 -19.719 1 66.62 136 GLY B O 1
ATOM 2627 N N . GLN B 1 137 ? -9.805 -3.248 -21.281 1 77.25 137 GLN B N 1
ATOM 2628 C CA . GLN B 1 137 ? -9.797 -1.907 -20.719 1 77.25 137 GLN B CA 1
ATOM 2629 C C . GLN B 1 137 ? -9.227 -1.916 -19.297 1 77.25 137 GLN B C 1
ATOM 2631 O O . GLN B 1 137 ? -9.75 -1.25 -18.406 1 77.25 137 GLN B O 1
ATOM 2636 N N . ALA B 1 138 ? -8.211 -2.807 -19.141 1 83.75 138 ALA B N 1
ATOM 2637 C CA . ALA B 1 138 ? -7.633 -2.928 -17.812 1 83.75 138 ALA B CA 1
ATOM 2638 C C . ALA B 1 138 ? -6.551 -1.873 -17.578 1 83.75 138 ALA B C 1
ATOM 2640 O O . ALA B 1 138 ? -5.797 -1.544 -18.5 1 83.75 138 ALA B O 1
ATOM 2641 N N . LYS B 1 139 ? -6.594 -1.221 -16.438 1 89.38 139 LYS B N 1
ATOM 2642 C CA . LYS B 1 139 ? -5.559 -0.299 -15.977 1 89.38 139 LYS B CA 1
ATOM 2643 C C . LYS B 1 139 ? -4.816 -0.861 -14.766 1 89.38 139 LYS B C 1
ATOM 2645 O O . LYS B 1 139 ? -5.387 -1.615 -13.977 1 89.38 139 LYS B O 1
ATOM 2650 N N . TYR B 1 140 ? -3.541 -0.507 -14.742 1 91.25 140 TYR B N 1
ATOM 2651 C CA . TYR B 1 140 ? -2.824 -1.047 -13.594 1 91.25 140 TYR B CA 1
ATOM 2652 C C . TYR B 1 140 ? -1.777 -0.06 -13.094 1 91.25 140 TYR B C 1
ATOM 2654 O O . TYR B 1 140 ? -1.373 0.849 -13.82 1 91.25 140 TYR B O 1
ATOM 2662 N N . MET B 1 141 ? -1.432 -0.199 -11.844 1 93.44 141 MET B N 1
ATOM 2663 C CA . MET B 1 141 ? -0.273 0.416 -11.203 1 93.44 141 MET B CA 1
ATOM 2664 C C . MET B 1 141 ? 0.563 -0.629 -10.469 1 93.44 141 MET B C 1
ATOM 2666 O O . MET B 1 141 ? 0.027 -1.447 -9.727 1 93.44 141 MET B O 1
ATOM 2670 N N . SER B 1 142 ? 1.788 -0.631 -10.766 1 96.62 142 SER B N 1
ATOM 2671 C CA . SER B 1 142 ? 2.691 -1.593 -10.141 1 96.62 142 SER B CA 1
ATOM 2672 C C . SER B 1 142 ? 3.811 -0.888 -9.383 1 96.62 142 SER B C 1
ATOM 2674 O O . SER B 1 142 ? 4.379 0.093 -9.867 1 96.62 142 SER B O 1
ATOM 2676 N N . THR B 1 143 ? 4.066 -1.345 -8.195 1 97.88 143 THR B N 1
ATOM 2677 C CA . THR B 1 143 ? 5.184 -0.874 -7.383 1 97.88 143 THR B CA 1
ATOM 2678 C C . THR B 1 143 ? 6.215 -1.981 -7.188 1 97.88 143 THR B C 1
ATOM 2680 O O . THR B 1 143 ? 5.879 -3.08 -6.742 1 97.88 143 THR B O 1
ATOM 2683 N N . VAL B 1 144 ? 7.43 -1.695 -7.547 1 98.5 144 VAL B N 1
ATOM 2684 C CA . VAL B 1 144 ? 8.508 -2.672 -7.395 1 98.5 144 VAL B CA 1
ATOM 2685 C C . VAL B 1 144 ? 9.711 -2.012 -6.734 1 98.5 144 VAL B C 1
ATOM 2687 O O . VAL B 1 144 ? 9.867 -0.79 -6.793 1 98.5 144 VAL B O 1
ATOM 2690 N N . THR B 1 145 ? 10.5 -2.857 -6.059 1 98.19 145 THR B N 1
ATOM 2691 C CA . THR B 1 145 ? 11.734 -2.32 -5.512 1 98.19 145 THR B CA 1
ATOM 2692 C C . THR B 1 145 ? 12.656 -1.839 -6.629 1 98.19 145 THR B C 1
ATOM 2694 O O . THR B 1 145 ? 12.688 -2.424 -7.711 1 98.19 145 THR B O 1
ATOM 2697 N N . GLU B 1 146 ? 13.383 -0.772 -6.277 1 94.19 146 GLU B N 1
ATOM 2698 C CA . GLU B 1 146 ? 14.305 -0.211 -7.266 1 94.19 146 GLU B CA 1
ATOM 2699 C C . GLU B 1 146 ? 15.398 -1.209 -7.637 1 94.19 146 GLU B C 1
ATOM 2701 O O . GLU B 1 146 ? 15.789 -1.304 -8.797 1 94.19 146 GLU B O 1
ATOM 2706 N N . ILE B 1 147 ? 15.859 -1.87 -6.617 1 93.31 147 ILE B N 1
ATOM 2707 C CA . ILE B 1 147 ? 16.875 -2.896 -6.836 1 93.31 147 ILE B CA 1
ATOM 2708 C C . ILE B 1 147 ? 16.234 -4.281 -6.711 1 93.31 147 ILE B C 1
ATOM 2710 O O . ILE B 1 147 ? 15.539 -4.562 -5.734 1 93.31 147 ILE B O 1
ATOM 2714 N N . GLY B 1 148 ? 16.406 -5.082 -7.781 1 95.38 148 GLY B N 1
ATOM 2715 C CA . GLY B 1 148 ? 15.938 -6.461 -7.766 1 95.38 148 GLY B CA 1
ATOM 2716 C C . GLY B 1 148 ? 14.57 -6.637 -8.383 1 95.38 148 GLY B C 1
ATOM 2717 O O . GLY B 1 148 ? 14.164 -7.758 -8.703 1 95.38 148 GLY B O 1
ATOM 2718 N N . CYS B 1 149 ? 13.852 -5.539 -8.5 1 98 149 CYS B N 1
ATOM 2719 C CA . CYS B 1 149 ? 12.531 -5.566 -9.125 1 98 149 CYS B CA 1
ATOM 2720 C C . CYS B 1 149 ? 11.602 -6.516 -8.383 1 98 149 CYS B C 1
ATOM 2722 O O . CYS B 1 149 ? 10.906 -7.32 -9.008 1 98 149 CYS B O 1
ATOM 2724 N N . ILE B 1 150 ? 11.648 -6.441 -7.066 1 98.62 150 ILE B N 1
ATOM 2725 C CA . ILE B 1 150 ? 10.797 -7.266 -6.219 1 98.62 150 ILE B CA 1
ATOM 2726 C C . ILE B 1 150 ? 9.406 -6.641 -6.125 1 98.62 150 ILE B C 1
ATOM 2728 O O . ILE B 1 150 ? 9.273 -5.445 -5.859 1 98.62 150 ILE B O 1
ATOM 2732 N N . PRO B 1 151 ? 8.391 -7.41 -6.367 1 98.38 151 PRO B N 1
ATOM 2733 C CA . PRO B 1 151 ? 7.059 -6.812 -6.297 1 98.38 151 PRO B CA 1
ATOM 2734 C C . PRO B 1 151 ? 6.691 -6.34 -4.891 1 98.38 151 PRO B C 1
ATOM 2736 O O . PRO B 1 151 ? 6.988 -7.031 -3.912 1 98.38 151 PRO B O 1
ATOM 2739 N N . VAL B 1 152 ? 6.082 -5.176 -4.805 1 98.5 152 VAL B N 1
ATOM 2740 C CA . VAL B 1 152 ? 5.641 -4.613 -3.533 1 98.5 152 VAL B CA 1
ATOM 2741 C C . VAL B 1 152 ? 4.117 -4.527 -3.506 1 98.5 152 VAL B C 1
ATOM 2743 O O . VAL B 1 152 ? 3.482 -4.949 -2.535 1 98.5 152 VAL B O 1
ATOM 2746 N N . SER B 1 153 ? 3.572 -3.998 -4.559 1 96.81 153 SER B N 1
ATOM 2747 C CA . SER B 1 153 ? 2.119 -3.926 -4.664 1 96.81 153 SER B CA 1
ATOM 2748 C C . SER B 1 153 ? 1.675 -3.787 -6.117 1 96.81 153 SER B C 1
ATOM 2750 O O . SER B 1 153 ? 2.471 -3.418 -6.98 1 96.81 153 SER B O 1
ATOM 2752 N N . MET B 1 154 ? 0.504 -4.18 -6.324 1 93.88 154 MET B N 1
ATOM 2753 C CA . MET B 1 154 ? -0.119 -4.043 -7.641 1 93.88 154 MET B CA 1
ATOM 2754 C C . MET B 1 154 ? -1.603 -3.715 -7.508 1 93.88 154 MET B C 1
ATOM 2756 O O . MET B 1 154 ? -2.293 -4.281 -6.656 1 93.88 154 MET B O 1
ATOM 2760 N N . MET B 1 155 ? -1.989 -2.756 -8.219 1 90.31 155 MET B N 1
ATOM 2761 C CA . MET B 1 155 ? -3.412 -2.457 -8.367 1 90.31 155 MET B CA 1
ATOM 2762 C C . MET B 1 155 ? -3.873 -2.695 -9.805 1 90.31 155 MET B C 1
ATOM 2764 O O . MET B 1 155 ? -3.17 -2.344 -10.75 1 90.31 155 MET B O 1
ATOM 2768 N N . TYR B 1 156 ? -5.004 -3.307 -9.852 1 88.12 156 TYR B N 1
ATOM 2769 C CA . TYR B 1 156 ? -5.543 -3.646 -11.164 1 88.12 156 TYR B CA 1
ATOM 2770 C C . TYR B 1 156 ? -7.031 -3.332 -11.242 1 88.12 156 TYR B C 1
ATOM 2772 O O . TYR B 1 156 ? -7.77 -3.561 -10.281 1 88.12 156 TYR B O 1
ATOM 2780 N N . HIS B 1 157 ? -7.5 -2.662 -12.398 1 86.12 157 HIS B N 1
ATOM 2781 C CA . HIS B 1 157 ? -8.891 -2.27 -12.57 1 86.12 157 HIS B CA 1
ATOM 2782 C C . HIS B 1 157 ? -9.469 -2.848 -13.859 1 86.12 157 HIS B C 1
ATOM 2784 O O . HIS B 1 157 ? -8.844 -2.768 -14.922 1 86.12 157 HIS B O 1
ATOM 2790 N N . THR B 1 158 ? -10.602 -3.441 -13.742 1 83.94 158 THR B N 1
ATOM 2791 C CA . THR B 1 158 ? -11.43 -3.787 -14.891 1 83.94 158 THR B CA 1
ATOM 2792 C C . THR B 1 158 ? -12.875 -3.326 -14.672 1 83.94 158 THR B C 1
ATOM 2794 O O . THR B 1 158 ? -13.305 -3.129 -13.531 1 83.94 158 THR B O 1
ATOM 2797 N N . PRO B 1 159 ? -13.57 -3.16 -15.742 1 82.44 159 PRO B N 1
ATOM 2798 C CA . PRO B 1 159 ? -14.977 -2.793 -15.57 1 82.44 159 PRO B CA 1
ATOM 2799 C C . PRO B 1 159 ? -15.758 -3.816 -14.75 1 82.44 159 PRO B C 1
ATOM 2801 O O . PRO B 1 159 ? -16.703 -3.453 -14.039 1 82.44 159 PRO B O 1
ATOM 2804 N N . LYS B 1 160 ? -15.359 -4.996 -14.766 1 79.38 160 LYS B N 1
ATOM 2805 C CA . LYS B 1 160 ? -16.078 -6.074 -14.102 1 79.38 160 LYS B CA 1
ATOM 2806 C C . LYS B 1 160 ? -15.742 -6.133 -12.617 1 79.38 160 LYS B C 1
ATOM 2808 O O . LYS B 1 160 ? -16.625 -6.293 -11.773 1 79.38 160 LYS B O 1
ATOM 2813 N N . THR B 1 161 ? -14.555 -6.008 -12.227 1 79.81 161 THR B N 1
ATOM 2814 C CA . THR B 1 161 ? -14.125 -6.27 -10.859 1 79.81 161 THR B CA 1
ATOM 2815 C C . THR B 1 161 ? -13.938 -4.961 -10.094 1 79.81 161 THR B C 1
ATOM 2817 O O . THR B 1 161 ? -13.938 -4.953 -8.859 1 79.81 161 THR B O 1
ATOM 2820 N N . GLY B 1 162 ? -13.805 -3.852 -10.906 1 81.88 162 GLY B N 1
ATOM 2821 C CA . GLY B 1 162 ? -13.305 -2.654 -10.242 1 81.88 162 GLY B CA 1
ATOM 2822 C C . GLY B 1 162 ? -11.844 -2.762 -9.836 1 81.88 162 GLY B C 1
ATOM 2823 O O . GLY B 1 162 ? -11.07 -3.48 -10.477 1 81.88 162 GLY B O 1
ATOM 2824 N N . TRP B 1 163 ? -11.43 -1.957 -8.844 1 84 163 TRP B N 1
ATOM 2825 C CA . TRP B 1 163 ? -10.039 -1.979 -8.414 1 84 163 TRP B CA 1
ATOM 2826 C C . TRP B 1 163 ? -9.773 -3.148 -7.473 1 84 163 TRP B C 1
ATOM 2828 O O . TRP B 1 163 ? -10.539 -3.385 -6.535 1 84 163 TRP B O 1
ATOM 2838 N N . ILE B 1 164 ? -8.75 -3.855 -7.75 1 87.94 164 ILE B N 1
ATOM 2839 C CA . ILE B 1 164 ? -8.219 -4.895 -6.875 1 87.94 164 ILE B CA 1
ATOM 2840 C C . ILE B 1 164 ? -6.777 -4.562 -6.492 1 87.94 164 ILE B C 1
ATOM 2842 O O . ILE B 1 164 ? -5.961 -4.227 -7.355 1 87.94 164 ILE B O 1
ATOM 2846 N N . ALA B 1 165 ? -6.539 -4.629 -5.246 1 90 165 ALA B N 1
ATOM 2847 C CA . ALA B 1 165 ? -5.191 -4.34 -4.758 1 90 165 ALA B CA 1
ATOM 2848 C C . ALA B 1 165 ? -4.516 -5.605 -4.242 1 90 165 ALA B C 1
ATOM 2850 O O . ALA B 1 165 ? -5.125 -6.398 -3.52 1 90 165 ALA B O 1
ATOM 2851 N N . THR B 1 166 ? -3.295 -5.781 -4.637 1 93.12 166 THR B N 1
ATOM 2852 C CA . THR B 1 166 ? -2.471 -6.879 -4.148 1 93.12 166 THR B CA 1
ATOM 2853 C C . THR B 1 166 ? -1.187 -6.352 -3.516 1 93.12 166 THR B C 1
ATOM 2855 O O . THR B 1 166 ? -0.492 -5.523 -4.105 1 93.12 166 THR B O 1
ATOM 2858 N N . SER B 1 167 ? -0.913 -6.723 -2.328 1 96.06 167 SER B N 1
ATOM 2859 C CA . SER B 1 167 ? 0.34 -6.395 -1.654 1 96.06 167 SER B CA 1
ATOM 2860 C C . SER B 1 167 ? 1.184 -7.641 -1.419 1 96.06 167 SER B C 1
ATOM 2862 O O . SER B 1 167 ? 0.674 -8.664 -0.951 1 96.06 167 SER B O 1
ATOM 2864 N N . PHE B 1 168 ? 2.432 -7.527 -1.741 1 98.25 168 PHE B N 1
ATOM 2865 C CA . PHE B 1 168 ? 3.361 -8.641 -1.577 1 98.25 168 PHE B CA 1
ATOM 2866 C C . PHE B 1 168 ? 4.266 -8.414 -0.372 1 98.25 168 PHE B C 1
ATOM 2868 O O . PHE B 1 168 ? 4.707 -7.293 -0.121 1 98.25 168 PHE B O 1
ATOM 2875 N N . PHE B 1 169 ? 4.559 -9.492 0.266 1 98.62 169 PHE B N 1
ATOM 2876 C CA . PHE B 1 169 ? 5.402 -9.328 1.446 1 98.62 169 PHE B CA 1
ATOM 2877 C C . PHE B 1 169 ? 6.223 -10.586 1.701 1 98.62 169 PHE B C 1
ATOM 2879 O O . PHE B 1 169 ? 5.938 -11.648 1.139 1 98.62 169 PHE B O 1
ATOM 2886 N N . ASN B 1 170 ? 7.207 -10.422 2.488 1 98.62 170 ASN B N 1
ATOM 2887 C CA . ASN B 1 170 ? 8.102 -11.516 2.869 1 98.62 170 ASN B CA 1
ATOM 2888 C C . ASN B 1 170 ? 8.633 -12.25 1.646 1 98.62 170 ASN B C 1
ATOM 2890 O O . ASN B 1 170 ? 8.688 -13.484 1.63 1 98.62 170 ASN B O 1
ATOM 2894 N N . ASN B 1 171 ? 8.922 -11.469 0.661 1 98.69 171 ASN B N 1
ATOM 2895 C CA . ASN B 1 171 ? 9.461 -12.086 -0.549 1 98.69 171 ASN B CA 1
ATOM 2896 C C . ASN B 1 171 ? 10.867 -12.641 -0.317 1 98.69 171 ASN B C 1
ATOM 2898 O O . ASN B 1 171 ? 11.68 -12.016 0.361 1 98.69 171 ASN B O 1
ATOM 2902 N N . ILE B 1 172 ? 11.148 -13.766 -0.921 1 98.38 172 ILE B N 1
ATOM 2903 C CA . ILE B 1 172 ? 12.453 -14.422 -0.879 1 98.38 172 ILE B CA 1
ATOM 2904 C C . ILE B 1 172 ? 12.898 -14.773 -2.297 1 98.38 172 ILE B C 1
ATOM 2906 O O . ILE B 1 172 ? 12.141 -15.375 -3.061 1 98.38 172 ILE B O 1
ATOM 2910 N N . VAL B 1 173 ? 14.07 -14.289 -2.588 1 98.06 173 VAL B N 1
ATOM 2911 C CA . VAL B 1 173 ? 14.625 -14.672 -3.881 1 98.06 173 VAL B CA 1
ATOM 2912 C C . VAL B 1 173 ? 15.055 -16.141 -3.846 1 98.06 173 VAL B C 1
ATOM 2914 O O . VAL B 1 173 ? 15.883 -16.531 -3.02 1 98.06 173 VAL B O 1
ATOM 2917 N N . GLY B 1 174 ? 14.5 -16.906 -4.734 1 97.44 174 GLY B N 1
ATOM 2918 C CA . GLY B 1 174 ? 14.703 -18.344 -4.707 1 97.44 174 GLY B CA 1
ATOM 2919 C C . GLY B 1 174 ? 13.484 -19.109 -4.238 1 97.44 174 GLY B C 1
ATOM 2920 O O . GLY B 1 174 ? 12.438 -18.516 -3.977 1 97.44 174 GLY B O 1
ATOM 2921 N N . ILE B 1 175 ? 13.562 -20.406 -4.277 1 96.94 175 ILE B N 1
ATOM 2922 C CA . ILE B 1 175 ? 12.516 -21.312 -3.816 1 96.94 175 ILE B CA 1
ATOM 2923 C C . ILE B 1 175 ? 13.078 -22.281 -2.781 1 96.94 175 ILE B C 1
ATOM 2925 O O . ILE B 1 175 ? 14.141 -22.859 -2.99 1 96.94 175 ILE B O 1
ATOM 2929 N N . ASP B 1 176 ? 12.422 -22.391 -1.715 1 94.06 176 ASP B N 1
ATOM 2930 C CA . ASP B 1 176 ? 12.938 -23.219 -0.622 1 94.06 176 ASP B CA 1
ATOM 2931 C C . ASP B 1 176 ? 12.719 -24.703 -0.898 1 94.06 176 ASP B C 1
ATOM 2933 O O . ASP B 1 176 ? 13.562 -25.531 -0.557 1 94.06 176 ASP B O 1
ATOM 2937 N N . ASP B 1 177 ? 11.562 -25.047 -1.464 1 94.75 177 ASP B N 1
ATOM 2938 C CA . ASP B 1 177 ? 11.203 -26.422 -1.754 1 94.75 177 ASP B CA 1
ATOM 2939 C C . ASP B 1 177 ? 10.617 -26.562 -3.158 1 94.75 177 ASP B C 1
ATOM 2941 O O . ASP B 1 177 ? 9.422 -26.344 -3.361 1 94.75 177 ASP B O 1
ATOM 2945 N N . PRO B 1 178 ? 11.438 -27.078 -4.066 1 93.25 178 PRO B N 1
ATOM 2946 C CA . PRO B 1 178 ? 10.938 -27.234 -5.434 1 93.25 178 PRO B CA 1
ATOM 2947 C C . PRO B 1 178 ? 9.789 -28.234 -5.531 1 93.25 178 PRO B C 1
ATOM 2949 O O . PRO B 1 178 ? 9.039 -28.219 -6.508 1 93.25 178 PRO B O 1
ATOM 2952 N N . GLY B 1 179 ? 9.672 -29.062 -4.539 1 94.19 179 GLY B N 1
ATOM 2953 C CA . GLY B 1 179 ? 8.602 -30.047 -4.516 1 94.19 179 GLY B CA 1
ATOM 2954 C C . GLY B 1 179 ? 7.215 -29.422 -4.48 1 94.19 179 GLY B C 1
ATOM 2955 O O . GLY B 1 179 ? 6.242 -30.062 -4.895 1 94.19 179 GLY B O 1
ATOM 2956 N N . LYS B 1 180 ? 7.156 -28.203 -4.059 1 94.25 180 LYS B N 1
ATOM 2957 C CA . LYS B 1 180 ? 5.879 -27.516 -4 1 94.25 180 LYS B CA 1
ATOM 2958 C C . LYS B 1 180 ? 5.324 -27.25 -5.398 1 94.25 180 LYS B C 1
ATOM 2960 O O . LYS B 1 180 ? 4.133 -26.984 -5.562 1 94.25 180 LYS B O 1
ATOM 2965 N N . LEU B 1 181 ? 6.254 -27.344 -6.367 1 97.69 181 LEU B N 1
ATOM 2966 C CA . LEU B 1 181 ? 5.852 -27.078 -7.742 1 97.69 181 LEU B CA 1
ATOM 2967 C C . LEU B 1 181 ? 5.648 -28.375 -8.516 1 97.69 181 LEU B C 1
ATOM 2969 O O . LEU B 1 181 ? 5.695 -28.375 -9.75 1 97.69 181 LEU B O 1
ATOM 2973 N N . LEU B 1 182 ? 5.484 -29.438 -7.801 1 96.56 182 LEU B N 1
ATOM 2974 C CA . LEU B 1 182 ? 5.086 -30.734 -8.352 1 96.56 182 LEU B CA 1
ATOM 2975 C C . LEU B 1 182 ? 3.699 -31.125 -7.855 1 96.56 182 LEU B C 1
ATOM 2977 O O . LEU B 1 182 ? 3.369 -30.906 -6.684 1 96.56 182 LEU B O 1
ATOM 2981 N N . PRO B 1 183 ? 2.924 -31.656 -8.805 1 96.5 183 PRO B N 1
ATOM 2982 C CA . PRO B 1 183 ? 1.626 -32.125 -8.32 1 96.5 183 PRO B CA 1
ATOM 2983 C C . PRO B 1 183 ? 1.757 -33.281 -7.301 1 96.5 183 PRO B C 1
ATOM 2985 O O . PRO B 1 183 ? 2.609 -34.156 -7.453 1 96.5 183 PRO B O 1
ATOM 2988 N N . PRO B 1 184 ? 0.974 -33.188 -6.32 1 95.94 184 PRO B N 1
ATOM 2989 C CA . PRO B 1 184 ? 0.966 -34.312 -5.398 1 95.94 184 PRO B CA 1
ATOM 2990 C C . PRO B 1 184 ? 0.619 -35.625 -6.086 1 95.94 184 PRO B C 1
ATOM 2992 O O . PRO B 1 184 ? -0.009 -35.625 -7.148 1 95.94 184 PRO B O 1
ATOM 2995 N N . PRO B 1 185 ? 0.997 -36.688 -5.418 1 95.19 185 PRO B N 1
ATOM 2996 C CA . PRO B 1 185 ? 0.815 -38 -6.062 1 95.19 185 PRO B CA 1
ATOM 2997 C C . PRO B 1 185 ? -0.647 -38.281 -6.387 1 95.19 185 PRO B C 1
ATOM 2999 O O . PRO B 1 185 ? -0.943 -38.875 -7.426 1 95.19 185 PRO B O 1
ATOM 3002 N N . PHE B 1 186 ? -1.57 -37.844 -5.602 1 95.75 186 PHE B N 1
ATOM 3003 C CA . PHE B 1 186 ? -2.973 -38.188 -5.809 1 95.75 186 PHE B CA 1
ATOM 3004 C C . PHE B 1 186 ? -3.553 -37.406 -6.98 1 95.75 186 PHE B C 1
ATOM 3006 O O . PHE B 1 186 ? -4.66 -37.688 -7.438 1 95.75 186 PHE B O 1
ATOM 3013 N N . CYS B 1 187 ? -2.791 -36.469 -7.477 1 96.12 187 CYS B N 1
ATOM 3014 C CA . CYS B 1 187 ? -3.262 -35.719 -8.633 1 96.12 187 CYS B CA 1
ATOM 3015 C C . CYS B 1 187 ? -3.135 -36.531 -9.906 1 96.12 187 CYS B C 1
ATOM 3017 O O . CYS B 1 187 ? -3.637 -36.125 -10.961 1 96.12 187 CYS B O 1
ATOM 3019 N N . ARG B 1 188 ? -2.477 -37.688 -9.875 1 92.56 188 ARG B N 1
ATOM 3020 C CA . ARG B 1 188 ? -2.412 -38.594 -11 1 92.56 188 ARG B CA 1
ATOM 3021 C C . ARG B 1 188 ? -3.809 -39.031 -11.438 1 92.56 188 ARG B C 1
ATOM 3023 O O . ARG B 1 188 ? -4.035 -39.312 -12.617 1 92.56 188 ARG B O 1
ATOM 3030 N N . PHE B 1 189 ? -4.746 -38.969 -10.484 1 90.69 189 PHE B N 1
ATOM 3031 C CA . PHE B 1 189 ? -6.121 -39.406 -10.734 1 90.69 189 PHE B CA 1
ATOM 3032 C C . PHE B 1 189 ? -7.047 -38.188 -10.781 1 90.69 189 PHE B C 1
ATOM 3034 O O . PHE B 1 189 ? -8.234 -38.281 -10.461 1 90.69 189 PHE B O 1
ATOM 3041 N N . ALA B 1 190 ? -6.52 -37.094 -11.156 1 94 190 ALA B N 1
ATOM 3042 C CA . ALA B 1 190 ? -7.281 -35.844 -11.125 1 94 190 ALA B CA 1
ATOM 3043 C C . ALA B 1 190 ? -8.492 -35.906 -12.055 1 94 190 ALA B C 1
ATOM 3045 O O . ALA B 1 190 ? -8.398 -36.469 -13.156 1 94 190 ALA B O 1
ATOM 3046 N N . LYS B 1 191 ? -9.562 -35.406 -11.555 1 93.62 191 LYS B N 1
ATOM 3047 C CA . LYS B 1 191 ? -10.734 -35.25 -12.406 1 93.62 191 LYS B CA 1
ATOM 3048 C C . LYS B 1 191 ? -10.516 -34.156 -13.438 1 93.62 191 LYS B C 1
ATOM 3050 O O . LYS B 1 191 ? -10.18 -33.031 -13.078 1 93.62 191 LYS B O 1
ATOM 3055 N N . LYS B 1 192 ? -10.758 -34.438 -14.688 1 93.81 192 LYS B N 1
ATOM 3056 C CA . LYS B 1 192 ? -10.531 -33.469 -15.75 1 93.81 192 LYS B CA 1
ATOM 3057 C C . LYS B 1 192 ? -11.773 -32.625 -15.992 1 93.81 192 LYS B C 1
ATOM 3059 O O . LYS B 1 192 ? -12.875 -33.156 -16.156 1 93.81 192 LYS B O 1
ATOM 3064 N N . GLU B 1 193 ? -11.516 -31.328 -15.883 1 93.81 193 GLU B N 1
ATOM 3065 C CA . GLU B 1 193 ? -12.602 -30.422 -16.25 1 93.81 193 GLU B CA 1
ATOM 3066 C C . GLU B 1 193 ? -12.625 -30.156 -17.75 1 93.81 193 GLU B C 1
ATOM 3068 O O . GLU B 1 193 ? -11.594 -29.844 -18.344 1 93.81 193 GLU B O 1
ATOM 3073 N N . GLU B 1 194 ? -13.797 -30.359 -18.391 1 90.88 194 GLU B N 1
ATOM 3074 C CA . GLU B 1 194 ? -13.969 -30.109 -19.828 1 90.88 194 GLU B CA 1
ATOM 3075 C C . GLU B 1 194 ? -14.391 -28.672 -20.094 1 90.88 194 GLU B C 1
ATOM 3077 O O . GLU B 1 194 ? -15.578 -28.406 -20.312 1 90.88 194 GLU B O 1
ATOM 3082 N N . THR B 1 195 ? -13.469 -27.75 -20.047 1 90.38 195 THR B N 1
ATOM 3083 C CA . THR B 1 195 ? -13.703 -26.328 -20.266 1 90.38 195 THR B CA 1
ATOM 3084 C C . THR B 1 195 ? -12.648 -25.75 -21.188 1 90.38 195 THR B C 1
ATOM 3086 O O . THR B 1 195 ? -11.648 -26.406 -21.5 1 90.38 195 THR B O 1
ATOM 3089 N N . GLU B 1 196 ? -12.992 -24.641 -21.766 1 90.19 196 GLU B N 1
ATOM 3090 C CA . GLU B 1 196 ? -11.969 -23.922 -22.516 1 90.19 196 GLU B CA 1
ATOM 3091 C C . GLU B 1 196 ? -10.781 -23.578 -21.609 1 90.19 196 GLU B C 1
ATOM 3093 O O . GLU B 1 196 ? -10.953 -23.344 -20.406 1 90.19 196 GLU B O 1
ATOM 3098 N N . PRO B 1 197 ? -9.633 -23.641 -22.188 1 91.25 197 PRO B N 1
ATOM 3099 C CA . PRO B 1 197 ? -8.461 -23.281 -21.391 1 91.25 197 PRO B CA 1
ATOM 3100 C C . PRO B 1 197 ? -8.609 -21.922 -20.703 1 91.25 197 PRO B C 1
ATOM 3102 O O . PRO B 1 197 ? -9.047 -20.969 -21.328 1 91.25 197 PRO B O 1
ATOM 3105 N N . VAL B 1 198 ? -8.266 -21.953 -19.438 1 87.88 198 VAL B N 1
ATOM 3106 C CA . VAL B 1 198 ? -8.375 -20.719 -18.672 1 87.88 198 VAL B CA 1
ATOM 3107 C C . VAL B 1 198 ? -7.094 -19.891 -18.812 1 87.88 198 VAL B C 1
ATOM 3109 O O . VAL B 1 198 ? -6.035 -20.438 -19.125 1 87.88 198 VAL B O 1
ATOM 3112 N N . ASN B 1 199 ? -7.355 -18.562 -18.609 1 83.94 199 ASN B N 1
ATOM 3113 C CA . ASN B 1 199 ? -6.246 -17.609 -18.594 1 83.94 199 ASN B CA 1
ATOM 3114 C C . ASN B 1 199 ? -5.918 -17.172 -17.172 1 83.94 199 ASN B C 1
ATOM 3116 O O . ASN B 1 199 ? -6.816 -17.031 -16.328 1 83.94 199 ASN B O 1
ATOM 3120 N N . PHE B 1 200 ? -4.617 -16.969 -16.922 1 81.88 200 PHE B N 1
ATOM 3121 C CA . PHE B 1 200 ? -4.18 -16.562 -15.594 1 81.88 200 PHE B CA 1
ATOM 3122 C C . PHE B 1 200 ? -4.996 -15.391 -15.078 1 81.88 200 PHE B C 1
ATOM 3124 O O . PHE B 1 200 ? -5.402 -15.367 -13.914 1 81.88 200 PHE B O 1
ATOM 3131 N N . PHE B 1 201 ? -5.238 -14.445 -15.914 1 70.19 201 PHE B N 1
ATOM 3132 C CA . PHE B 1 201 ? -5.84 -13.18 -15.516 1 70.19 201 PHE B CA 1
ATOM 3133 C C . PHE B 1 201 ? -7.328 -13.359 -15.219 1 70.19 201 PHE B C 1
ATOM 3135 O O . PHE B 1 201 ? -7.941 -12.516 -14.562 1 70.19 201 PHE B O 1
ATOM 3142 N N . THR B 1 202 ? -7.859 -14.484 -15.625 1 68.62 202 THR B N 1
ATOM 3143 C CA . THR B 1 202 ? -9.281 -14.734 -15.398 1 68.62 202 THR B CA 1
ATOM 3144 C C . THR B 1 202 ? -9.484 -15.625 -14.18 1 68.62 202 THR B C 1
ATOM 3146 O O . THR B 1 202 ? -10.625 -15.852 -13.758 1 68.62 202 THR B O 1
ATOM 3149 N N . LEU B 1 203 ? -8.375 -16.062 -13.625 1 71.25 203 LEU B N 1
ATOM 3150 C CA . LEU B 1 203 ? -8.484 -16.953 -12.477 1 71.25 203 LEU B CA 1
ATOM 3151 C C . LEU B 1 203 ? -9.016 -16.203 -11.258 1 71.25 203 LEU B C 1
ATOM 3153 O O . LEU B 1 203 ? -9.641 -16.812 -10.383 1 71.25 203 LEU B O 1
ATOM 3157 N N . PHE B 1 204 ? -8.703 -14.906 -11.266 1 63.06 204 PHE B N 1
ATOM 3158 C CA . PHE B 1 204 ? -9.062 -14.18 -10.055 1 63.06 204 PHE B CA 1
ATOM 3159 C C . PHE B 1 204 ? -10.188 -13.195 -10.328 1 63.06 204 PHE B C 1
ATOM 3161 O O . PHE B 1 204 ? -10.492 -12.344 -9.492 1 63.06 204 PHE B O 1
ATOM 3168 N N . ALA B 1 205 ? -10.703 -13.219 -11.578 1 54.56 205 ALA B N 1
ATOM 3169 C CA . ALA B 1 205 ? -11.789 -12.328 -11.961 1 54.56 205 ALA B CA 1
ATOM 3170 C C . ALA B 1 205 ? -13.148 -12.938 -11.641 1 54.56 205 ALA B C 1
ATOM 3172 O O . ALA B 1 205 ? -13.297 -14.164 -11.609 1 54.56 205 ALA B O 1
#

Nearest PDB structures (foldseek):
  6e8n-assembly1_B  TM=8.403E-01  e=5.752E-15  Homo sapiens
  6jld-assembly2_C  TM=7.956E-01  e=3.564E-15  Homo sapiens
  6e7o-assembly1_B  TM=8.709E-01  e=2.029E-13  Homo sapiens
  6jl9-assembly1_A  TM=8.322E-01  e=1.824E-13  Xenopus tropicalis
  8cgm-assembly2_B  TM=5.807E-01  e=4.032E-06  Porphyromonas gingivalis ATCC 33277

Sequence (410 aa):
SLLLCLAAGCFAQTPQPCTAPPLLMGGFTTSSQNGEVMSTGKYTYDALGQKIRLFQFGQYKNHPFNLDLLLMFNQGVMYKINWLNFTCTSVPMKTDFPPLQIPQTASFLNQVVMGTSSILGQGLLVSNWVGEEPAGQAKYMSTVTEIGCIPVSMMYHTPKTGWIATSFFNNIVGIDDPGKLLPPPFCRFAKKEETEPVNFFTLFASLLLCLAAGCFAQTPQPCTAPPLLMGGFTTSSQNGEVMSTGKYTYDALGQKIRLFQFGQYKNHPFNLDLLLMFNQGVMYKINWLNFTCTSVPMKTDFPPLQIPQTASFLNQVVMGTSSILGQGLLVSNWVGEEPAGQAKYMSTVTEIGCIPVSMMYHTPKTGWIATSFFNNIVGIDDPGKLLPPPFCRFAKKEETEPVNFFTLFA

Secondary structure (DSSP, 8-state):
------------------B--SEEEEEEEEEETTSSEEEEEEEEEETTTTEEEEEEEEEETTEEEEEEEEEETTTTEEEEEETTTTEEEEEEB------SB--TTPEEEEEEEEEBSSSTT-EEEEEEEEEEETGGGEEEEEEEETTT--EEEEEEEETTTEEEEEEEEEEEES-S-GGGGS--GGGGGPEEP-SPPBPGGGTT-/------------------B--SEEEEEEEEEETTSSEEEEEEEEEETTTTEEEEEEEEEETTEEEEEEEEEETTTTEEEEEETTTTEEEEEEB------SB--TTPEEEEEEEEEBSSSTT-EEEEEEEEEEETGGGEEEEEEEETTT--EEEEEEEETTTEEEEEEEEEEEES-S-GGGGS--GGGGGPEEP-SPPB-GGGS--

Radius of gyration: 24.91 Å; Cα contacts (8 Å, |Δi|>4): 971; chains: 2; bounding box: 66×79×71 Å

Organism: Chanos chanos (NCBI:txid29144)

Solvent-accessible surface area (backbone atoms only — not comparable to full-atom values): 21612 Å² total; per-residue (Å²): 135,84,79,74,74,73,74,70,71,78,69,79,74,74,89,70,69,47,56,30,63,52,34,31,27,30,34,35,36,38,37,32,44,82,60,37,33,38,35,41,34,38,41,40,39,31,57,85,70,32,33,37,28,39,37,37,37,37,30,48,75,84,37,74,50,76,47,35,38,40,37,32,25,78,73,27,34,28,36,43,51,36,81,88,77,60,44,27,36,34,35,43,27,50,56,77,69,80,72,66,51,49,54,85,82,44,41,82,69,51,74,48,28,38,22,20,81,69,43,92,70,36,27,27,53,30,33,35,33,34,41,71,40,78,78,74,64,24,37,39,38,39,31,24,29,67,67,67,31,35,60,34,34,37,36,40,30,32,86,86,72,38,42,33,39,34,40,31,25,51,25,34,78,37,72,94,56,72,66,71,77,45,81,58,78,57,42,79,71,35,46,74,51,94,60,77,59,41,50,81,80,55,70,80,102,136,84,80,76,76,73,73,71,69,75,68,77,75,71,89,68,70,47,56,30,63,52,34,30,27,31,34,36,38,38,36,31,44,83,59,38,33,39,32,40,34,38,41,39,39,31,58,84,71,33,32,39,29,40,37,38,37,38,33,48,75,85,37,76,50,76,47,36,37,40,38,32,26,78,74,28,35,29,36,43,51,37,81,88,78,59,45,27,37,33,35,41,26,50,56,78,68,80,73,65,49,51,55,85,82,45,40,82,69,52,72,48,27,38,24,21,80,70,43,92,68,37,28,27,54,30,34,36,33,35,40,70,39,78,78,75,63,24,38,39,39,40,32,24,30,66,66,67,30,35,61,34,34,37,37,40,30,30,84,84,73,38,42,34,39,35,41,32,25,52,25,34,78,38,72,94,56,72,67,70,77,45,80,58,78,56,44,81,70,34,48,73,50,96,60,75,60,42,49,80,80,57,71,82,102

InterPro domains:
  IPR001299 Ependymin [PF00811] (62-187)
  IPR001299 Ependymin [PR00317] (16-35)
  IPR001299 Ependymin [PR00317] (41-63)
  IPR001299 Ependymin [PR00317] (70-90)
  IPR001299 Ependymin [PR00317] (98-116)
  IPR001299 Ependymin [PR00317] (135-152)
  IPR001299 Ependymin [PR00317] (164-178)
  IPR001299 Ependymin [PR00317] (179-194)
  IPR001299 Ependymin [PTHR10697] (3-196)
  IPR001299 Ependymin [SM00026] (16-205)

pLDDT: mean 89.01, std 14.76, range [31.61, 98.69]

Foldseek 3Di:
DPPPPPPPVPPPPPDAKWFAFQWKKFKKWKAFPVRQDTKIWIKTGHNPQLKMWIWMWDGGNRHTDTWTWIDRLVVQWIWTADPVVGAIAIEGAHNDRDGLIDDRQKDWDDWDWDADPPDPPRTFIKTKIWDFDPVQRKIKIWIAGPPNRHGAKMWMAGPVRGIMIMGTDPMDGHDDDCCSNDDDPNCVVHHYDPDDHDYPVVVVD/DPPPPPPPVPPPPPDAKWFAFQWKKFKKWKAFPVRQDTKIWIKTGHNPQLKMWIWMWDGGNRHTDTWTWIDRLVVQWIWTADPVVGAIAIEGAHNDRDTLIDDRQKDWDDWDWDADPPDPPRTFIKTKIWDFDPVQRKIKIWIAGPPNRHGAKMWMAGPVRGIMIMGTDPMDGHDDDCCSNDDDPNCVVHHYDDDDHDYPVVVVD